Protein AF-A0A8S9XJL1-F1 (afdb_monomer)

Foldseek 3Di:
DDDDDDDDDDDDDDDDDDDDDDPPPPPPPPDDPDPQAEEEEEEEEEEPECPFCCNVVDPVSVVLVLVLVLVLQVLLCVVDVRYAYWYWYKYQVDIDTLDHPVVPPQPDDPDDDPDDSSSVRSSVSNVVSVVVVVVPDDNDPGDIPVLVNLVVVLVVVVVCVVVDDPRYHYQYEYEYEDADEDDLVCLVSLVVSLVSCLVVLYAYEYEYEHDDHLSVLVSRVSSVHYYDYDPDSNCSSVCSVQRPSDGPVVNVVDPDDDRDDHDPFDQAPPPRDGDPDWDADPPPRGTHPDDDQADPPPRDGHDPDDDDPDDPPPDDDDDPPDDDDDDDDDDDDDDDDDDDDDDDDDDDDDDDFDFDDDDPDDPDDDDDDDDDDDDDDDDDDDDDDDDDDDDYDDDDDDDDPDPPVPPVVPPPPDPDPKDWADWDWDAAPNFTWIWTWTQQGIWIAHPVNPDTQDGDRPDDDPDDDRKTKAAWEDAPQRWIWIWIQQQKIWIWHADPVRGIDTADIDRPDRGGWQYWYDDHQWIWTFGQQAKIWIWGDDPRYTHTLDIDDHPRFGWHYWYDAPQWIWTFTQCQKIWIWGHDPVVSDIDTQDIDSHDNGGFQEWEALHPQGKIWTFFQRQKIWIWGWDDDVGTDIDTDDMDGDPPWGWRYKYAPHSNRQKIWTDTPPDPTIGIDGD

InterPro domains:
  IPR001680 WD40 repeat [PS50082] (592-633)
  IPR001680 WD40 repeat [SM00320] (585-624)
  IPR004600 TFIIH subunit Tfb4/GTF2H3 [PF03850] (40-299)
  IPR004600 TFIIH subunit Tfb4/GTF2H3 [PTHR12831] (32-315)
  IPR015943 WD40/YVTN repeat-like-containing domain superfamily [G3DSA:2.130.10.10] (432-674)
  IPR036322 WD40-repeat-containing domain superfamily [SSF50978] (476-667)
  IPR036465 von Willebrand factor A-like domain superfamily [G3DSA:3.40.50.410] (36-246)
  IPR049546 WD repeat-containing protein 54, beta-propeller [PF21031] (419-672)

Mean predicted aligned error: 20.9 Å

Nearest PDB structures (foldseek):
  8ebu-assembly1_F  TM=9.296E-01  e=1.667E-29  Homo sapiens
  8byq-assembly1_5  TM=9.046E-01  e=2.583E-28  Homo sapiens
  6ro4-assembly1_E  TM=9.237E-01  e=1.026E-25  Homo sapiens
  6o9m-assembly1_4  TM=8.845E-01  e=1.590E-24  Homo sapiens
  4pn7-assembly1_A  TM=8.412E-01  e=9.236E-15  Thermochaetoides thermophila DSM 1495

Solvent-accessible surface area (backbone atoms only — not comparable to full-atom values): 41257 Å² total; per-residue (Å²): 133,90,84,90,85,88,83,89,82,83,85,80,86,80,82,87,84,90,80,97,80,84,86,85,69,88,85,79,76,89,83,70,88,68,86,60,54,74,24,41,34,44,34,41,38,40,53,64,45,74,85,18,58,63,59,66,74,37,72,69,52,41,53,52,52,50,51,35,50,49,53,48,52,46,54,48,45,68,74,38,91,66,34,45,61,34,34,34,39,24,25,51,89,50,63,47,77,42,39,50,73,86,70,62,73,76,74,85,68,74,99,63,74,97,66,58,67,68,52,58,47,52,51,51,46,40,54,53,34,46,54,55,52,56,72,68,59,69,97,64,98,55,65,64,37,54,50,58,44,51,48,53,49,53,54,49,51,58,48,52,70,67,72,53,63,94,70,57,48,74,53,50,38,38,39,39,41,36,45,70,80,81,60,73,87,48,48,68,52,40,51,54,46,34,56,48,31,38,73,72,67,30,31,37,29,39,41,27,62,72,58,90,47,64,70,60,42,46,38,9,62,69,28,69,32,52,68,45,73,55,92,52,81,91,52,47,48,59,52,45,55,72,71,62,56,59,54,79,80,56,46,79,76,50,92,66,82,79,82,75,90,68,78,84,61,50,56,16,74,81,79,61,44,73,41,94,66,66,42,65,40,92,86,79,65,51,38,24,74,60,90,60,55,52,39,91,87,79,65,50,77,49,79,80,79,69,84,76,81,78,77,77,79,79,73,82,78,80,82,81,81,77,82,81,78,91,72,94,78,89,81,91,82,92,87,77,93,80,83,86,78,84,82,83,76,88,79,80,89,76,91,74,94,61,80,57,79,88,68,82,80,87,76,88,86,81,88,80,87,78,82,90,76,87,79,85,84,91,82,84,84,88,76,91,82,84,91,81,92,86,83,89,80,91,83,85,89,81,91,80,93,79,78,70,87,76,61,72,84,74,66,78,80,68,90,68,86,77,52,77,68,44,76,47,80,47,64,48,88,92,38,58,29,38,38,37,23,12,49,70,11,44,37,32,22,40,72,84,65,78,49,80,76,44,76,45,60,78,77,85,70,82,92,82,63,93,56,37,22,26,25,64,25,61,32,82,82,38,32,42,37,40,23,19,52,72,11,33,41,34,39,31,32,61,43,98,85,74,47,80,41,83,65,38,76,46,76,82,41,94,37,31,28,43,24,30,27,47,58,59,49,42,34,42,37,27,16,52,59,20,35,36,42,32,26,38,56,52,98,73,44,76,42,83,57,42,78,42,79,48,82,84,37,30,25,42,30,52,48,73,56,99,55,32,41,40,38,29,20,43,73,10,35,38,38,34,28,44,54,41,82,92,75,58,46,76,43,84,72,47,79,40,86,74,45,94,31,35,33,47,24,61,32,71,16,79,76,56,38,33,36,42,41,23,16,56,71,19,40,42,38,33,34,37,54,46,86,62,102,59,81,47,78,41,84,73,47,77,50,72,48,82,98,41,45,32,54,40,42,44,63,79,36,57,68,45,52,31,34,36,36,36,38,64,99,46,99,55,49,47,56,48,72,115

pLDDT: mean 72.88, std 25.53, range [19.09, 95.75]

Radius of gyration: 36.28 Å; Cα contacts (8 Å, |Δi|>4): 1147; chains: 1; bounding box: 92×69×128 Å

Structure (mmCIF, N/CA/C/O backbone):
data_AF-A0A8S9XJL1-F1
#
_entry.id   AF-A0A8S9XJL1-F1
#
loop_
_atom_site.group_PDB
_atom_site.id
_atom_site.type_symbol
_atom_site.label_atom_id
_atom_site.label_alt_id
_atom_site.label_comp_id
_atom_site.label_asym_id
_atom_site.label_entity_id
_atom_site.label_seq_id
_atom_site.pdbx_PDB_ins_code
_atom_site.Cartn_x
_atom_site.Cartn_y
_atom_site.Cartn_z
_atom_site.occupancy
_atom_site.B_iso_or_equiv
_atom_site.auth_seq_id
_atom_site.auth_comp_id
_atom_site.auth_asym_id
_atom_site.auth_atom_id
_atom_site.pdbx_PDB_model_num
ATOM 1 N N . MET A 1 1 ? 5.426 -17.480 -74.389 1.00 31.45 1 MET A N 1
ATOM 2 C CA . MET A 1 1 ? 6.257 -16.632 -73.510 1.00 31.45 1 MET A CA 1
ATOM 3 C C . MET A 1 1 ? 5.341 -15.640 -72.813 1.00 31.45 1 MET A C 1
ATOM 5 O O . MET A 1 1 ? 4.538 -15.042 -73.506 1.00 31.45 1 MET A O 1
ATOM 9 N N . GLN A 1 2 ? 5.436 -15.588 -71.480 1.00 32.78 2 GLN A N 1
ATOM 10 C CA . GLN A 1 2 ? 4.975 -14.576 -70.509 1.00 32.78 2 GLN A CA 1
ATOM 11 C C . GLN A 1 2 ? 3.757 -13.678 -70.813 1.00 32.78 2 GLN A C 1
ATOM 13 O O . GLN A 1 2 ? 3.731 -12.938 -71.787 1.00 32.78 2 GLN A O 1
ATOM 18 N N . GLY A 1 3 ? 2.837 -13.614 -69.842 1.00 27.23 3 GLY A N 1
ATOM 19 C CA . GLY A 1 3 ? 1.889 -12.506 -69.704 1.00 27.23 3 GLY A CA 1
ATOM 20 C C . GLY A 1 3 ? 0.810 -12.762 -68.651 1.00 27.23 3 GLY A C 1
ATOM 21 O O . GLY A 1 3 ? -0.181 -13.418 -68.938 1.00 27.23 3 GLY A O 1
ATOM 22 N N . CYS A 1 4 ? 1.036 -12.266 -67.433 1.00 27.59 4 CYS A N 1
ATOM 23 C CA . CYS A 1 4 ? 0.166 -12.327 -66.253 1.00 27.59 4 CYS A CA 1
ATOM 24 C C . CYS A 1 4 ? -1.242 -11.727 -66.439 1.00 27.59 4 CYS A C 1
ATOM 26 O O . CYS A 1 4 ? -1.402 -10.754 -67.170 1.00 27.59 4 CYS A O 1
ATOM 28 N N . GLY A 1 5 ? -2.199 -12.164 -65.602 1.00 26.27 5 GLY A N 1
ATOM 29 C CA . GLY A 1 5 ? -3.274 -11.278 -65.135 1.00 26.27 5 GLY A CA 1
ATOM 30 C C . GLY A 1 5 ? -4.562 -11.939 -64.630 1.00 26.27 5 GLY A C 1
ATOM 31 O O . GLY A 1 5 ? -5.397 -12.335 -65.428 1.00 26.27 5 GLY A O 1
ATOM 32 N N . ASN A 1 6 ? -4.756 -11.887 -63.307 1.00 27.64 6 ASN A N 1
ATOM 33 C CA . ASN A 1 6 ? -6.035 -11.842 -62.575 1.00 27.64 6 ASN A CA 1
ATOM 34 C C . ASN A 1 6 ? -6.881 -13.123 -62.426 1.00 27.64 6 ASN A C 1
ATOM 36 O O . ASN A 1 6 ? -7.702 -13.462 -63.272 1.00 27.64 6 ASN A O 1
ATOM 40 N N . ALA A 1 7 ? -6.819 -13.719 -61.229 1.00 29.09 7 ALA A N 1
ATOM 41 C CA . ALA A 1 7 ? -7.877 -14.569 -60.688 1.00 29.09 7 ALA A CA 1
ATOM 42 C C . ALA A 1 7 ? -8.339 -14.014 -59.329 1.00 29.09 7 ALA A C 1
ATOM 44 O O . ALA A 1 7 ? -7.668 -14.170 -58.312 1.00 29.09 7 ALA A O 1
ATOM 45 N N . ALA A 1 8 ? -9.496 -13.350 -59.331 1.00 28.14 8 ALA A N 1
ATOM 46 C CA . ALA A 1 8 ? -10.280 -13.067 -58.138 1.00 28.14 8 ALA A CA 1
ATOM 47 C C . ALA A 1 8 ? -11.150 -14.299 -57.840 1.00 28.14 8 ALA A C 1
ATOM 49 O O . ALA A 1 8 ? -12.032 -14.638 -58.629 1.00 28.14 8 ALA A O 1
ATOM 50 N N . SER A 1 9 ? -10.895 -14.996 -56.730 1.00 28.69 9 SER A N 1
ATOM 51 C CA . SER A 1 9 ? -11.692 -16.154 -56.315 1.00 28.69 9 SER A CA 1
ATOM 52 C C . SER A 1 9 ? -12.699 -15.781 -55.228 1.00 28.69 9 SER A C 1
ATOM 54 O O . SER A 1 9 ? -12.349 -15.352 -54.131 1.00 28.69 9 SER A O 1
ATOM 56 N N . VAL A 1 10 ? -13.959 -15.996 -55.586 1.00 29.42 10 VAL A N 1
ATOM 57 C CA . VAL A 1 10 ? -15.204 -15.840 -54.835 1.00 29.42 10 VAL A CA 1
ATOM 58 C C . VAL A 1 10 ? -15.210 -16.654 -53.531 1.00 29.42 10 VAL A C 1
ATOM 60 O O . VAL A 1 10 ? -15.061 -17.877 -53.548 1.00 29.42 10 VAL A O 1
ATOM 63 N N . HIS A 1 11 ? -15.465 -15.989 -52.400 1.00 27.92 11 HIS A N 1
ATOM 64 C CA . HIS A 1 11 ? -15.787 -16.633 -51.124 1.00 27.92 11 HIS A CA 1
ATOM 65 C C . HIS A 1 11 ? -17.205 -17.228 -51.160 1.00 27.92 11 HIS A C 1
ATOM 67 O O . HIS A 1 11 ? -18.198 -16.508 -51.260 1.00 27.92 11 HIS A O 1
ATOM 73 N N . LYS A 1 12 ? -17.302 -18.558 -51.043 1.00 28.17 12 LYS A N 1
ATOM 74 C CA . LYS A 1 12 ? -18.557 -19.286 -50.798 1.00 28.17 12 LYS A CA 1
ATOM 75 C C . LYS A 1 12 ? -18.970 -19.153 -49.329 1.00 28.17 12 LYS A C 1
ATOM 77 O O . LYS A 1 12 ? -18.281 -19.644 -48.439 1.00 28.17 12 LYS A O 1
ATOM 82 N N . LEU A 1 13 ? -20.134 -18.546 -49.111 1.00 25.42 13 LEU A N 1
ATOM 83 C CA . LEU A 1 13 ? -20.924 -18.624 -47.883 1.00 25.42 13 LEU A CA 1
ATOM 84 C C . LEU A 1 13 ? -21.343 -20.081 -47.617 1.00 25.42 13 LEU A C 1
ATOM 86 O O . LEU A 1 13 ? -21.849 -20.757 -48.516 1.00 25.42 13 LEU A O 1
ATOM 90 N N . ARG A 1 14 ? -21.170 -20.562 -46.382 1.00 28.06 14 ARG A N 1
ATOM 91 C CA . ARG A 1 14 ? -21.853 -21.760 -45.872 1.00 28.06 14 ARG A CA 1
ATOM 92 C C . ARG A 1 14 ? -22.602 -21.413 -44.590 1.00 28.06 14 ARG A C 1
ATOM 94 O O . ARG A 1 14 ? -22.049 -20.804 -43.680 1.00 28.06 14 ARG A O 1
ATOM 101 N N . ASN A 1 15 ? -23.876 -21.788 -44.607 1.00 25.94 15 ASN A N 1
ATOM 102 C CA . ASN A 1 15 ? -24.918 -21.487 -43.637 1.00 25.94 15 ASN A CA 1
ATOM 103 C C . ASN A 1 15 ? -24.722 -22.169 -42.275 1.00 25.94 15 ASN A C 1
ATOM 105 O O . ASN A 1 15 ? -24.188 -23.273 -42.177 1.00 25.94 15 ASN A O 1
ATOM 109 N N . PHE A 1 16 ? -25.261 -21.490 -41.261 1.00 25.00 16 PHE A N 1
ATOM 110 C CA . PHE A 1 16 ? -25.554 -21.945 -39.901 1.00 25.00 16 PHE A CA 1
ATOM 111 C C . PHE A 1 16 ? -26.423 -23.214 -39.841 1.00 25.00 16 PHE A C 1
ATOM 113 O O . PHE A 1 16 ? -27.232 -23.454 -40.739 1.00 25.00 16 PHE A O 1
ATOM 120 N N . PRO A 1 17 ? -26.417 -23.887 -38.678 1.00 28.44 17 PRO A N 1
ATOM 121 C CA . PRO A 1 17 ? -27.676 -24.270 -38.050 1.00 28.44 17 PRO A CA 1
ATOM 122 C C . PRO A 1 17 ? -27.818 -23.679 -36.635 1.00 28.44 17 PRO A C 1
ATOM 124 O O . PRO A 1 17 ? -26.898 -23.713 -35.819 1.00 28.44 17 PRO A O 1
ATOM 127 N N . HIS A 1 18 ? -29.007 -23.146 -36.347 1.00 27.61 18 HIS A N 1
ATOM 128 C CA . HIS A 1 18 ? -29.487 -22.805 -35.006 1.00 27.61 18 HIS A CA 1
ATOM 129 C C . HIS A 1 18 ? -30.136 -24.030 -34.340 1.00 27.61 18 HIS A C 1
ATOM 131 O O . HIS A 1 18 ? -30.900 -24.739 -34.989 1.00 27.61 18 HIS A O 1
ATOM 137 N N . SER A 1 19 ? -29.889 -24.230 -33.040 1.00 26.62 19 SER A N 1
ATOM 138 C CA . SER A 1 19 ? -30.846 -24.700 -32.003 1.00 26.62 19 SER A CA 1
ATOM 139 C C . SER A 1 19 ? -30.059 -24.990 -30.708 1.00 26.62 19 SER A C 1
ATOM 141 O O . SER A 1 19 ? -29.190 -25.846 -30.656 1.00 26.62 19 SER A O 1
ATOM 143 N N . SER A 1 20 ? -30.085 -24.106 -29.709 1.00 33.06 20 SER A N 1
ATOM 144 C CA . SER A 1 20 ? -31.073 -24.072 -28.618 1.00 33.06 20 SER A CA 1
ATOM 145 C C . SER A 1 20 ? -31.070 -25.280 -27.662 1.00 33.06 20 SER A C 1
ATOM 147 O O . SER A 1 20 ? -32.142 -25.755 -27.323 1.00 33.06 20 SER A O 1
ATOM 149 N N . VAL A 1 21 ? -29.905 -25.728 -27.166 1.00 30.14 21 VAL A N 1
ATOM 150 C CA . VAL A 1 21 ? -29.764 -26.453 -25.875 1.00 30.14 21 VAL A CA 1
ATOM 151 C C . VAL A 1 21 ? -28.353 -26.209 -25.297 1.00 30.14 21 VAL A C 1
ATOM 153 O O . VAL A 1 21 ? -27.447 -27.005 -25.508 1.00 30.14 21 VAL A O 1
ATOM 156 N N . ALA A 1 22 ? -28.106 -25.089 -24.603 1.00 29.47 22 ALA A N 1
ATOM 157 C CA . ALA A 1 22 ? -26.783 -24.825 -23.997 1.00 29.47 22 ALA A CA 1
ATOM 158 C C . ALA A 1 22 ? -26.827 -23.993 -22.699 1.00 29.47 22 ALA A C 1
ATOM 160 O O . ALA A 1 22 ? -25.895 -23.255 -22.387 1.00 29.47 22 ALA A O 1
ATOM 161 N N . SER A 1 23 ? -27.905 -24.102 -21.921 1.00 29.39 23 SER A N 1
ATOM 162 C CA . SER A 1 23 ? -28.080 -23.371 -20.653 1.00 29.39 23 SER A CA 1
ATOM 163 C C . SER A 1 23 ? -28.049 -24.256 -19.397 1.00 29.39 23 SER A C 1
ATOM 165 O O . SER A 1 23 ? -28.256 -23.745 -18.303 1.00 29.39 23 SER A O 1
ATOM 167 N N . ALA A 1 24 ? -27.702 -25.547 -19.504 1.00 30.45 24 ALA A N 1
ATOM 168 C CA . ALA A 1 24 ? -27.698 -26.476 -18.360 1.00 30.45 24 ALA A CA 1
ATOM 169 C C . ALA A 1 24 ? -26.332 -27.110 -18.004 1.00 30.45 24 ALA A C 1
ATOM 171 O O . ALA A 1 24 ? -26.260 -27.918 -17.084 1.00 30.45 24 ALA A O 1
ATOM 172 N N . GLN A 1 25 ? -25.227 -26.739 -18.665 1.00 29.55 25 GLN A N 1
ATOM 173 C CA . GLN A 1 25 ? -23.898 -27.342 -18.417 1.00 29.55 25 GLN A CA 1
ATOM 174 C C . GLN A 1 25 ? -22.842 -26.397 -17.817 1.00 29.55 25 GLN A C 1
ATOM 176 O O . GLN A 1 25 ? -21.697 -26.795 -17.620 1.00 29.55 25 GLN A O 1
ATOM 181 N N . LYS A 1 26 ? -23.209 -25.169 -17.431 1.00 31.75 26 LYS A N 1
ATOM 182 C CA . LYS A 1 26 ? -22.259 -24.176 -16.888 1.00 31.75 26 LYS A CA 1
ATOM 183 C C . LYS A 1 26 ? -22.010 -24.252 -15.370 1.00 31.75 26 LYS A C 1
ATOM 185 O O . LYS A 1 26 ? -21.404 -23.345 -14.817 1.00 31.75 26 LYS A O 1
ATOM 190 N N . VAL A 1 27 ? -22.435 -25.332 -14.702 1.00 34.66 27 VAL A N 1
ATOM 191 C CA . VAL A 1 27 ? -22.308 -25.506 -13.233 1.00 34.66 27 VAL A CA 1
ATOM 192 C C . VAL A 1 27 ? -21.356 -26.655 -12.837 1.00 34.66 27 VAL A C 1
ATOM 194 O O . VAL A 1 27 ? -21.157 -26.920 -11.660 1.00 34.66 27 VAL A O 1
ATOM 197 N N . LYS A 1 28 ? -20.679 -27.318 -13.789 1.00 28.14 28 LYS A N 1
ATOM 198 C CA . LYS A 1 28 ? -19.715 -28.409 -13.493 1.00 28.14 28 LYS A CA 1
ATOM 199 C C . LYS A 1 28 ? -18.312 -28.224 -14.097 1.00 28.14 28 LYS A C 1
ATOM 201 O O . LYS A 1 28 ? -17.609 -29.201 -14.320 1.00 28.14 28 LYS A O 1
ATOM 206 N N . ALA A 1 29 ? -17.885 -26.983 -14.332 1.00 29.00 29 ALA A N 1
ATOM 207 C CA . ALA A 1 29 ? -16.553 -26.666 -14.872 1.00 29.00 29 ALA A CA 1
ATOM 208 C C . ALA A 1 29 ? -15.679 -25.834 -13.910 1.00 29.00 29 ALA A C 1
ATOM 210 O O . ALA A 1 29 ? -14.806 -25.094 -14.345 1.00 29.00 29 ALA A O 1
ATOM 211 N N . ALA A 1 30 ? -15.906 -25.946 -12.599 1.00 33.66 30 ALA A N 1
ATOM 212 C CA . ALA A 1 30 ? -15.041 -25.373 -11.568 1.00 33.66 30 ALA A CA 1
ATOM 213 C C . ALA A 1 30 ? -14.346 -26.511 -10.806 1.00 33.66 30 ALA A C 1
ATOM 215 O O . ALA A 1 30 ? -14.733 -26.822 -9.687 1.00 33.66 30 ALA A O 1
ATOM 216 N N . ASN A 1 31 ? -13.441 -27.220 -11.493 1.00 31.86 31 ASN A N 1
ATOM 217 C CA . ASN A 1 31 ? -12.321 -28.011 -10.943 1.00 31.86 31 ASN A CA 1
ATOM 218 C C . ASN A 1 31 ? -11.678 -28.874 -12.041 1.00 31.86 31 ASN A C 1
ATOM 220 O O . ASN A 1 31 ? -11.558 -30.092 -11.926 1.00 31.86 31 ASN A O 1
ATOM 224 N N . LYS A 1 32 ? -11.248 -28.237 -13.131 1.00 31.41 32 LYS A N 1
ATOM 225 C CA . LYS A 1 32 ? -10.252 -28.826 -14.024 1.00 31.41 32 LYS A CA 1
ATOM 226 C C . LYS A 1 32 ? -9.122 -27.812 -14.126 1.00 31.41 32 LYS A C 1
ATOM 228 O O . LYS A 1 32 ? -9.246 -26.815 -14.826 1.00 31.41 32 LYS A O 1
ATOM 233 N N . VAL A 1 33 ? -8.076 -28.019 -13.329 1.00 39.00 33 VAL A N 1
ATOM 234 C CA . VAL A 1 33 ? -6.797 -27.331 -13.511 1.00 39.00 33 VAL A CA 1
ATOM 235 C C . VAL A 1 33 ? -6.231 -27.887 -14.813 1.00 39.00 33 VAL A C 1
ATOM 237 O O . VAL A 1 33 ? -5.601 -28.940 -14.832 1.00 39.00 33 VAL A O 1
ATOM 240 N N . GLU A 1 34 ? -6.581 -27.259 -15.932 1.00 41.94 34 GLU A N 1
ATOM 241 C CA . GLU A 1 34 ? -5.841 -27.454 -17.172 1.00 41.94 34 GLU A CA 1
ATOM 242 C C . GLU A 1 34 ? -4.453 -26.845 -16.948 1.00 41.94 34 GLU A C 1
ATOM 244 O O . GLU A 1 34 ? -4.343 -25.724 -16.450 1.00 41.94 34 GLU A O 1
ATOM 249 N N . ASN A 1 35 ? -3.393 -27.602 -17.244 1.00 44.28 35 ASN A N 1
ATOM 250 C CA . ASN A 1 35 ? -2.023 -27.095 -17.234 1.00 44.28 35 ASN A CA 1
ATOM 251 C C . ASN A 1 35 ? -1.915 -25.998 -18.301 1.00 44.28 35 ASN A C 1
ATOM 253 O O . ASN A 1 35 ? -1.673 -26.286 -19.470 1.00 44.28 35 ASN A O 1
ATOM 257 N N . VAL A 1 36 ? -2.153 -24.747 -17.909 1.00 64.06 36 VAL A N 1
ATOM 258 C CA . VAL A 1 36 ? -1.935 -23.588 -18.772 1.00 64.06 36 VAL A CA 1
ATOM 259 C C . VAL A 1 36 ? -0.429 -23.425 -18.920 1.00 64.06 36 VAL A C 1
ATOM 261 O O . VAL A 1 36 ? 0.271 -23.136 -17.951 1.00 64.06 36 VAL A O 1
ATOM 264 N N . GLU A 1 37 ? 0.081 -23.628 -20.131 1.00 66.56 37 GLU A N 1
ATOM 265 C CA . GLU A 1 37 ? 1.473 -23.322 -20.438 1.00 66.56 37 GLU A CA 1
ATOM 266 C C . GLU A 1 37 ? 1.672 -21.799 -20.405 1.00 66.56 37 GLU A C 1
ATOM 268 O O . GLU A 1 37 ? 1.222 -21.054 -21.281 1.00 66.56 37 GLU A O 1
ATOM 273 N N . GLU A 1 38 ? 2.330 -21.336 -19.347 1.00 79.00 38 GLU A N 1
ATOM 274 C CA . GLU A 1 38 ? 2.668 -19.936 -19.115 1.00 79.00 38 GLU A CA 1
ATOM 275 C C . GLU A 1 38 ? 4.059 -19.610 -19.690 1.00 79.00 38 GLU A C 1
ATOM 277 O O . GLU A 1 38 ? 5.077 -20.116 -19.199 1.00 79.00 38 GLU A O 1
ATOM 282 N N . GLY A 1 39 ? 4.121 -18.715 -20.676 1.00 84.56 39 GLY A N 1
ATOM 283 C CA . GLY A 1 39 ? 5.367 -18.124 -21.179 1.00 84.56 39 GLY A CA 1
ATOM 284 C C . GLY A 1 39 ? 5.515 -16.660 -20.761 1.00 84.56 39 GLY A C 1
ATOM 285 O O . GLY A 1 39 ? 4.516 -15.960 -20.571 1.00 84.56 39 GLY A O 1
ATOM 286 N N . SER A 1 40 ? 6.747 -16.161 -20.640 1.00 90.31 40 SER A N 1
ATOM 287 C CA . SER A 1 40 ? 7.001 -14.725 -20.475 1.00 90.31 40 SER A CA 1
ATOM 288 C C . SER A 1 40 ? 7.712 -14.114 -21.682 1.00 90.31 40 SER A C 1
ATOM 290 O O . SER A 1 40 ? 8.545 -14.735 -22.335 1.00 90.31 40 SER A O 1
ATOM 292 N N . LEU A 1 41 ? 7.320 -12.886 -22.026 1.00 91.69 41 LEU A N 1
ATOM 293 C CA . LEU A 1 41 ? 7.929 -12.079 -23.078 1.00 91.69 41 LEU A CA 1
ATOM 294 C C . LEU A 1 41 ? 8.643 -10.895 -22.431 1.00 91.69 41 LEU A C 1
ATOM 296 O O . LEU A 1 41 ? 8.000 -10.006 -21.869 1.00 91.69 41 LEU A O 1
ATOM 300 N N . LEU A 1 42 ? 9.965 -10.867 -22.550 1.00 93.75 42 LEU A N 1
ATOM 301 C CA . LEU A 1 42 ? 10.791 -9.744 -22.127 1.00 93.75 42 LEU A CA 1
ATOM 302 C C . LEU A 1 42 ? 11.190 -8.904 -23.340 1.00 93.75 42 LEU A C 1
ATOM 304 O O . LEU A 1 42 ? 11.799 -9.403 -24.288 1.00 93.75 42 LEU A O 1
ATOM 308 N N . ILE A 1 43 ? 10.890 -7.610 -23.281 1.00 95.44 43 ILE A N 1
ATOM 309 C CA . ILE A 1 43 ? 11.397 -6.631 -24.241 1.00 95.44 43 ILE A CA 1
ATOM 310 C C . ILE A 1 43 ? 12.407 -5.737 -23.540 1.00 95.44 43 ILE A C 1
ATOM 312 O O . ILE A 1 43 ? 12.060 -5.072 -22.570 1.00 95.44 43 ILE A O 1
ATOM 316 N N . VAL A 1 44 ? 13.640 -5.702 -24.037 1.00 95.62 44 VAL A N 1
ATOM 317 C CA . VAL A 1 44 ? 14.691 -4.818 -23.524 1.00 95.62 44 VAL A CA 1
ATOM 318 C C . VAL A 1 44 ? 14.851 -3.634 -24.472 1.00 95.62 44 VAL A C 1
ATOM 320 O O . VAL A 1 44 ? 15.120 -3.817 -25.657 1.00 95.62 44 VAL A O 1
ATOM 323 N N . VAL A 1 45 ? 14.685 -2.420 -23.957 1.00 95.38 45 VAL A N 1
ATOM 324 C CA . VAL A 1 45 ? 14.925 -1.167 -24.678 1.00 95.38 45 VAL A CA 1
ATOM 325 C C . VAL A 1 45 ? 16.254 -0.595 -24.203 1.00 95.38 45 VAL A C 1
ATOM 327 O O . VAL A 1 45 ? 16.394 -0.235 -23.036 1.00 95.38 45 VAL A O 1
ATOM 330 N N . LEU A 1 46 ? 17.225 -0.519 -25.109 1.00 92.31 46 LEU A N 1
ATOM 331 C CA . LEU A 1 46 ? 18.561 0.010 -24.859 1.00 92.31 46 LEU A CA 1
ATOM 332 C C . LEU A 1 46 ? 18.678 1.412 -25.442 1.00 92.31 46 LEU A C 1
ATOM 334 O O . LEU A 1 46 ? 18.561 1.595 -26.655 1.00 92.31 46 LEU A O 1
ATOM 338 N N . ASP A 1 47 ? 18.931 2.399 -24.591 1.00 90.44 47 ASP A N 1
ATOM 339 C CA . ASP A 1 47 ? 19.248 3.746 -25.049 1.00 90.44 47 ASP A CA 1
ATOM 340 C C . ASP A 1 47 ? 20.740 3.889 -25.353 1.00 90.44 47 ASP A C 1
ATOM 342 O O . ASP A 1 47 ? 21.574 3.770 -24.458 1.00 90.44 47 ASP A O 1
ATOM 346 N N . LEU A 1 48 ? 21.062 4.163 -26.618 1.00 87.31 48 LEU A N 1
ATOM 347 C CA . LEU A 1 48 ? 22.428 4.270 -27.141 1.00 87.31 48 LEU A CA 1
ATOM 348 C C . LEU A 1 48 ? 22.779 5.712 -27.514 1.00 87.31 48 LEU A C 1
ATOM 350 O O . LEU A 1 48 ? 23.541 5.958 -28.451 1.00 87.31 48 LEU A O 1
ATOM 354 N N . ASN A 1 49 ? 22.194 6.685 -26.818 1.00 84.44 49 ASN A N 1
ATOM 355 C CA . ASN A 1 49 ? 22.496 8.086 -27.061 1.00 84.44 49 ASN A CA 1
ATOM 356 C C . ASN A 1 49 ? 23.993 8.377 -26.785 1.00 84.44 49 ASN A C 1
ATOM 358 O O . ASN A 1 49 ? 24.467 8.108 -25.677 1.00 84.44 49 ASN A O 1
ATOM 362 N N . PRO A 1 50 ? 24.747 8.959 -27.741 1.00 76.19 50 PRO A N 1
ATOM 363 C CA . PRO A 1 50 ? 26.166 9.279 -27.551 1.00 76.19 50 PRO A CA 1
ATOM 364 C C . PRO A 1 50 ? 26.432 10.300 -26.434 1.00 76.19 50 PRO A C 1
ATOM 366 O O . PRO A 1 50 ? 27.561 10.398 -25.960 1.00 76.19 50 PRO A O 1
ATOM 369 N N . SER A 1 51 ? 25.415 11.050 -25.995 1.00 72.62 51 SER A N 1
ATOM 370 C CA . SER A 1 51 ? 25.528 11.992 -24.871 1.00 72.62 51 SER A CA 1
ATOM 371 C C . SER A 1 51 ? 25.725 11.322 -23.504 1.00 72.62 51 SER A C 1
ATOM 373 O O . SER A 1 51 ? 26.117 11.995 -22.549 1.00 72.62 51 SER A O 1
ATOM 375 N N . GLN A 1 52 ? 25.481 10.014 -23.393 1.00 76.44 52 GLN A N 1
ATOM 376 C CA . GLN A 1 52 ? 25.680 9.271 -22.151 1.00 76.44 52 GLN A CA 1
ATOM 377 C C . GLN A 1 52 ? 27.176 9.133 -21.829 1.00 76.44 52 GLN A C 1
ATOM 379 O O . GLN A 1 52 ? 27.983 8.718 -22.669 1.00 76.44 52 GLN A O 1
ATOM 384 N N . ARG A 1 53 ? 27.569 9.398 -20.578 1.00 66.88 53 ARG A N 1
ATOM 385 C CA . ARG A 1 53 ? 28.953 9.176 -20.124 1.00 66.88 53 ARG A CA 1
ATOM 386 C C . ARG A 1 53 ? 29.319 7.697 -20.139 1.00 66.88 53 ARG A C 1
ATOM 388 O O . ARG A 1 53 ? 30.480 7.380 -20.378 1.00 66.88 53 ARG A O 1
ATOM 395 N N . ALA A 1 54 ? 28.349 6.803 -19.955 1.00 62.94 54 ALA A N 1
ATOM 396 C CA . ALA A 1 54 ? 28.518 5.359 -20.111 1.00 62.94 54 ALA A CA 1
ATOM 397 C C . ALA A 1 54 ? 29.088 4.973 -21.493 1.00 62.94 54 ALA A C 1
ATOM 399 O O . ALA A 1 54 ? 29.860 4.020 -21.593 1.00 62.94 54 ALA A O 1
ATOM 400 N N . MET A 1 55 ? 28.767 5.751 -22.534 1.00 66.25 55 MET A N 1
ATOM 401 C CA . MET A 1 55 ? 29.323 5.605 -23.883 1.00 66.25 55 MET A CA 1
ATOM 402 C C . MET A 1 55 ? 30.616 6.407 -24.077 1.00 66.25 55 MET A C 1
ATOM 404 O O . MET A 1 55 ? 31.555 5.918 -24.704 1.00 66.25 55 MET A O 1
ATOM 408 N N . SER A 1 56 ? 30.678 7.633 -23.543 1.00 62.28 56 SER A N 1
ATOM 409 C CA . SER A 1 56 ? 31.764 8.585 -23.819 1.00 62.28 56 SER A CA 1
ATOM 410 C C . SER A 1 56 ? 33.018 8.418 -22.950 1.00 62.28 56 SER A C 1
ATOM 412 O O . SER A 1 56 ? 34.092 8.833 -23.380 1.00 62.28 56 SER A O 1
ATOM 414 N N . ALA A 1 57 ? 32.913 7.883 -21.730 1.00 58.59 57 ALA A N 1
ATOM 415 C CA . ALA A 1 57 ? 34.008 7.916 -20.757 1.00 58.59 57 ALA A CA 1
ATOM 416 C C . ALA A 1 57 ? 34.942 6.697 -20.832 1.00 58.59 57 ALA A C 1
ATOM 418 O O . ALA A 1 57 ? 36.108 6.826 -20.476 1.00 58.59 57 ALA A O 1
ATOM 419 N N . ASN A 1 58 ? 34.461 5.526 -21.282 1.00 63.44 58 ASN A N 1
ATOM 420 C CA . ASN A 1 58 ? 35.276 4.313 -21.419 1.00 63.44 58 ASN A CA 1
ATOM 421 C C . ASN A 1 58 ? 34.664 3.296 -22.408 1.00 63.44 58 ASN A C 1
ATOM 423 O O . ASN A 1 58 ? 33.640 2.690 -22.086 1.00 63.44 58 ASN A O 1
ATOM 427 N N . PRO A 1 59 ? 35.327 2.959 -23.534 1.00 64.56 59 PRO A N 1
ATOM 428 C CA . PRO A 1 59 ? 34.840 1.920 -24.452 1.00 64.56 59 PRO A CA 1
ATOM 429 C C . PRO A 1 59 ? 34.787 0.522 -23.807 1.00 64.56 59 PRO A C 1
ATOM 431 O O . PRO A 1 59 ? 33.975 -0.317 -24.194 1.00 64.56 59 PRO A O 1
ATOM 434 N N . LYS A 1 60 ? 35.609 0.267 -22.777 1.00 67.50 60 LYS A N 1
ATOM 435 C CA . LYS A 1 60 ? 35.545 -0.969 -21.975 1.00 67.50 60 LYS A CA 1
ATOM 436 C C . LYS A 1 60 ? 34.272 -1.058 -21.120 1.00 67.50 60 LYS A C 1
ATOM 438 O O . LYS A 1 60 ? 33.779 -2.157 -20.897 1.00 67.50 60 LYS A O 1
ATOM 443 N N . GLY A 1 61 ? 33.726 0.081 -20.683 1.00 74.19 61 GLY A N 1
ATOM 444 C CA . GLY A 1 61 ? 32.512 0.136 -19.862 1.00 74.19 61 GLY A CA 1
ATOM 445 C C . GLY A 1 61 ? 31.268 -0.286 -20.640 1.00 74.19 61 GLY A C 1
ATOM 446 O O . GLY A 1 61 ? 30.499 -1.114 -20.163 1.00 74.19 61 GLY A O 1
ATOM 447 N N . PHE A 1 62 ? 31.116 0.198 -21.877 1.00 81.06 62 PHE A N 1
ATOM 448 C CA . PHE A 1 62 ? 29.998 -0.203 -22.735 1.00 81.06 62 PHE A CA 1
ATOM 449 C C . PHE A 1 62 ? 30.009 -1.702 -23.059 1.00 81.06 62 PHE A C 1
ATOM 451 O O . PHE A 1 62 ? 28.969 -2.348 -22.975 1.00 81.06 62 PHE A O 1
ATOM 458 N N . ASN A 1 63 ? 31.177 -2.273 -23.376 1.00 85.62 63 ASN A N 1
ATOM 459 C CA . ASN A 1 63 ? 31.292 -3.711 -23.636 1.00 85.62 63 ASN A CA 1
ATOM 460 C C . ASN A 1 63 ? 30.905 -4.547 -22.409 1.00 85.62 63 ASN A C 1
ATOM 462 O O . ASN A 1 63 ? 30.159 -5.510 -22.548 1.00 85.62 63 ASN A O 1
ATOM 466 N N . HIS A 1 64 ? 31.326 -4.135 -21.210 1.00 86.56 64 HIS A N 1
ATOM 467 C CA . HIS A 1 64 ? 30.913 -4.784 -19.966 1.00 86.56 64 HIS A CA 1
ATOM 468 C C . HIS A 1 64 ? 29.393 -4.682 -19.736 1.00 86.56 64 HIS A C 1
ATOM 470 O O . HIS A 1 64 ? 28.743 -5.659 -19.366 1.00 86.56 64 HIS A O 1
ATOM 476 N N . THR A 1 65 ? 28.795 -3.517 -20.005 1.00 85.94 65 THR A N 1
ATOM 477 C CA . THR A 1 65 ? 27.338 -3.328 -19.932 1.00 85.94 65 THR A CA 1
ATOM 478 C C . THR A 1 65 ? 26.599 -4.226 -20.923 1.00 85.94 65 THR A C 1
ATOM 480 O O . THR A 1 65 ? 25.603 -4.857 -20.570 1.00 85.94 65 THR A O 1
ATOM 483 N N . LEU A 1 66 ? 27.103 -4.325 -22.151 1.00 89.00 66 LEU A N 1
ATOM 484 C CA . LEU A 1 66 ? 26.559 -5.183 -23.195 1.00 89.00 66 LEU A CA 1
ATOM 485 C C . LEU A 1 66 ? 26.627 -6.666 -22.810 1.00 89.00 66 LEU A C 1
ATOM 487 O O . LEU A 1 66 ? 25.636 -7.377 -22.953 1.00 89.00 66 LEU A O 1
ATOM 491 N N . GLU A 1 67 ? 27.761 -7.121 -22.280 1.00 90.06 67 GLU A N 1
ATOM 492 C CA . GLU A 1 67 ? 27.932 -8.488 -21.778 1.00 90.06 67 GLU A CA 1
ATOM 493 C C . GLU A 1 67 ? 26.966 -8.795 -20.632 1.00 90.06 67 GLU A C 1
ATOM 495 O O . GLU A 1 67 ? 26.316 -9.839 -20.646 1.00 90.06 67 GLU A O 1
ATOM 500 N N . ALA A 1 68 ? 26.782 -7.864 -19.693 1.00 91.81 68 ALA A N 1
ATOM 501 C CA . ALA A 1 68 ? 25.808 -8.017 -18.616 1.00 91.81 68 ALA A CA 1
ATOM 502 C C . ALA A 1 68 ? 24.361 -8.118 -19.138 1.00 91.81 68 ALA A C 1
ATOM 504 O O . ALA A 1 68 ? 23.583 -8.931 -18.639 1.00 91.81 68 ALA A O 1
ATOM 505 N N . ILE A 1 69 ? 23.995 -7.333 -20.158 1.00 92.56 69 ILE A N 1
ATOM 506 C CA . ILE A 1 69 ? 22.662 -7.385 -20.783 1.00 92.56 69 ILE A CA 1
ATOM 507 C C . ILE A 1 69 ? 22.454 -8.705 -21.534 1.00 92.56 69 ILE A C 1
ATOM 509 O O . ILE A 1 69 ? 21.380 -9.295 -21.432 1.00 92.56 69 ILE A O 1
ATOM 513 N N . ILE A 1 70 ? 23.464 -9.190 -22.261 1.00 92.88 70 ILE A N 1
ATOM 514 C CA . ILE A 1 70 ? 23.403 -10.477 -22.970 1.00 92.88 70 ILE A CA 1
ATOM 515 C C . ILE A 1 70 ? 23.297 -11.631 -21.967 1.00 92.88 70 ILE A C 1
ATOM 517 O O . ILE A 1 70 ? 22.441 -12.500 -22.124 1.00 92.88 70 ILE A O 1
ATOM 521 N N . ALA A 1 71 ? 24.089 -11.611 -20.892 1.00 93.12 71 ALA A N 1
ATOM 522 C CA . ALA A 1 71 ? 23.999 -12.598 -19.820 1.00 93.12 71 ALA A CA 1
ATOM 523 C C . ALA A 1 71 ? 22.611 -12.594 -19.157 1.00 93.12 71 ALA A C 1
ATOM 525 O O . ALA A 1 71 ? 22.033 -13.654 -18.921 1.00 93.12 71 ALA A O 1
ATOM 526 N N . PHE A 1 72 ? 22.034 -11.413 -18.918 1.00 95.06 72 PHE A N 1
ATOM 527 C CA . PHE A 1 72 ? 20.671 -11.267 -18.406 1.00 95.06 72 PHE A CA 1
ATOM 528 C C . PHE A 1 72 ? 19.607 -11.803 -19.378 1.00 95.06 72 PHE A C 1
ATOM 530 O O . PHE A 1 72 ? 18.686 -12.508 -18.964 1.00 95.06 72 PHE A O 1
ATOM 537 N N . ALA A 1 73 ? 19.740 -11.508 -20.672 1.00 92.94 73 ALA A N 1
ATOM 538 C CA . ALA A 1 73 ? 18.852 -12.015 -21.712 1.00 92.94 73 ALA A CA 1
ATOM 539 C C . ALA A 1 73 ? 18.888 -13.550 -21.792 1.00 92.94 73 ALA A C 1
ATOM 541 O O . ALA A 1 73 ? 17.837 -14.193 -21.816 1.00 92.94 73 ALA A O 1
ATOM 542 N N . ASN A 1 74 ? 20.085 -14.139 -21.747 1.00 92.00 74 ASN A N 1
ATOM 543 C CA . ASN A 1 74 ? 20.266 -15.588 -21.709 1.00 92.00 74 ASN A CA 1
ATOM 544 C C . ASN A 1 74 ? 19.665 -16.188 -20.431 1.00 92.00 74 ASN A C 1
ATOM 546 O O . ASN A 1 74 ? 18.918 -17.159 -20.509 1.00 92.00 74 ASN A O 1
ATOM 550 N N . ALA A 1 75 ? 19.883 -15.567 -19.267 1.00 93.50 75 ALA A N 1
ATOM 551 C CA . ALA A 1 75 ? 19.277 -16.005 -18.010 1.00 93.50 75 ALA A CA 1
ATOM 552 C C . ALA A 1 75 ? 17.738 -15.999 -18.066 1.00 93.50 75 ALA A C 1
ATOM 554 O O . ALA A 1 75 ? 17.100 -16.906 -17.538 1.00 93.50 75 ALA A O 1
ATOM 555 N N . HIS A 1 76 ? 17.122 -15.022 -18.739 1.00 92.38 76 HIS A N 1
ATOM 556 C CA . HIS A 1 76 ? 15.670 -14.996 -18.929 1.00 92.38 76 HIS A CA 1
ATOM 557 C C . HIS A 1 76 ? 15.167 -16.151 -19.810 1.00 92.38 76 HIS A C 1
ATOM 559 O O . HIS A 1 76 ? 14.156 -16.775 -19.478 1.00 92.38 76 HIS A O 1
ATOM 565 N N . LEU A 1 77 ? 15.880 -16.463 -20.895 1.00 90.44 77 LEU A N 1
ATOM 566 C CA . LEU A 1 77 ? 15.572 -17.610 -21.756 1.00 90.44 77 LEU A CA 1
ATOM 567 C C . LEU A 1 77 ? 15.795 -18.953 -21.035 1.00 90.44 77 LEU A C 1
ATOM 569 O O . LEU A 1 77 ? 15.103 -19.922 -21.325 1.00 90.44 77 LEU A O 1
ATOM 573 N N . MET A 1 78 ? 16.707 -19.013 -20.056 1.00 90.19 78 MET A N 1
ATOM 574 C CA . MET A 1 78 ? 16.941 -20.212 -19.238 1.00 90.19 78 MET A CA 1
ATOM 575 C C . MET A 1 78 ? 15.801 -20.536 -18.262 1.00 90.19 78 MET A C 1
ATOM 577 O O . MET A 1 78 ? 15.673 -21.689 -17.860 1.00 90.19 78 MET A O 1
ATOM 581 N N . LEU A 1 79 ? 14.981 -19.557 -17.857 1.00 88.94 79 LEU A N 1
ATOM 582 C CA . LEU A 1 79 ? 13.936 -19.784 -16.848 1.00 88.94 79 LEU A CA 1
ATOM 583 C C . LEU A 1 79 ? 12.833 -20.730 -17.334 1.00 88.94 79 LEU A C 1
ATOM 585 O O . LEU A 1 79 ? 12.352 -21.556 -16.560 1.00 88.94 79 LEU A O 1
ATOM 589 N N . ARG A 1 80 ? 12.392 -20.583 -18.589 1.00 87.25 80 ARG A N 1
ATOM 590 C CA . ARG A 1 80 ? 11.358 -21.424 -19.207 1.00 87.25 80 ARG A CA 1
ATOM 591 C C . ARG A 1 80 ? 11.601 -21.525 -20.709 1.00 87.25 80 ARG A C 1
ATOM 593 O O . ARG A 1 80 ? 11.965 -20.542 -21.342 1.00 87.25 80 ARG A O 1
ATOM 600 N N . GLN A 1 81 ? 11.291 -22.682 -21.290 1.00 84.50 81 GLN A N 1
ATOM 601 C CA . GLN A 1 81 ? 11.452 -22.936 -22.730 1.00 84.50 81 GLN A CA 1
ATOM 602 C C . GLN A 1 81 ? 10.537 -22.062 -23.606 1.00 84.50 81 GLN A C 1
ATOM 604 O O . GLN A 1 81 ? 10.907 -21.710 -24.720 1.00 84.50 81 GLN A O 1
ATOM 609 N N . ASN A 1 82 ? 9.370 -21.665 -23.086 1.00 87.00 82 ASN A N 1
ATOM 610 C CA . ASN A 1 82 ? 8.397 -20.828 -23.797 1.00 87.00 82 ASN A CA 1
ATOM 611 C C . ASN A 1 82 ? 8.695 -19.319 -23.687 1.00 87.00 82 ASN A C 1
ATOM 613 O O . ASN A 1 82 ? 7.900 -18.505 -24.167 1.00 87.00 82 ASN A O 1
ATOM 617 N N . ASN A 1 83 ? 9.797 -18.928 -23.034 1.00 89.31 83 ASN A N 1
ATOM 618 C CA . ASN A 1 83 ? 10.143 -17.521 -22.881 1.00 89.31 83 ASN A CA 1
ATOM 619 C C . ASN A 1 83 ? 10.631 -16.926 -24.197 1.00 89.31 83 ASN A C 1
ATOM 621 O O . ASN A 1 83 ? 11.410 -17.525 -24.935 1.00 89.31 83 ASN A O 1
ATOM 625 N N . LYS A 1 84 ? 10.177 -15.707 -24.468 1.00 90.12 84 LYS A N 1
ATOM 626 C CA . LYS A 1 84 ? 10.499 -14.961 -25.681 1.00 90.12 84 LYS A CA 1
ATOM 627 C C . LYS A 1 84 ? 11.233 -13.679 -25.328 1.00 90.12 84 LYS A C 1
ATOM 629 O O . LYS A 1 84 ? 10.961 -13.045 -24.310 1.00 90.12 84 LYS A O 1
ATOM 634 N N . LEU A 1 85 ? 12.128 -13.268 -26.217 1.00 92.50 85 LEU A N 1
ATOM 635 C CA . LEU A 1 85 ? 12.958 -12.082 -26.050 1.00 92.50 85 LEU A CA 1
ATOM 636 C C . LEU A 1 85 ? 12.838 -11.172 -27.276 1.00 92.50 85 LEU A C 1
ATOM 638 O O . LEU A 1 85 ? 12.827 -11.644 -28.412 1.00 92.50 85 LEU A O 1
ATOM 642 N N . ALA A 1 86 ? 12.805 -9.863 -27.048 1.00 93.88 86 ALA A N 1
ATOM 643 C CA . ALA A 1 86 ? 13.040 -8.861 -28.083 1.00 93.88 86 ALA A CA 1
ATOM 644 C C . ALA A 1 86 ? 13.961 -7.759 -27.545 1.00 93.88 86 ALA A C 1
ATOM 646 O O . ALA A 1 86 ? 13.828 -7.348 -26.392 1.00 93.88 86 ALA A O 1
ATOM 647 N N . ILE A 1 87 ? 14.882 -7.265 -28.375 1.00 94.50 87 ILE A N 1
ATOM 648 C CA . ILE A 1 87 ? 15.787 -6.167 -28.013 1.00 94.50 87 ILE A CA 1
ATOM 649 C C . ILE A 1 87 ? 15.628 -5.030 -29.017 1.00 94.50 87 ILE A C 1
ATOM 651 O O . ILE A 1 87 ? 15.763 -5.219 -30.229 1.00 94.50 87 ILE A O 1
ATOM 655 N N . LEU A 1 88 ? 15.358 -3.842 -28.490 1.00 94.50 88 LEU A N 1
ATOM 656 C CA . LEU A 1 88 ? 15.205 -2.589 -29.214 1.00 94.50 88 LEU A CA 1
ATOM 657 C C . LEU A 1 88 ? 16.368 -1.662 -28.872 1.00 94.50 88 LEU A C 1
ATOM 659 O O . LEU A 1 88 ? 16.717 -1.516 -27.703 1.00 94.50 88 LEU A O 1
ATOM 663 N N . ALA A 1 89 ? 16.931 -1.009 -29.884 1.00 92.06 89 ALA A N 1
ATOM 664 C CA . ALA A 1 89 ? 17.891 0.069 -29.702 1.00 92.06 89 ALA A CA 1
ATOM 665 C C . ALA A 1 89 ? 17.239 1.416 -30.007 1.00 92.06 89 ALA A C 1
ATOM 667 O O . ALA A 1 89 ? 16.488 1.559 -30.976 1.00 92.06 89 ALA A O 1
ATOM 668 N N . CYS A 1 90 ? 17.558 2.404 -29.179 1.00 89.31 90 CYS A N 1
ATOM 669 C CA . CYS A 1 90 ? 17.054 3.761 -29.273 1.00 89.31 90 CYS A CA 1
ATOM 670 C C . CYS A 1 90 ? 18.203 4.745 -29.518 1.00 89.31 90 CYS A C 1
ATOM 672 O O . CYS A 1 90 ? 19.250 4.680 -28.875 1.00 89.31 90 CYS A O 1
ATOM 674 N N . HIS A 1 91 ? 17.978 5.671 -30.447 1.00 88.19 91 HIS A N 1
ATOM 675 C CA . HIS A 1 91 ? 18.819 6.830 -30.725 1.00 88.19 91 HIS A CA 1
ATOM 676 C C . HIS A 1 91 ? 17.930 8.075 -30.912 1.00 88.19 91 HIS A C 1
ATOM 678 O O . HIS A 1 91 ? 16.706 7.974 -30.997 1.00 88.19 91 HIS A O 1
ATOM 684 N N . ALA A 1 92 ? 18.527 9.265 -31.002 1.00 82.88 92 ALA A N 1
ATOM 685 C CA . ALA A 1 92 ? 17.796 10.520 -31.175 1.00 82.88 92 ALA A CA 1
ATOM 686 C C . ALA A 1 92 ? 17.004 10.617 -32.492 1.00 82.88 92 ALA A C 1
ATOM 688 O O . ALA A 1 92 ? 16.015 11.340 -32.570 1.00 82.88 92 ALA A O 1
ATOM 689 N N . LYS A 1 93 ? 17.435 9.899 -33.538 1.00 83.25 93 LYS A N 1
ATOM 690 C CA . LYS A 1 93 ? 16.800 9.925 -34.871 1.00 83.25 93 LYS A CA 1
ATOM 691 C C . LYS A 1 93 ? 16.026 8.652 -35.221 1.00 83.25 93 LYS A C 1
ATOM 693 O O . LYS A 1 93 ? 15.171 8.691 -36.099 1.00 83.25 93 LYS A O 1
ATOM 698 N N . SER A 1 94 ? 16.337 7.524 -34.584 1.00 86.31 94 SER A N 1
ATOM 699 C CA . SER A 1 94 ? 15.846 6.209 -35.009 1.00 86.31 94 SER A CA 1
ATOM 700 C C . SER A 1 94 ? 15.693 5.238 -33.845 1.00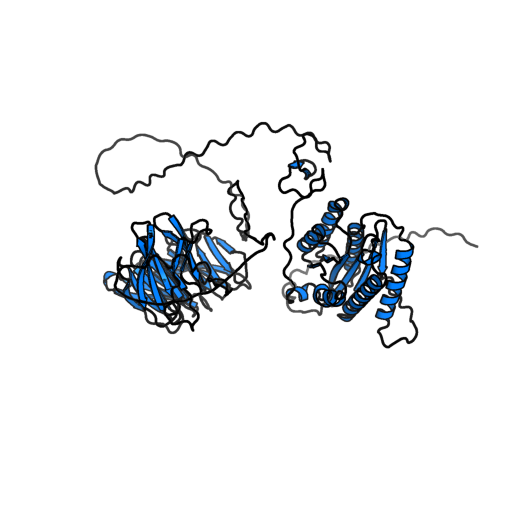 86.31 94 SER A C 1
ATOM 702 O O . SER A 1 94 ? 16.542 5.189 -32.954 1.00 86.31 94 SER A O 1
ATOM 704 N N . SER A 1 95 ? 14.659 4.404 -33.927 1.00 90.06 95 SER A N 1
ATOM 705 C CA . SER A 1 95 ? 14.438 3.241 -33.067 1.00 90.06 95 SER A CA 1
ATOM 706 C C . SER A 1 95 ? 14.362 1.998 -33.951 1.00 90.06 95 SER A C 1
ATOM 708 O O . SER A 1 95 ? 13.503 1.921 -34.828 1.00 90.06 95 SER A O 1
ATOM 710 N N . GLU A 1 96 ? 15.265 1.037 -33.758 1.00 90.69 96 GLU A N 1
ATOM 711 C CA . GLU A 1 96 ? 15.349 -0.180 -34.581 1.00 90.69 96 GLU A CA 1
ATOM 712 C C . GLU A 1 96 ? 15.335 -1.439 -33.698 1.00 90.69 96 GLU A C 1
ATOM 714 O O . GLU A 1 96 ? 15.820 -1.435 -32.563 1.00 90.69 96 GLU A O 1
ATOM 719 N N . TYR A 1 97 ? 14.786 -2.540 -34.222 1.00 91.38 97 TYR A N 1
ATOM 720 C CA . TYR A 1 97 ? 14.919 -3.856 -33.594 1.00 91.38 97 TYR A CA 1
ATOM 721 C C . TYR A 1 97 ? 16.330 -4.391 -33.838 1.00 91.38 97 TYR A C 1
ATOM 723 O O . TYR A 1 97 ? 16.763 -4.518 -34.981 1.00 91.38 97 TYR A O 1
ATOM 731 N N . ILE A 1 98 ? 17.030 -4.716 -32.754 1.00 91.00 98 ILE A N 1
ATOM 732 C CA . ILE A 1 98 ? 18.332 -5.390 -32.788 1.00 91.00 98 ILE A CA 1
ATOM 733 C C . ILE A 1 98 ? 18.127 -6.902 -32.866 1.00 91.00 98 ILE A C 1
ATOM 735 O O . ILE A 1 98 ? 18.818 -7.590 -33.610 1.00 91.00 98 ILE A O 1
ATOM 739 N N . TYR A 1 99 ? 17.181 -7.403 -32.072 1.00 90.00 99 TYR A N 1
ATOM 740 C CA . TYR A 1 99 ? 16.828 -8.812 -32.004 1.00 90.00 99 TYR A CA 1
ATOM 741 C C . TYR A 1 99 ? 15.312 -8.952 -31.917 1.00 90.00 99 TYR A C 1
ATOM 743 O O . TYR A 1 99 ? 14.665 -8.297 -31.091 1.00 90.00 99 TYR A O 1
ATOM 751 N N . SER A 1 100 ? 14.751 -9.818 -32.754 1.00 84.06 100 SER A N 1
ATOM 752 C CA . SER A 1 100 ? 13.340 -10.180 -32.723 1.00 84.06 100 SER A CA 1
ATOM 753 C C . SER A 1 100 ? 13.173 -11.693 -32.830 1.00 84.06 100 SER A C 1
ATOM 755 O O . SER A 1 100 ? 13.996 -12.375 -33.434 1.00 84.06 100 SER A O 1
ATOM 757 N N . ASP A 1 101 ? 12.058 -12.215 -32.317 1.00 71.88 101 ASP A N 1
ATOM 758 C CA . ASP A 1 101 ? 11.706 -13.642 -32.432 1.00 71.88 101 ASP A CA 1
ATOM 759 C C . ASP A 1 101 ? 11.537 -14.096 -33.900 1.00 71.88 101 ASP A C 1
ATOM 761 O O . ASP A 1 101 ? 11.509 -15.286 -34.197 1.00 71.88 101 ASP A O 1
ATOM 765 N N . ARG A 1 102 ? 11.439 -13.153 -34.850 1.00 65.88 102 ARG A N 1
ATOM 766 C CA . ARG A 1 102 ? 11.358 -13.438 -36.293 1.00 65.88 102 ARG A CA 1
ATOM 767 C C . ARG A 1 102 ? 12.714 -13.771 -36.914 1.00 65.88 102 ARG A C 1
ATOM 769 O O . ARG A 1 102 ? 12.744 -14.434 -37.943 1.00 65.88 102 ARG A O 1
ATOM 776 N N . ASP A 1 103 ? 13.809 -13.365 -36.275 1.00 61.97 103 ASP A N 1
ATOM 777 C CA . ASP A 1 103 ? 15.186 -13.644 -36.708 1.00 61.97 103 ASP A CA 1
ATOM 778 C C . ASP A 1 103 ? 15.722 -14.960 -36.097 1.00 61.97 103 ASP A C 1
ATOM 780 O O . ASP A 1 103 ? 16.930 -15.212 -36.044 1.00 61.97 103 ASP A O 1
ATOM 784 N N . SER A 1 104 ? 14.808 -15.813 -35.621 1.00 59.47 104 SER A N 1
ATOM 785 C CA . SER A 1 104 ? 15.061 -17.094 -34.954 1.00 59.47 104 SER A CA 1
ATOM 786 C C . SER A 1 104 ? 15.520 -18.217 -35.888 1.00 59.47 104 SER A C 1
ATOM 788 O O . SER A 1 104 ? 15.678 -19.347 -35.434 1.00 59.47 104 SER A O 1
ATOM 790 N N . SER A 1 105 ? 15.785 -17.948 -37.174 1.00 61.47 105 SER A N 1
ATOM 791 C CA . SER A 1 105 ? 16.483 -18.913 -38.028 1.00 61.47 105 SER A CA 1
ATOM 792 C C . SER A 1 105 ? 17.906 -19.096 -37.495 1.00 61.47 105 SER A C 1
ATOM 794 O O . SER A 1 105 ? 18.802 -18.296 -37.785 1.00 61.47 105 SER A O 1
ATOM 796 N N . ILE A 1 106 ? 18.089 -20.123 -36.664 1.00 63.31 106 ILE A N 1
ATOM 797 C CA . ILE A 1 106 ? 19.372 -20.485 -36.070 1.00 63.31 106 ILE A CA 1
ATOM 798 C C . ILE A 1 106 ? 20.301 -20.833 -37.227 1.00 63.31 106 ILE A C 1
ATOM 800 O O . ILE A 1 106 ? 20.083 -21.812 -37.937 1.00 63.31 106 ILE A O 1
ATOM 804 N N . VAL A 1 107 ? 21.323 -20.008 -37.443 1.00 66.19 107 VAL A N 1
ATOM 805 C CA . VAL A 1 107 ? 22.429 -20.389 -38.320 1.00 66.19 107 VAL A CA 1
ATOM 806 C C . VAL A 1 107 ? 23.326 -21.286 -37.471 1.00 66.19 107 VAL A C 1
ATOM 808 O O . VAL A 1 107 ? 23.940 -20.762 -36.532 1.00 66.19 107 VAL A O 1
ATOM 811 N N . PRO A 1 108 ? 23.386 -22.607 -37.735 1.00 59.97 108 PRO A N 1
ATOM 812 C CA . PRO A 1 108 ? 24.235 -23.501 -36.969 1.00 59.97 108 PRO A CA 1
ATOM 813 C C . PRO A 1 108 ? 25.670 -23.022 -37.142 1.00 59.97 108 PRO A C 1
ATOM 815 O O . PRO A 1 108 ? 26.245 -23.032 -38.230 1.00 59.97 108 PRO A O 1
ATOM 818 N N . THR A 1 109 ? 26.221 -22.506 -36.054 1.00 60.50 109 THR A N 1
ATOM 819 C CA . THR A 1 109 ? 27.653 -22.256 -35.962 1.00 60.50 109 THR A CA 1
ATOM 820 C C . THR A 1 109 ? 28.234 -23.600 -35.551 1.00 60.50 109 THR A C 1
ATOM 822 O O . THR A 1 109 ? 27.629 -24.271 -34.718 1.00 60.50 109 THR A O 1
ATOM 825 N N . GLY A 1 110 ? 29.329 -24.047 -36.170 1.00 60.59 110 GLY A N 1
ATOM 826 C CA . GLY A 1 110 ? 29.963 -25.315 -35.787 1.00 60.59 110 GLY A CA 1
ATOM 827 C C . GLY A 1 110 ? 30.267 -25.385 -34.284 1.00 60.59 110 GLY A C 1
ATOM 828 O O . GLY A 1 110 ? 30.142 -24.379 -33.589 1.00 60.59 110 GLY A O 1
ATOM 829 N N . GLN A 1 111 ? 30.671 -26.568 -33.802 1.00 58.53 111 GLN A N 1
ATOM 830 C CA . GLN A 1 111 ? 30.997 -26.836 -32.393 1.00 58.53 111 GLN A CA 1
ATOM 831 C C . GLN A 1 111 ? 32.005 -25.820 -31.829 1.00 58.53 111 GLN A C 1
ATOM 833 O O . GLN A 1 111 ? 33.212 -26.032 -31.859 1.00 58.53 111 GLN A O 1
ATOM 838 N N . ASN A 1 112 ? 31.490 -24.728 -31.288 1.00 57.56 112 ASN A N 1
ATOM 839 C CA . ASN A 1 112 ? 32.184 -23.854 -30.365 1.00 57.56 112 ASN A CA 1
ATOM 840 C C . ASN A 1 112 ? 31.563 -24.127 -29.005 1.00 57.56 112 ASN A C 1
ATOM 842 O O . ASN A 1 112 ? 30.344 -24.264 -28.960 1.00 57.56 112 ASN A O 1
ATOM 846 N N . ASP A 1 113 ? 32.421 -24.246 -27.982 1.00 58.50 113 ASP A N 1
ATOM 847 C CA . ASP A 1 113 ? 32.151 -24.296 -26.537 1.00 58.50 113 ASP A CA 1
ATOM 848 C C . ASP A 1 113 ? 30.724 -24.677 -26.157 1.00 58.50 113 ASP A C 1
ATOM 850 O O . ASP A 1 113 ? 29.837 -23.895 -26.447 1.00 58.50 113 ASP A O 1
ATOM 854 N N . ALA A 1 114 ? 30.536 -25.789 -25.430 1.00 67.88 114 ALA A N 1
ATOM 855 C CA . ALA A 1 114 ? 29.300 -26.459 -24.961 1.00 67.88 114 ALA A CA 1
ATOM 856 C C . ALA A 1 114 ? 28.068 -25.624 -24.480 1.00 67.88 114 ALA A C 1
ATOM 858 O O . ALA A 1 114 ? 27.128 -26.166 -23.901 1.00 67.88 114 ALA A O 1
ATOM 859 N N . GLN A 1 115 ? 28.057 -24.314 -24.673 1.00 69.81 115 GLN A N 1
ATOM 860 C CA . GLN A 1 115 ? 26.943 -23.385 -24.678 1.00 69.81 115 GLN A CA 1
ATOM 861 C C . GLN A 1 115 ? 25.800 -23.813 -25.605 1.00 69.81 115 GLN A C 1
ATOM 863 O O . GLN A 1 115 ? 25.969 -24.363 -26.692 1.00 69.81 115 GLN A O 1
ATOM 868 N N . TYR A 1 116 ? 24.594 -23.481 -25.159 1.00 80.50 116 TYR A N 1
ATOM 869 C CA . TYR A 1 116 ? 23.361 -23.702 -25.895 1.00 80.50 116 TYR A CA 1
ATOM 870 C C . TYR A 1 116 ? 23.314 -22.841 -27.169 1.00 80.50 116 TYR A C 1
ATOM 872 O O . TYR A 1 116 ? 23.502 -21.624 -27.112 1.00 80.50 116 TYR A O 1
ATOM 880 N N . GLU A 1 117 ? 23.018 -23.460 -28.315 1.00 82.00 117 GLU A N 1
ATOM 881 C CA . GLU A 1 117 ? 23.098 -22.821 -29.640 1.00 82.00 117 GLU A CA 1
ATOM 882 C C . GLU A 1 117 ? 22.234 -21.557 -29.767 1.00 82.00 117 GLU A C 1
ATOM 884 O O . GLU A 1 117 ? 22.637 -20.588 -30.416 1.00 82.00 117 GLU A O 1
ATOM 889 N N . LEU A 1 118 ? 21.072 -21.526 -29.103 1.00 82.56 118 LEU A N 1
ATOM 890 C CA . LEU A 1 118 ? 20.207 -20.345 -29.076 1.00 82.56 118 LEU A CA 1
ATOM 891 C C . LEU A 1 118 ? 20.908 -19.149 -28.420 1.00 82.56 118 LEU A C 1
ATOM 893 O O . LEU A 1 118 ? 20.781 -18.031 -28.909 1.00 82.56 118 LEU A O 1
ATOM 897 N N . PHE A 1 119 ? 21.667 -19.363 -27.342 1.00 86.75 119 PHE A N 1
ATOM 898 C CA . PHE A 1 119 ? 22.348 -18.282 -26.619 1.00 86.75 119 PHE A CA 1
ATOM 899 C C . PHE A 1 119 ? 23.504 -17.717 -27.435 1.00 86.75 119 PHE A C 1
ATOM 901 O O . PHE A 1 119 ? 23.624 -16.498 -27.563 1.00 86.75 119 PHE A O 1
ATOM 908 N N . ALA A 1 120 ? 24.285 -18.592 -28.071 1.00 85.06 120 ALA A N 1
ATOM 909 C CA . ALA A 1 120 ? 25.326 -18.178 -29.005 1.00 85.06 120 ALA A CA 1
ATOM 910 C C . ALA A 1 120 ? 24.731 -17.406 -30.199 1.00 85.06 120 ALA A C 1
ATOM 912 O O . ALA A 1 120 ? 25.308 -16.421 -30.670 1.00 85.06 120 ALA A O 1
ATOM 913 N N . HIS A 1 121 ? 23.546 -17.813 -30.675 1.00 86.12 121 HIS A N 1
ATOM 914 C CA . HIS A 1 121 ? 22.833 -17.100 -31.733 1.00 86.12 121 HIS A CA 1
ATOM 915 C C . HIS A 1 121 ? 22.376 -15.710 -31.308 1.00 86.12 121 HIS A C 1
ATOM 917 O O . HIS A 1 121 ? 22.679 -14.740 -32.007 1.00 86.12 121 HIS A O 1
ATOM 923 N N . VAL A 1 122 ? 21.711 -15.600 -30.156 1.00 87.88 122 VAL A N 1
ATOM 924 C CA . VAL A 1 122 ? 21.268 -14.321 -29.587 1.00 87.88 122 VAL A CA 1
ATOM 925 C C . VAL A 1 122 ? 22.457 -13.381 -29.413 1.00 87.88 122 VAL A C 1
ATOM 927 O O . VAL A 1 122 ? 22.419 -12.254 -29.904 1.00 87.88 122 VAL A O 1
ATOM 930 N N . GLU A 1 123 ? 23.545 -13.845 -28.796 1.00 88.81 123 GLU A N 1
ATOM 931 C CA . GLU A 1 123 ? 24.747 -13.038 -28.586 1.00 88.81 123 GLU A CA 1
ATOM 932 C C . GLU A 1 123 ? 25.309 -12.487 -29.904 1.00 88.81 123 GLU A C 1
ATOM 934 O O . GLU A 1 123 ? 25.567 -11.285 -30.032 1.00 88.81 123 GLU A O 1
ATOM 939 N N . ARG A 1 124 ? 25.463 -13.347 -30.915 1.00 87.69 124 ARG A N 1
ATOM 940 C CA . ARG A 1 124 ? 26.011 -12.956 -32.217 1.00 87.69 124 ARG A CA 1
ATOM 941 C C . ARG A 1 124 ? 25.119 -11.942 -32.927 1.00 87.69 124 ARG A C 1
ATOM 943 O O . ARG A 1 124 ? 25.623 -10.931 -33.418 1.00 87.69 124 ARG A O 1
ATOM 950 N N . VAL A 1 125 ? 23.808 -12.198 -32.986 1.00 89.12 125 VAL A N 1
ATOM 951 C CA . VAL A 1 125 ? 22.841 -11.308 -33.649 1.00 89.12 125 VAL A CA 1
ATOM 952 C C . VAL A 1 125 ? 22.814 -9.951 -32.957 1.00 89.12 125 VAL A C 1
ATOM 954 O O . VAL A 1 125 ? 22.874 -8.926 -33.633 1.00 89.12 125 VAL A O 1
ATOM 957 N N . VAL A 1 126 ? 22.827 -9.927 -31.623 1.00 90.38 126 VAL A N 1
ATOM 958 C CA . VAL A 1 126 ? 22.837 -8.685 -30.843 1.00 90.38 126 VAL A CA 1
ATOM 959 C C . VAL A 1 126 ? 24.122 -7.892 -31.072 1.00 90.38 126 VAL A C 1
ATOM 961 O O . VAL A 1 126 ? 24.050 -6.697 -31.358 1.00 90.38 126 VAL A O 1
ATOM 964 N N . ARG A 1 127 ? 25.298 -8.534 -31.037 1.00 90.31 127 ARG A N 1
ATOM 965 C CA . ARG A 1 127 ? 26.585 -7.860 -31.297 1.00 90.31 127 ARG A CA 1
ATOM 966 C C . ARG A 1 127 ? 26.665 -7.294 -32.718 1.00 90.31 127 ARG A C 1
ATOM 968 O O . ARG A 1 127 ? 27.077 -6.148 -32.901 1.00 90.31 127 ARG A O 1
ATOM 975 N N . VAL A 1 128 ? 26.248 -8.062 -33.728 1.00 89.81 128 VAL A N 1
ATOM 976 C CA . VAL A 1 128 ? 26.244 -7.614 -35.134 1.00 89.81 128 VAL A CA 1
ATOM 977 C C . VAL A 1 128 ? 25.214 -6.505 -35.359 1.00 89.81 128 VAL A C 1
ATOM 979 O O . VAL A 1 128 ? 25.526 -5.503 -36.008 1.00 89.81 128 VAL A O 1
ATOM 982 N N . GLY A 1 129 ? 24.009 -6.656 -34.806 1.00 89.19 129 GLY A N 1
ATOM 983 C CA . GLY A 1 129 ? 22.931 -5.674 -34.894 1.00 89.19 129 GLY A CA 1
ATOM 984 C C . GLY A 1 129 ? 23.316 -4.347 -34.250 1.00 89.19 129 GLY A C 1
ATOM 985 O O . GLY A 1 129 ? 23.151 -3.298 -34.870 1.00 89.19 129 GLY A O 1
ATOM 986 N N . LEU A 1 130 ? 23.930 -4.383 -33.065 1.00 88.75 130 LEU A N 1
ATOM 987 C CA . LEU A 1 130 ? 24.407 -3.180 -32.384 1.00 88.75 130 LEU A CA 1
ATOM 988 C C . LEU A 1 130 ? 25.576 -2.526 -33.110 1.00 88.75 130 LEU A C 1
ATOM 990 O O . LEU A 1 130 ? 25.576 -1.310 -33.259 1.00 88.75 130 LEU A O 1
ATOM 994 N N . LYS A 1 131 ? 26.531 -3.299 -33.642 1.00 88.88 131 LYS A N 1
ATOM 995 C CA . LYS A 1 131 ? 27.617 -2.742 -34.464 1.00 88.88 131 LYS A CA 1
ATOM 996 C C . LYS A 1 131 ? 27.070 -2.014 -35.696 1.00 88.88 131 LYS A C 1
ATOM 998 O O . LYS A 1 131 ? 27.519 -0.912 -36.008 1.00 88.88 131 LYS A O 1
ATOM 1003 N N . ARG A 1 132 ? 26.072 -2.601 -36.368 1.00 90.00 132 ARG A N 1
ATOM 1004 C CA . ARG A 1 132 ? 25.374 -1.970 -37.498 1.00 90.00 132 ARG A CA 1
ATOM 1005 C C . ARG A 1 132 ? 24.639 -0.706 -37.056 1.00 90.00 132 ARG A C 1
ATOM 1007 O O . ARG A 1 132 ? 24.750 0.314 -37.727 1.00 90.00 132 ARG A O 1
ATOM 1014 N N . PHE A 1 133 ? 23.920 -0.757 -35.939 1.00 87.94 133 PHE A N 1
ATOM 1015 C CA . PHE A 1 133 ? 23.184 0.391 -35.420 1.00 87.94 133 PHE A CA 1
ATOM 1016 C C . PHE A 1 133 ? 24.126 1.543 -35.057 1.00 87.94 133 PHE A C 1
ATOM 1018 O O . PHE A 1 133 ? 23.938 2.648 -35.549 1.00 87.94 133 PHE A O 1
ATOM 1025 N N . ILE A 1 134 ? 25.203 1.271 -34.313 1.00 86.31 134 ILE A N 1
ATOM 1026 C CA . ILE A 1 134 ? 26.215 2.265 -33.929 1.00 86.31 134 ILE A CA 1
ATOM 1027 C C . ILE A 1 134 ? 26.884 2.885 -35.160 1.00 86.31 134 ILE A C 1
ATOM 1029 O O . ILE A 1 134 ? 27.101 4.090 -35.182 1.00 86.31 134 ILE A O 1
ATOM 1033 N N . SER A 1 135 ? 27.144 2.112 -36.222 1.00 86.25 135 SER A N 1
ATOM 1034 C CA . SER A 1 135 ? 27.712 2.668 -37.463 1.00 86.25 135 SER A CA 1
ATOM 1035 C C . SER A 1 135 ? 26.796 3.667 -38.184 1.00 86.25 135 SER A C 1
ATOM 1037 O O . SER A 1 135 ? 27.287 4.497 -38.942 1.00 86.25 135 SER A O 1
ATOM 1039 N N . LYS A 1 136 ? 25.479 3.608 -37.940 1.00 84.56 136 LYS A N 1
ATOM 1040 C CA . LYS A 1 136 ? 24.497 4.569 -38.466 1.00 84.56 136 LYS A CA 1
ATOM 1041 C C . LYS A 1 136 ? 24.342 5.810 -37.577 1.00 84.56 136 LYS A C 1
ATOM 1043 O O . LYS A 1 136 ? 23.666 6.754 -37.982 1.00 84.56 136 LYS A O 1
ATOM 1048 N N . ILE A 1 137 ? 24.891 5.801 -36.359 1.00 80.44 137 ILE A N 1
ATOM 1049 C CA . ILE A 1 137 ? 24.747 6.910 -35.414 1.00 80.44 137 ILE A CA 1
ATOM 1050 C C . ILE A 1 137 ? 25.639 8.064 -35.870 1.00 80.44 137 ILE A C 1
ATOM 1052 O O . ILE A 1 137 ? 26.859 8.027 -35.742 1.00 80.44 137 ILE A O 1
ATOM 1056 N N . GLU A 1 138 ? 25.010 9.125 -36.362 1.00 73.06 138 GLU A N 1
ATOM 1057 C CA . GLU A 1 138 ? 25.644 10.438 -36.427 1.00 73.06 138 GLU A CA 1
ATOM 1058 C C . GLU A 1 138 ? 25.651 11.063 -35.022 1.00 73.06 138 GLU A C 1
ATOM 1060 O O . GLU A 1 138 ? 24.651 10.934 -34.307 1.00 73.06 138 GLU A O 1
ATOM 1065 N N . PRO A 1 139 ? 26.718 11.778 -34.617 1.00 66.19 139 PRO A N 1
ATOM 1066 C CA . PRO A 1 139 ? 26.776 12.464 -33.331 1.00 66.19 139 PRO A CA 1
ATOM 1067 C C . PRO A 1 139 ? 25.845 13.686 -33.344 1.00 66.19 139 PRO A C 1
ATOM 1069 O O . PRO A 1 139 ? 26.273 14.827 -33.487 1.00 66.19 139 PRO A O 1
ATOM 1072 N N . SER A 1 140 ? 24.540 13.452 -33.231 1.00 64.94 140 SER A N 1
ATOM 1073 C CA . SER A 1 140 ? 23.546 14.502 -33.024 1.00 64.94 140 SER A CA 1
ATOM 1074 C C . SER A 1 140 ? 23.257 14.653 -31.536 1.00 64.94 140 SER A C 1
ATOM 1076 O O . SER A 1 140 ? 22.950 13.671 -30.867 1.00 64.94 140 SER A O 1
ATOM 1078 N N . THR A 1 141 ? 23.273 15.886 -31.035 1.00 66.06 141 THR A N 1
ATOM 1079 C CA . THR A 1 141 ? 22.933 16.271 -29.652 1.00 66.06 141 THR A CA 1
ATOM 1080 C C . THR A 1 141 ? 21.420 16.272 -29.387 1.00 66.06 141 THR A C 1
ATOM 1082 O O . THR A 1 141 ? 20.898 17.149 -28.703 1.00 66.06 141 THR A O 1
ATOM 1085 N N . GLY A 1 142 ? 20.694 15.323 -29.981 1.00 71.12 142 GLY A N 1
ATOM 1086 C CA . GLY A 1 142 ? 19.249 15.193 -29.819 1.00 71.12 142 GLY A CA 1
ATOM 1087 C C . GLY A 1 142 ? 18.861 14.334 -28.614 1.00 71.12 142 GLY A C 1
ATOM 1088 O O . GLY A 1 142 ? 19.625 13.479 -28.158 1.00 71.12 142 GLY A O 1
ATOM 1089 N N . ASP A 1 143 ? 17.639 14.542 -28.129 1.00 77.62 143 ASP A N 1
ATOM 1090 C CA . ASP A 1 143 ? 17.034 13.726 -27.074 1.00 77.62 143 ASP A CA 1
ATOM 1091 C C . ASP A 1 143 ? 16.721 12.311 -27.583 1.00 77.62 143 ASP A C 1
ATOM 1093 O O . ASP A 1 143 ? 16.321 12.132 -28.734 1.00 77.62 143 ASP A O 1
ATOM 1097 N N . SER A 1 144 ? 16.864 11.294 -26.731 1.00 82.62 144 SER A N 1
ATOM 1098 C CA . SER A 1 144 ? 16.597 9.894 -27.087 1.00 82.62 144 SER A CA 1
ATOM 1099 C C . SER A 1 144 ? 15.103 9.656 -27.353 1.00 82.62 144 SER A C 1
ATOM 1101 O O . SER A 1 144 ? 14.255 10.056 -26.563 1.00 82.62 144 SER A O 1
ATOM 1103 N N . LEU A 1 145 ? 14.738 8.989 -28.458 1.00 85.50 145 LEU A N 1
ATOM 1104 C CA . LEU A 1 145 ? 13.342 8.662 -28.822 1.00 85.50 145 LEU A CA 1
ATOM 1105 C C . LEU A 1 145 ? 12.796 7.438 -28.058 1.00 85.50 145 LEU A C 1
ATOM 1107 O O . LEU A 1 145 ? 12.251 6.482 -28.624 1.00 85.50 145 LEU A O 1
ATOM 1111 N N . LEU A 1 146 ? 12.931 7.455 -26.738 1.00 89.62 146 LEU A N 1
ATOM 1112 C CA . LEU A 1 146 ? 12.541 6.350 -25.863 1.00 89.62 146 LEU A CA 1
ATOM 1113 C C . LEU A 1 146 ? 11.028 6.089 -25.895 1.00 89.62 146 LEU A C 1
ATOM 1115 O O . LEU A 1 146 ? 10.609 4.932 -25.977 1.00 89.62 146 LEU A O 1
ATOM 1119 N N . ALA A 1 147 ? 10.199 7.138 -25.935 1.00 90.19 147 ALA A N 1
ATOM 1120 C CA . ALA A 1 147 ? 8.744 6.995 -26.054 1.00 90.19 147 ALA A CA 1
ATOM 1121 C C . ALA A 1 147 ? 8.320 6.301 -27.369 1.00 90.19 147 ALA A C 1
ATOM 1123 O O . ALA A 1 147 ? 7.382 5.497 -27.384 1.00 90.19 147 ALA A O 1
ATOM 1124 N N . GLY A 1 148 ? 9.042 6.557 -28.467 1.00 90.94 148 GLY A N 1
ATOM 1125 C CA . GLY A 1 148 ? 8.831 5.876 -29.749 1.00 90.94 148 GLY A CA 1
ATOM 1126 C C . GLY A 1 148 ? 9.166 4.387 -29.660 1.00 90.94 148 GLY A C 1
ATOM 1127 O O . GLY A 1 148 ? 8.355 3.541 -30.037 1.00 90.94 148 GLY A O 1
ATOM 1128 N N . SER A 1 149 ? 10.310 4.063 -29.055 1.00 91.88 149 SER A N 1
ATOM 1129 C CA . SER A 1 149 ? 10.746 2.679 -28.816 1.00 91.88 149 SER A CA 1
ATOM 1130 C C . SER A 1 149 ? 9.753 1.902 -27.940 1.00 91.88 149 SER A C 1
ATOM 1132 O O . SER A 1 149 ? 9.405 0.764 -28.252 1.00 91.88 149 SER A O 1
ATOM 1134 N N . CYS A 1 150 ? 9.222 2.530 -26.887 1.00 93.31 150 CYS A N 1
ATOM 1135 C CA . CYS A 1 150 ? 8.202 1.919 -26.033 1.00 93.31 150 CYS A CA 1
ATOM 1136 C C . CYS A 1 150 ? 6.878 1.694 -26.778 1.00 93.31 150 CYS A C 1
ATOM 1138 O O . CYS A 1 150 ? 6.239 0.659 -26.605 1.00 93.31 150 CYS A O 1
ATOM 1140 N N . SER A 1 151 ? 6.484 2.620 -27.656 1.00 94.12 151 SER A N 1
ATOM 1141 C CA . SER A 1 151 ? 5.299 2.446 -28.506 1.00 94.12 151 SER A CA 1
ATOM 1142 C C . SER A 1 151 ? 5.467 1.263 -29.467 1.00 94.12 151 SER A C 1
ATOM 1144 O O . SER A 1 151 ? 4.557 0.448 -29.614 1.00 94.12 151 SER A O 1
ATOM 1146 N N . MET A 1 152 ? 6.652 1.114 -30.074 1.00 93.69 152 MET A N 1
ATOM 1147 C CA . MET A 1 152 ? 6.982 -0.048 -30.908 1.00 93.69 152 MET A CA 1
ATOM 1148 C C . MET A 1 152 ? 6.914 -1.355 -30.111 1.00 93.69 152 MET A C 1
ATOM 1150 O O . MET A 1 152 ? 6.335 -2.328 -30.598 1.00 93.69 152 MET A O 1
ATOM 1154 N N . ALA A 1 153 ? 7.442 -1.362 -28.883 1.00 94.81 153 ALA A N 1
ATOM 1155 C CA . ALA A 1 153 ? 7.375 -2.503 -27.976 1.00 94.81 153 ALA A CA 1
ATOM 1156 C C . ALA A 1 153 ? 5.924 -2.889 -27.642 1.00 94.81 153 ALA A C 1
ATOM 1158 O O . ALA A 1 153 ? 5.559 -4.055 -27.772 1.00 94.81 153 ALA A O 1
ATOM 1159 N N . LEU A 1 154 ? 5.065 -1.926 -27.289 1.00 94.50 154 LEU A N 1
ATOM 1160 C CA . LEU A 1 154 ? 3.648 -2.182 -26.994 1.00 94.50 154 LEU A CA 1
ATOM 1161 C C . LEU A 1 154 ? 2.893 -2.745 -28.206 1.00 94.50 154 LEU A C 1
ATOM 1163 O O . LEU A 1 154 ? 2.117 -3.695 -28.070 1.00 94.50 154 LEU A O 1
ATOM 1167 N N . CYS A 1 155 ? 3.157 -2.220 -29.405 1.00 93.69 155 CYS A N 1
ATOM 1168 C CA . CYS A 1 155 ? 2.607 -2.765 -30.647 1.00 93.69 155 CYS A CA 1
ATOM 1169 C C . CYS A 1 155 ? 3.073 -4.209 -30.892 1.00 93.69 155 CYS A C 1
ATOM 1171 O O . CYS A 1 155 ? 2.278 -5.054 -31.311 1.00 93.69 155 CYS A O 1
ATOM 1173 N N . TYR A 1 156 ? 4.342 -4.514 -30.605 1.00 93.06 156 TYR A N 1
ATOM 1174 C CA . TYR A 1 156 ? 4.883 -5.868 -30.715 1.00 93.06 156 TYR A CA 1
ATOM 1175 C C . TYR A 1 156 ? 4.231 -6.831 -29.720 1.00 93.06 156 TYR A C 1
ATOM 1177 O O . TYR A 1 156 ? 3.806 -7.913 -30.120 1.00 93.06 156 TYR A O 1
ATOM 1185 N N . ILE A 1 157 ? 4.074 -6.423 -28.457 1.00 93.06 157 ILE A N 1
ATOM 1186 C CA . ILE A 1 157 ? 3.375 -7.208 -27.426 1.00 93.06 157 ILE A CA 1
ATOM 1187 C C . ILE A 1 157 ? 1.942 -7.497 -27.866 1.00 93.06 157 ILE A C 1
ATOM 1189 O O . ILE A 1 157 ? 1.516 -8.650 -27.859 1.00 93.06 157 ILE A O 1
ATOM 1193 N N . SER A 1 158 ? 1.224 -6.470 -28.322 1.00 92.19 158 SER A N 1
ATOM 1194 C CA . SER A 1 158 ? -0.161 -6.596 -28.785 1.00 92.19 158 SER A CA 1
ATOM 1195 C C . SER A 1 158 ? -0.287 -7.565 -29.962 1.00 92.19 158 SER A C 1
ATOM 1197 O O . SER A 1 158 ? -1.262 -8.309 -30.065 1.00 92.19 158 SER A O 1
ATOM 1199 N N . ARG A 1 159 ? 0.701 -7.581 -30.864 1.00 91.44 159 ARG A N 1
ATOM 1200 C CA . ARG A 1 159 ? 0.762 -8.558 -31.955 1.00 91.44 159 ARG A CA 1
ATOM 1201 C C . ARG A 1 159 ? 1.014 -9.969 -31.422 1.00 91.44 159 ARG A C 1
ATOM 1203 O O . ARG A 1 159 ? 0.268 -10.876 -31.773 1.00 91.44 159 ARG A O 1
ATOM 1210 N N . MET A 1 160 ? 1.994 -10.149 -30.538 1.00 88.56 160 MET A N 1
ATOM 1211 C CA . MET A 1 160 ? 2.320 -11.462 -29.969 1.00 88.56 160 MET A CA 1
ATOM 1212 C C . MET A 1 160 ? 1.172 -12.060 -29.154 1.00 88.56 160 MET A C 1
ATOM 1214 O O . MET A 1 160 ? 0.931 -13.263 -29.204 1.00 88.56 160 MET A O 1
ATOM 1218 N N . GLN A 1 161 ? 0.422 -11.223 -28.440 1.00 88.25 161 GLN A N 1
ATOM 1219 C CA . GLN A 1 161 ? -0.772 -11.645 -27.713 1.00 88.25 161 GLN A CA 1
ATOM 1220 C C . GLN A 1 161 ? -1.910 -12.098 -28.639 1.00 88.25 161 GLN A C 1
ATOM 1222 O O . GLN A 1 161 ? -2.744 -12.889 -28.204 1.00 88.25 161 GLN A O 1
ATOM 1227 N N . LYS A 1 162 ? -1.953 -11.623 -29.893 1.00 88.38 162 LYS A N 1
ATOM 1228 C CA . LYS A 1 162 ? -2.916 -12.063 -30.918 1.00 88.38 162 LYS A CA 1
ATOM 1229 C C . LYS A 1 162 ? -2.457 -13.318 -31.663 1.00 88.38 162 LYS A C 1
ATOM 1231 O O . LYS A 1 162 ? -3.295 -14.127 -32.031 1.00 88.38 162 LYS A O 1
ATOM 1236 N N . GLU A 1 163 ? -1.152 -13.472 -31.881 1.00 88.00 163 GLU A N 1
ATOM 1237 C CA . GLU A 1 163 ? -0.550 -14.614 -32.593 1.00 88.00 163 GLU A CA 1
ATOM 1238 C C . GLU A 1 163 ? -0.405 -15.877 -31.715 1.00 88.00 163 GLU A C 1
ATOM 1240 O O . GLU A 1 163 ? -0.027 -16.934 -32.216 1.00 88.00 163 GLU A O 1
ATOM 1245 N N . LYS A 1 164 ? -0.699 -15.799 -30.410 1.00 83.56 164 LYS A N 1
ATOM 1246 C CA . LYS A 1 164 ? -0.553 -16.929 -29.478 1.00 83.56 164 LYS A CA 1
ATOM 1247 C C . LYS A 1 164 ? -1.546 -18.077 -29.760 1.00 83.56 164 LYS A C 1
ATOM 1249 O O . LYS A 1 164 ? -2.710 -17.811 -30.073 1.00 83.56 164 LYS A O 1
ATOM 1254 N N . PRO A 1 165 ? -1.140 -19.350 -29.583 1.00 79.75 165 PRO A N 1
ATOM 1255 C CA . PRO A 1 165 ? -2.049 -20.487 -29.684 1.00 79.75 165 PRO A CA 1
ATOM 1256 C C . PRO A 1 165 ? -3.063 -20.505 -28.528 1.00 79.75 165 PRO A C 1
ATOM 1258 O O . PRO A 1 165 ? -2.763 -20.093 -27.401 1.00 79.75 165 PRO A O 1
ATOM 1261 N N . VAL A 1 166 ? -4.273 -20.999 -28.812 1.00 76.00 166 VAL A N 1
ATOM 1262 C CA . VAL A 1 166 ? -5.365 -21.111 -27.832 1.00 76.00 166 VAL A CA 1
ATOM 1263 C C . VAL A 1 166 ? -4.925 -22.046 -26.702 1.00 76.00 166 VAL A C 1
ATOM 1265 O O . VAL A 1 166 ? -4.637 -23.209 -26.953 1.00 76.00 166 VAL A O 1
ATOM 1268 N N . GLY A 1 167 ? -4.856 -21.528 -25.472 1.00 77.69 167 GLY A N 1
ATOM 1269 C CA . GLY A 1 167 ? -4.437 -22.285 -24.282 1.00 77.69 167 GLY A CA 1
ATOM 1270 C C . GLY A 1 167 ? -3.131 -21.816 -23.632 1.00 77.69 167 GLY A C 1
ATOM 1271 O O . GLY A 1 167 ? -2.847 -22.228 -22.514 1.00 77.69 167 GLY A O 1
ATOM 1272 N N . THR A 1 168 ? -2.374 -20.913 -24.270 1.00 81.75 168 THR A N 1
ATOM 1273 C CA . THR A 1 168 ? -1.155 -20.325 -23.680 1.00 81.75 168 THR A CA 1
ATOM 1274 C C . THR A 1 168 ? -1.395 -18.910 -23.149 1.00 81.75 168 THR A C 1
ATOM 1276 O O . THR A 1 168 ? -2.094 -18.085 -23.758 1.00 81.75 168 THR A O 1
ATOM 1279 N N . THR A 1 169 ? -0.806 -18.601 -21.996 1.00 82.69 169 THR A N 1
ATOM 1280 C CA . THR A 1 169 ? -0.771 -17.244 -21.435 1.00 82.69 169 THR A CA 1
ATOM 1281 C C . THR A 1 169 ? 0.635 -16.676 -21.593 1.00 82.69 169 THR A C 1
ATOM 1283 O O . THR A 1 169 ? 1.628 -17.345 -21.321 1.00 82.69 169 THR A O 1
ATOM 1286 N N . LEU A 1 170 ? 0.722 -15.438 -22.087 1.00 85.44 170 LEU A N 1
ATOM 1287 C CA . LEU A 1 170 ? 1.987 -14.749 -22.325 1.00 85.44 170 LEU A CA 1
ATOM 1288 C C . LEU A 1 170 ? 2.055 -13.509 -21.435 1.00 85.44 170 LEU A C 1
ATOM 1290 O O . LEU A 1 170 ? 1.342 -12.532 -21.678 1.00 85.44 170 LEU A O 1
ATOM 1294 N N . ASN A 1 171 ? 2.921 -13.547 -20.429 1.00 88.00 171 ASN A N 1
ATOM 1295 C CA . ASN A 1 171 ? 3.160 -12.420 -19.535 1.00 88.00 171 ASN A CA 1
ATOM 1296 C C . ASN A 1 171 ? 4.232 -11.515 -20.142 1.00 88.00 171 ASN A C 1
ATOM 1298 O O . ASN A 1 171 ? 5.400 -11.890 -20.202 1.00 88.00 171 ASN A O 1
ATOM 1302 N N . ALA A 1 172 ? 3.840 -10.333 -20.613 1.00 90.88 172 ALA A N 1
ATOM 1303 C CA . ALA A 1 172 ? 4.757 -9.400 -21.255 1.00 90.88 172 ALA A CA 1
ATOM 1304 C C . ALA A 1 172 ? 5.249 -8.318 -20.285 1.00 90.88 172 ALA A C 1
ATOM 1306 O O . ALA A 1 172 ? 4.475 -7.789 -19.486 1.00 90.88 172 ALA A O 1
ATOM 1307 N N . ARG A 1 173 ? 6.530 -7.960 -20.396 1.00 92.38 173 ARG A N 1
ATOM 1308 C CA . ARG A 1 173 ? 7.156 -6.860 -19.652 1.00 92.38 173 ARG A CA 1
ATOM 1309 C C . ARG A 1 173 ? 8.165 -6.109 -20.511 1.00 92.38 173 ARG A C 1
ATOM 1311 O O . ARG A 1 173 ? 8.789 -6.692 -21.402 1.00 92.38 173 ARG A O 1
ATOM 1318 N N . ILE A 1 174 ? 8.347 -4.831 -20.207 1.00 95.75 174 ILE A N 1
ATOM 1319 C CA . ILE A 1 174 ? 9.320 -3.964 -20.874 1.00 95.75 174 ILE A CA 1
ATOM 1320 C C . ILE A 1 174 ? 10.365 -3.544 -19.843 1.00 95.75 174 ILE A C 1
ATOM 1322 O O . ILE A 1 174 ? 10.004 -3.020 -18.798 1.00 95.75 174 ILE A O 1
ATOM 1326 N N . LEU A 1 175 ? 11.644 -3.756 -20.142 1.00 95.56 175 LEU A N 1
ATOM 1327 C CA . LEU A 1 175 ? 12.776 -3.256 -19.368 1.00 95.56 175 LEU A CA 1
ATOM 1328 C C . LEU A 1 175 ? 13.476 -2.155 -20.162 1.00 95.56 175 LEU A C 1
ATOM 1330 O O . LEU A 1 175 ? 13.995 -2.408 -21.247 1.00 95.56 175 LEU A O 1
ATOM 1334 N N . ILE A 1 176 ? 13.516 -0.946 -19.616 1.00 94.69 176 ILE A N 1
ATOM 1335 C CA . ILE A 1 176 ? 14.206 0.202 -20.199 1.00 94.69 176 ILE A CA 1
ATOM 1336 C C . ILE A 1 176 ? 15.542 0.370 -19.487 1.00 94.69 176 ILE A C 1
ATOM 1338 O O . ILE A 1 176 ? 15.585 0.518 -18.269 1.00 94.69 176 ILE A O 1
ATOM 1342 N N . ILE A 1 177 ? 16.629 0.380 -20.250 1.00 92.44 177 ILE A N 1
ATOM 1343 C CA . ILE A 1 177 ? 17.972 0.661 -19.753 1.00 92.44 177 ILE A CA 1
ATOM 1344 C C . ILE A 1 177 ? 18.422 1.975 -20.381 1.00 92.44 177 ILE A C 1
ATOM 1346 O O . ILE A 1 177 ? 18.593 2.063 -21.599 1.00 92.44 177 ILE A O 1
ATOM 1350 N N . THR A 1 178 ? 18.588 3.003 -19.551 1.00 90.38 178 THR A N 1
ATOM 1351 C CA . THR A 1 178 ? 18.956 4.344 -20.013 1.00 90.38 178 THR A CA 1
ATOM 1352 C C . THR A 1 178 ? 19.992 5.002 -19.106 1.00 90.38 178 THR A C 1
ATOM 1354 O O . THR A 1 178 ? 19.998 4.829 -17.886 1.00 90.38 178 THR A O 1
ATOM 1357 N N . GLY A 1 179 ? 20.895 5.760 -19.724 1.00 84.44 179 GLY A N 1
ATOM 1358 C CA . GLY A 1 179 ? 21.759 6.730 -19.057 1.00 84.44 179 GLY A CA 1
ATOM 1359 C C . GLY A 1 179 ? 21.461 8.174 -19.471 1.00 84.44 179 GLY A C 1
ATOM 1360 O O . GLY A 1 179 ? 22.136 9.080 -18.993 1.00 84.44 179 GLY A O 1
ATOM 1361 N N . SER A 1 180 ? 20.501 8.410 -20.376 1.00 83.31 180 SER A N 1
ATOM 1362 C CA . SER A 1 180 ? 20.172 9.761 -20.844 1.00 83.31 180 SER A CA 1
ATOM 1363 C C . SER A 1 180 ? 19.339 10.518 -19.818 1.00 83.31 180 SER A C 1
ATOM 1365 O O . SER A 1 180 ? 18.539 9.916 -19.108 1.00 83.31 180 SER A O 1
ATOM 1367 N N . GLY A 1 181 ? 19.466 11.845 -19.796 1.00 78.75 181 GLY A N 1
ATOM 1368 C CA . GLY A 1 181 ? 18.577 12.705 -19.016 1.00 78.75 181 GLY A CA 1
ATOM 1369 C C . GLY A 1 181 ? 17.148 12.760 -19.573 1.00 78.75 181 GLY A C 1
ATOM 1370 O O . GLY A 1 181 ? 16.908 12.479 -20.749 1.00 78.75 181 GLY A O 1
ATOM 1371 N N . ASP A 1 182 ? 16.204 13.163 -18.723 1.00 74.25 182 ASP A N 1
ATOM 1372 C CA . ASP A 1 182 ? 14.808 13.374 -19.110 1.00 74.25 182 ASP A CA 1
ATOM 1373 C C . ASP A 1 182 ? 14.664 14.632 -19.984 1.00 74.25 182 ASP A C 1
ATOM 1375 O O . ASP A 1 182 ? 15.057 15.733 -19.591 1.00 74.25 182 ASP A O 1
ATOM 1379 N N . SER A 1 183 ? 14.018 14.492 -21.147 1.00 73.94 183 SER A N 1
ATOM 1380 C CA . SER A 1 183 ? 13.618 15.636 -21.973 1.00 73.94 183 SER A CA 1
ATOM 1381 C C . SER A 1 183 ? 12.157 15.998 -21.759 1.00 73.94 183 SER A C 1
ATOM 1383 O O . SER A 1 183 ? 11.242 15.212 -22.019 1.00 73.94 183 SER A O 1
ATOM 1385 N N . ALA A 1 184 ? 11.917 17.256 -21.388 1.00 72.50 184 ALA A N 1
ATOM 1386 C CA . ALA A 1 184 ? 10.567 17.778 -21.218 1.00 72.50 184 ALA A CA 1
ATOM 1387 C C . ALA A 1 184 ? 9.760 17.827 -22.530 1.00 72.50 184 ALA A C 1
ATOM 1389 O O . ALA A 1 184 ? 8.536 17.948 -22.495 1.00 72.50 184 ALA A O 1
ATOM 1390 N N . SER A 1 185 ? 10.415 17.735 -23.695 1.00 78.88 185 SER A N 1
ATOM 1391 C CA . SER A 1 185 ? 9.725 17.703 -24.992 1.00 78.88 185 SER A CA 1
ATOM 1392 C C . SER A 1 185 ? 8.900 16.434 -25.203 1.00 78.88 185 SER A C 1
ATOM 1394 O O . SER A 1 185 ? 7.865 16.482 -25.865 1.00 78.88 185 SER A O 1
ATOM 1396 N N . GLN A 1 186 ? 9.317 15.318 -24.602 1.00 80.56 186 GLN A N 1
ATOM 1397 C CA . GLN A 1 186 ? 8.690 14.012 -24.799 1.00 80.56 186 GLN A CA 1
ATOM 1398 C C . GLN A 1 186 ? 7.664 13.653 -23.720 1.00 80.56 186 GLN A C 1
ATOM 1400 O O . GLN A 1 186 ? 7.068 12.580 -23.786 1.00 80.56 186 GLN A O 1
ATOM 1405 N N . TYR A 1 187 ? 7.414 14.542 -22.755 1.00 83.69 187 TYR A N 1
ATOM 1406 C CA . TYR A 1 187 ? 6.536 14.287 -21.609 1.00 83.69 187 TYR A CA 1
ATOM 1407 C C . TYR A 1 187 ? 5.161 13.718 -22.002 1.00 83.69 187 TYR A C 1
ATOM 1409 O O . TYR A 1 187 ? 4.731 12.694 -21.475 1.00 83.69 187 TYR A O 1
ATOM 1417 N N . MET A 1 188 ? 4.489 14.342 -22.976 1.00 84.25 188 MET A N 1
ATOM 1418 C CA . MET A 1 188 ? 3.177 13.885 -23.457 1.00 84.25 188 MET A CA 1
ATOM 1419 C C . MET A 1 188 ? 3.245 12.488 -24.079 1.00 84.25 188 MET A C 1
ATOM 1421 O O . MET A 1 188 ? 2.366 11.660 -23.847 1.00 84.25 188 MET A O 1
ATOM 1425 N N . ASN A 1 189 ? 4.300 12.216 -24.846 1.00 89.12 189 ASN A N 1
ATOM 1426 C CA . ASN A 1 189 ? 4.472 10.932 -25.515 1.00 89.12 189 ASN A CA 1
ATOM 1427 C C . ASN A 1 189 ? 4.698 9.817 -24.490 1.00 89.12 189 ASN A C 1
ATOM 1429 O O . ASN A 1 189 ? 4.081 8.761 -24.599 1.00 89.12 189 ASN A O 1
ATOM 1433 N N . TYR A 1 190 ? 5.508 10.070 -23.459 1.00 90.12 190 TYR A N 1
ATOM 1434 C CA . TYR A 1 190 ? 5.696 9.137 -22.349 1.00 90.12 190 TYR A CA 1
ATOM 1435 C C . TYR A 1 190 ? 4.400 8.855 -21.598 1.0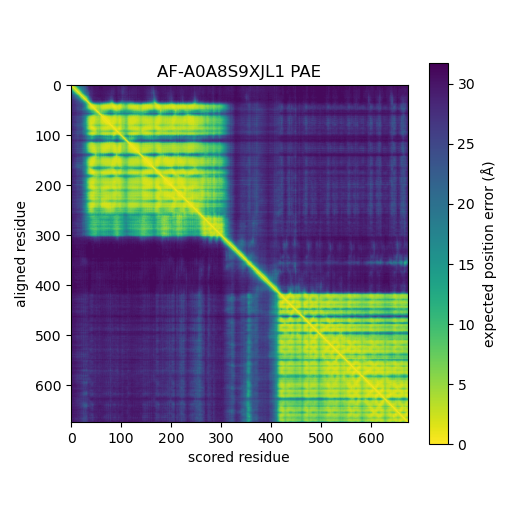0 90.12 190 TYR A C 1
ATOM 1437 O O . TYR A 1 190 ? 4.057 7.693 -21.403 1.00 90.12 190 TYR A O 1
ATOM 1445 N N . MET A 1 191 ? 3.639 9.892 -21.239 1.00 90.06 191 MET A N 1
ATOM 1446 C CA . MET A 1 191 ? 2.371 9.704 -20.532 1.00 90.06 191 MET A CA 1
ATOM 1447 C C . MET A 1 191 ? 1.381 8.860 -21.341 1.00 90.06 191 MET A C 1
ATOM 1449 O O . MET A 1 191 ? 0.777 7.934 -20.801 1.00 90.06 191 MET A O 1
ATOM 1453 N N . ASN A 1 192 ? 1.270 9.102 -22.649 1.00 91.88 192 ASN A N 1
ATOM 1454 C CA . ASN A 1 192 ? 0.425 8.288 -23.523 1.00 91.88 192 ASN A CA 1
ATOM 1455 C C . ASN A 1 192 ? 0.868 6.817 -23.545 1.00 91.88 192 ASN A C 1
ATOM 1457 O O . ASN A 1 192 ? 0.026 5.918 -23.496 1.00 91.88 192 ASN A O 1
ATOM 1461 N N . VAL A 1 193 ? 2.179 6.562 -23.575 1.00 94.38 193 VAL A N 1
ATOM 1462 C CA . VAL A 1 193 ? 2.745 5.209 -23.491 1.00 94.38 193 VAL A CA 1
ATOM 1463 C C . VAL A 1 193 ? 2.429 4.562 -22.143 1.00 94.38 193 VAL A C 1
ATOM 1465 O O . VAL A 1 193 ? 1.978 3.420 -22.130 1.00 94.38 193 VAL A O 1
ATOM 1468 N N . PHE A 1 194 ? 2.603 5.267 -21.023 1.00 94.38 194 PHE A N 1
ATOM 1469 C CA . PHE A 1 194 ? 2.372 4.718 -19.682 1.00 94.38 194 PHE A CA 1
ATOM 1470 C C . PHE A 1 194 ? 0.905 4.359 -19.445 1.00 94.38 194 PHE A C 1
ATOM 1472 O O . PHE A 1 194 ? 0.618 3.254 -18.988 1.00 94.38 194 PHE A O 1
ATOM 1479 N N . PHE A 1 195 ? -0.034 5.229 -19.828 1.00 94.25 195 PHE A N 1
ATOM 1480 C CA . PHE A 1 195 ? -1.464 4.919 -19.720 1.00 94.25 195 PHE A CA 1
ATOM 1481 C C . PHE A 1 195 ? -1.886 3.786 -20.659 1.00 94.25 195 PHE A C 1
ATOM 1483 O O . PHE A 1 195 ? -2.731 2.964 -20.301 1.00 94.25 195 PHE A O 1
ATOM 1490 N N . THR A 1 196 ? -1.278 3.700 -21.845 1.00 94.88 196 THR A N 1
ATOM 1491 C CA . THR A 1 196 ? -1.528 2.579 -22.760 1.00 94.88 196 THR A CA 1
ATOM 1492 C C . THR A 1 196 ? -0.996 1.273 -22.171 1.00 94.88 196 THR A C 1
ATOM 1494 O O . THR A 1 196 ? -1.725 0.288 -22.135 1.00 94.88 196 THR A O 1
ATOM 1497 N N . ALA A 1 197 ? 0.228 1.268 -21.639 1.00 95.38 197 ALA A N 1
ATOM 1498 C CA . ALA A 1 197 ? 0.824 0.104 -20.989 1.00 95.38 197 ALA A CA 1
ATOM 1499 C C . ALA A 1 197 ? 0.005 -0.362 -19.775 1.00 95.38 197 ALA A C 1
ATOM 1501 O O . ALA A 1 197 ? -0.254 -1.556 -19.637 1.00 95.38 197 ALA A O 1
ATOM 1502 N N . GLN A 1 198 ? -0.481 0.577 -18.955 1.00 95.19 198 GLN A N 1
ATOM 1503 C CA . GLN A 1 198 ? -1.361 0.288 -17.822 1.00 95.19 198 GLN A CA 1
ATOM 1504 C C . GLN A 1 198 ? -2.666 -0.382 -18.274 1.00 95.19 198 GLN A C 1
ATOM 1506 O O . GLN A 1 198 ? -3.116 -1.341 -17.648 1.00 95.19 198 GLN A O 1
ATOM 1511 N N . ARG A 1 199 ? -3.263 0.089 -19.376 1.00 93.06 199 ARG A N 1
ATOM 1512 C CA . ARG A 1 199 ? -4.492 -0.493 -19.931 1.00 93.06 199 ARG A CA 1
ATOM 1513 C C . ARG A 1 199 ? -4.278 -1.905 -20.478 1.00 93.06 199 ARG A C 1
ATOM 1515 O O . ARG A 1 199 ? -5.143 -2.753 -20.294 1.00 93.06 199 ARG A O 1
ATOM 1522 N N . GLU A 1 200 ? -3.146 -2.153 -21.133 1.00 89.88 200 GLU A N 1
ATOM 1523 C CA . GLU A 1 200 ? -2.775 -3.484 -21.642 1.00 89.88 200 GLU A CA 1
ATOM 1524 C C . GLU A 1 200 ? -2.236 -4.417 -20.534 1.00 89.88 200 GLU A C 1
ATOM 1526 O O . GLU A 1 200 ? -1.952 -5.586 -20.792 1.00 89.88 200 GLU A O 1
ATOM 1531 N N . GLY A 1 201 ? -2.085 -3.925 -19.296 1.00 90.00 201 GLY A N 1
ATOM 1532 C CA . GLY A 1 201 ? -1.575 -4.701 -18.162 1.00 90.00 201 GLY A CA 1
ATOM 1533 C C . GLY A 1 201 ? -0.090 -5.067 -18.269 1.00 90.00 201 GLY A C 1
ATOM 1534 O O . GLY A 1 201 ? 0.332 -6.073 -17.701 1.00 90.00 201 GLY A O 1
ATOM 1535 N N . VAL A 1 202 ? 0.702 -4.281 -19.006 1.00 93.00 202 VAL A N 1
ATOM 1536 C CA . VAL A 1 202 ? 2.142 -4.500 -19.208 1.00 93.00 202 VAL A CA 1
ATOM 1537 C C . VAL A 1 202 ? 2.940 -3.669 -18.206 1.00 93.00 202 VAL A C 1
ATOM 1539 O O . VAL A 1 202 ? 2.780 -2.451 -18.133 1.00 93.00 202 VAL A O 1
ATOM 1542 N N . GLN A 1 203 ? 3.843 -4.319 -17.471 1.00 92.12 203 GLN A N 1
ATOM 1543 C CA . GLN A 1 203 ? 4.742 -3.643 -16.532 1.00 92.12 203 GLN A CA 1
ATOM 1544 C C . GLN A 1 203 ? 5.949 -3.041 -17.259 1.00 92.12 203 GLN A C 1
ATOM 1546 O O . GLN A 1 203 ? 6.565 -3.709 -18.099 1.00 92.12 203 GLN A O 1
ATOM 1551 N N . ILE A 1 204 ? 6.285 -1.794 -16.914 1.00 94.50 204 ILE A N 1
ATOM 1552 C CA . ILE A 1 204 ? 7.483 -1.106 -17.398 1.00 94.50 204 ILE A CA 1
ATOM 1553 C C . ILE A 1 204 ? 8.470 -0.982 -16.243 1.00 94.50 204 ILE A C 1
ATOM 1555 O O . ILE A 1 204 ? 8.232 -0.271 -15.271 1.00 94.50 204 ILE A O 1
ATOM 1559 N N . ASP A 1 205 ? 9.590 -1.671 -16.388 1.00 93.38 205 ASP A N 1
ATOM 1560 C CA . ASP A 1 205 ? 10.732 -1.606 -15.497 1.00 93.38 205 ASP A CA 1
ATOM 1561 C C . ASP A 1 205 ? 11.777 -0.650 -16.065 1.00 93.38 205 ASP A C 1
ATOM 1563 O O . ASP A 1 205 ? 12.027 -0.636 -17.273 1.00 93.38 205 ASP A O 1
ATOM 1567 N N . VAL A 1 206 ? 12.420 0.131 -15.202 1.00 93.19 206 VAL A N 1
ATOM 1568 C CA . VAL A 1 206 ? 13.418 1.119 -15.618 1.00 93.19 206 VAL A CA 1
ATOM 1569 C C . VAL A 1 206 ? 14.683 0.972 -14.790 1.00 93.19 206 VAL A C 1
ATOM 1571 O O . VAL A 1 206 ? 14.663 0.997 -13.559 1.00 93.19 206 VAL A O 1
ATOM 1574 N N . LEU A 1 207 ? 15.801 0.887 -15.499 1.00 92.25 207 LEU A N 1
ATOM 1575 C CA . LEU A 1 207 ? 17.141 0.895 -14.955 1.00 92.25 207 LEU A CA 1
ATOM 1576 C C . LEU A 1 207 ? 17.866 2.159 -15.411 1.00 92.25 207 LEU A C 1
ATOM 1578 O O . LEU A 1 207 ? 18.191 2.303 -16.592 1.00 92.25 207 LEU A O 1
ATOM 1582 N N . SER A 1 208 ? 18.134 3.058 -14.464 1.00 90.88 208 SER A N 1
ATOM 1583 C CA . SER A 1 208 ? 18.916 4.265 -14.720 1.00 90.88 208 SER A CA 1
ATOM 1584 C C . SER A 1 208 ? 20.386 4.074 -14.341 1.00 90.88 208 SER A C 1
ATOM 1586 O O . SER A 1 208 ? 20.704 3.653 -13.223 1.00 90.88 208 SER A O 1
ATOM 1588 N N . MET A 1 209 ? 21.288 4.410 -15.267 1.00 85.56 209 MET A N 1
ATOM 1589 C CA . MET A 1 209 ? 22.740 4.285 -15.084 1.00 85.56 209 MET A CA 1
ATOM 1590 C C . MET A 1 209 ? 23.421 5.529 -14.506 1.00 85.56 209 MET A C 1
ATOM 1592 O O . MET A 1 209 ? 24.487 5.397 -13.909 1.00 85.56 209 MET A O 1
ATOM 1596 N N . GLU A 1 210 ? 22.863 6.725 -14.712 1.00 81.06 210 GLU A N 1
ATOM 1597 C CA . GLU A 1 210 ? 23.556 7.987 -14.397 1.00 81.06 210 GLU A CA 1
ATOM 1598 C C . GLU A 1 210 ? 22.717 8.920 -13.520 1.00 81.06 210 GLU A C 1
ATOM 1600 O O . GLU A 1 210 ? 23.123 9.272 -12.409 1.00 81.06 210 GLU A O 1
ATOM 1605 N N . GLN A 1 211 ? 21.545 9.330 -14.005 1.00 82.81 211 GLN A N 1
ATOM 1606 C CA . GLN A 1 211 ? 20.747 10.402 -13.402 1.00 82.81 211 GLN A CA 1
ATOM 1607 C C . GLN A 1 211 ? 19.431 9.880 -12.829 1.00 82.81 211 GLN A C 1
ATOM 1609 O O . GLN A 1 211 ? 18.943 8.823 -13.216 1.00 82.81 211 GLN A O 1
ATOM 1614 N N . ASP A 1 212 ? 18.841 10.615 -11.890 1.00 84.12 212 ASP A N 1
ATOM 1615 C CA . ASP A 1 212 ? 17.478 10.315 -11.453 1.00 84.12 212 ASP A CA 1
ATOM 1616 C C . ASP A 1 212 ? 16.472 10.850 -12.470 1.00 84.12 212 ASP A C 1
ATOM 1618 O O . ASP A 1 212 ? 16.478 12.038 -12.787 1.00 84.12 212 ASP A O 1
ATOM 1622 N N . LEU A 1 213 ? 15.623 9.957 -12.978 1.00 87.00 213 LEU A N 1
ATOM 1623 C CA . LEU A 1 213 ? 14.652 10.252 -14.028 1.00 87.00 213 LEU A CA 1
ATOM 1624 C C . LEU A 1 213 ? 13.253 10.293 -13.419 1.00 87.00 213 LEU A C 1
ATOM 1626 O O . LEU A 1 213 ? 12.589 9.265 -13.270 1.00 87.00 213 LEU A O 1
ATOM 1630 N N . GLY A 1 214 ? 12.820 11.488 -13.018 1.00 86.25 214 GLY A N 1
ATOM 1631 C CA . GLY A 1 214 ? 11.537 11.688 -12.343 1.00 86.25 214 GLY A CA 1
ATOM 1632 C C . GLY A 1 214 ? 10.342 11.282 -13.209 1.00 86.25 214 GLY A C 1
ATOM 1633 O O . GLY A 1 214 ? 9.362 10.747 -12.692 1.00 86.25 214 GLY A O 1
ATOM 1634 N N . LEU A 1 215 ? 10.425 11.464 -14.532 1.00 87.38 215 LEU A N 1
ATOM 1635 C CA . LEU A 1 215 ? 9.336 11.083 -15.434 1.00 87.38 215 LEU A CA 1
ATOM 1636 C C . LEU A 1 215 ? 9.206 9.561 -15.564 1.00 87.38 215 LEU A C 1
ATOM 1638 O O . LEU A 1 215 ? 8.101 9.020 -15.540 1.00 87.38 215 LEU A O 1
ATOM 1642 N N . LEU A 1 216 ? 10.330 8.855 -15.679 1.00 89.38 216 LEU A N 1
ATOM 1643 C CA . LEU A 1 216 ? 10.322 7.395 -15.756 1.00 89.38 216 LEU A CA 1
ATOM 1644 C C . LEU A 1 216 ? 9.945 6.749 -14.416 1.00 89.38 216 LEU A C 1
ATOM 1646 O O . LEU A 1 216 ? 9.296 5.704 -14.415 1.00 89.38 216 LEU A O 1
ATOM 1650 N N . GLN A 1 217 ? 10.272 7.387 -13.287 1.00 90.06 217 GLN A N 1
ATOM 1651 C CA . GLN A 1 217 ? 9.770 6.987 -11.968 1.00 90.06 217 GLN A CA 1
ATOM 1652 C C . GLN A 1 217 ? 8.236 7.034 -11.909 1.00 90.06 217 GLN A C 1
ATOM 1654 O O . GLN A 1 217 ? 7.620 6.069 -11.458 1.00 90.06 217 GLN A O 1
ATOM 1659 N N . GLN A 1 218 ? 7.613 8.102 -12.431 1.00 88.75 218 GLN A N 1
ATOM 1660 C CA . GLN A 1 218 ? 6.149 8.176 -12.571 1.00 88.75 218 GLN A CA 1
ATOM 1661 C C . GLN A 1 218 ? 5.610 7.045 -13.454 1.00 88.75 218 GLN A C 1
ATOM 1663 O O . GLN A 1 218 ? 4.619 6.411 -13.102 1.00 88.75 218 GLN A O 1
ATOM 1668 N N . GLY A 1 219 ? 6.272 6.754 -14.577 1.00 90.06 219 GLY A N 1
ATOM 1669 C CA . GLY A 1 219 ? 5.874 5.660 -15.468 1.00 90.06 219 GLY A CA 1
ATOM 1670 C C . GLY A 1 219 ? 5.906 4.280 -14.805 1.00 90.06 219 GLY A C 1
ATOM 1671 O O . GLY A 1 219 ? 4.992 3.474 -15.007 1.00 90.06 219 GLY A O 1
ATOM 1672 N N . CYS A 1 220 ? 6.917 4.019 -13.972 1.00 90.75 220 CYS A N 1
ATOM 1673 C CA . CYS A 1 220 ? 7.013 2.776 -13.205 1.00 90.75 220 CYS A CA 1
ATOM 1674 C C . CYS A 1 220 ? 5.867 2.658 -12.194 1.00 90.75 220 CYS A C 1
ATOM 1676 O O . CYS A 1 220 ? 5.227 1.614 -12.132 1.00 90.75 220 CYS A O 1
ATOM 1678 N N . ASP A 1 221 ? 5.546 3.732 -11.467 1.00 90.75 221 ASP A N 1
ATOM 1679 C CA . ASP A 1 221 ? 4.461 3.715 -10.474 1.00 90.75 221 ASP A CA 1
ATOM 1680 C C . ASP A 1 221 ? 3.078 3.539 -11.135 1.00 90.75 221 ASP A C 1
ATOM 1682 O O . ASP A 1 221 ? 2.268 2.724 -10.698 1.00 90.75 221 ASP A O 1
ATOM 1686 N N . ILE A 1 222 ? 2.829 4.206 -12.273 1.00 92.06 222 ILE A N 1
ATOM 1687 C CA . ILE A 1 222 ? 1.575 4.068 -13.041 1.00 92.06 222 ILE A CA 1
ATOM 1688 C C . ILE A 1 222 ? 1.370 2.630 -13.544 1.00 92.06 222 ILE A C 1
ATOM 1690 O O . ILE A 1 222 ? 0.249 2.111 -13.517 1.00 92.06 222 ILE A O 1
ATOM 1694 N N . THR A 1 223 ? 2.437 1.986 -14.020 1.00 92.25 223 THR A N 1
ATOM 1695 C CA . THR A 1 223 ? 2.375 0.619 -14.567 1.00 92.25 223 THR A CA 1
ATOM 1696 C C . THR A 1 223 ? 2.540 -0.474 -13.506 1.00 92.25 223 THR A C 1
ATOM 1698 O O . THR A 1 223 ? 2.280 -1.644 -13.790 1.00 92.25 223 THR A O 1
ATOM 1701 N N . GLY A 1 224 ? 2.936 -0.119 -12.279 1.00 88.00 224 GLY A N 1
ATOM 1702 C CA . GLY A 1 224 ? 3.270 -1.066 -11.213 1.00 88.00 224 GLY A CA 1
ATOM 1703 C C . GLY A 1 224 ? 4.581 -1.827 -11.452 1.00 88.00 224 GLY A C 1
ATOM 1704 O O . GLY A 1 224 ? 4.706 -2.971 -11.009 1.00 88.00 224 GLY A O 1
ATOM 1705 N N . GLY A 1 225 ? 5.514 -1.231 -12.201 1.00 89.31 225 GLY A N 1
ATOM 1706 C CA . GLY A 1 225 ? 6.868 -1.734 -12.437 1.00 89.31 225 GLY A CA 1
ATOM 1707 C C . GLY A 1 225 ? 7.893 -1.196 -11.434 1.00 89.31 225 GLY A C 1
ATOM 1708 O O . GLY A 1 225 ? 7.556 -0.462 -10.502 1.00 89.31 225 GLY A O 1
ATOM 1709 N N . VAL A 1 226 ? 9.162 -1.573 -11.609 1.00 89.88 226 VAL A N 1
ATOM 1710 C CA . VAL A 1 226 ? 10.249 -1.204 -10.686 1.00 89.88 226 VAL A CA 1
ATOM 1711 C C . VAL A 1 226 ? 11.205 -0.205 -11.334 1.00 89.88 226 VAL A C 1
ATOM 1713 O O . VAL A 1 226 ? 11.743 -0.455 -12.411 1.00 89.88 226 VAL A O 1
ATOM 1716 N N . TYR A 1 227 ? 11.471 0.897 -10.630 1.00 91.94 227 TYR A N 1
ATOM 1717 C CA . TYR A 1 227 ? 12.537 1.839 -10.963 1.00 91.94 227 TYR A CA 1
ATOM 1718 C C . TYR A 1 227 ? 13.760 1.584 -10.079 1.00 91.94 227 TYR A C 1
ATOM 1720 O O . TYR A 1 227 ? 13.647 1.563 -8.852 1.00 91.94 227 TYR A O 1
ATOM 1728 N N . LEU A 1 228 ? 14.938 1.451 -10.688 1.00 90.69 228 LEU A N 1
ATOM 1729 C CA . LEU A 1 228 ? 16.201 1.353 -9.964 1.00 90.69 228 LEU A CA 1
ATOM 1730 C C . LEU A 1 228 ? 17.257 2.270 -10.578 1.00 90.69 228 LEU A C 1
ATOM 1732 O O . LEU A 1 228 ? 17.554 2.190 -11.770 1.00 90.69 228 LEU A O 1
ATOM 1736 N N . LYS A 1 229 ? 17.885 3.088 -9.731 1.00 90.12 229 LYS A N 1
ATOM 1737 C CA . LYS A 1 229 ? 19.124 3.791 -10.066 1.00 90.12 229 LYS A CA 1
ATOM 1738 C C . LYS A 1 229 ? 20.321 3.009 -9.545 1.00 90.12 229 LYS A C 1
ATOM 1740 O O . LYS A 1 229 ? 20.357 2.627 -8.375 1.00 90.12 229 LYS A O 1
ATOM 1745 N N . ILE A 1 230 ? 21.310 2.801 -10.406 1.00 87.31 230 ILE A N 1
ATOM 1746 C CA . ILE A 1 230 ? 22.518 2.056 -10.057 1.00 87.31 230 ILE A CA 1
ATOM 1747 C C . ILE A 1 230 ? 23.542 2.992 -9.391 1.00 87.31 230 ILE A C 1
ATOM 1749 O O . ILE A 1 230 ? 23.886 4.018 -9.976 1.00 87.31 230 ILE A O 1
ATOM 1753 N N . PRO A 1 231 ? 24.090 2.640 -8.211 1.00 82.75 231 PRO A N 1
ATOM 1754 C CA . PRO A 1 231 ? 25.171 3.405 -7.586 1.00 82.75 231 PRO A CA 1
ATOM 1755 C C . PRO A 1 231 ? 26.542 3.135 -8.232 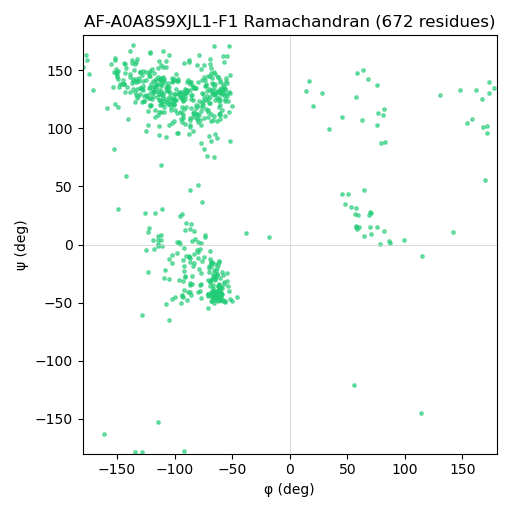1.00 82.75 231 PRO A C 1
ATOM 1757 O O . PRO A 1 231 ? 27.361 4.044 -8.350 1.00 82.75 231 PRO A O 1
ATOM 1760 N N . HIS A 1 232 ? 26.793 1.896 -8.674 1.00 82.19 232 HIS A N 1
ATOM 1761 C CA . HIS A 1 232 ? 28.049 1.473 -9.302 1.00 82.19 232 HIS A CA 1
ATOM 1762 C C . HIS A 1 232 ? 27.806 0.638 -10.567 1.00 82.19 232 HIS A C 1
ATOM 1764 O O . HIS A 1 232 ? 27.207 -0.434 -10.500 1.00 82.19 232 HIS A O 1
ATOM 1770 N N . GLN A 1 233 ? 28.342 1.080 -11.709 1.00 77.56 233 GLN A N 1
ATOM 1771 C CA . GLN A 1 233 ? 28.180 0.397 -13.005 1.00 77.56 233 GLN A CA 1
ATOM 1772 C C . GLN A 1 233 ? 28.816 -1.008 -13.040 1.00 77.56 233 GLN A C 1
ATOM 1774 O O . GLN A 1 233 ? 28.334 -1.886 -13.752 1.00 77.56 233 GLN A O 1
ATOM 1779 N N . ASN A 1 234 ? 29.842 -1.262 -12.220 1.00 81.44 234 ASN A N 1
ATOM 1780 C CA . ASN A 1 234 ? 30.523 -2.563 -12.158 1.00 81.44 234 ASN A CA 1
ATOM 1781 C C . ASN A 1 234 ? 29.613 -3.692 -11.632 1.00 81.44 234 ASN A C 1
ATOM 1783 O O . ASN A 1 234 ? 29.806 -4.848 -11.987 1.00 81.44 234 ASN A O 1
ATOM 1787 N N . GLY A 1 235 ? 28.602 -3.367 -10.816 1.00 85.06 235 GLY A N 1
ATOM 1788 C CA . GLY A 1 235 ? 27.643 -4.330 -10.260 1.00 85.06 235 GLY A CA 1
ATOM 1789 C C . GLY A 1 235 ? 26.386 -4.539 -11.111 1.00 85.06 235 GLY A C 1
ATOM 1790 O O . GLY A 1 235 ? 25.415 -5.110 -10.622 1.00 85.06 235 GLY A O 1
ATOM 1791 N N . LEU A 1 236 ? 26.358 -4.058 -12.361 1.00 88.88 236 LEU A N 1
ATOM 1792 C CA . LEU A 1 236 ? 25.156 -4.033 -13.206 1.00 88.88 236 LEU A CA 1
ATOM 1793 C C . LEU A 1 236 ? 24.448 -5.394 -13.307 1.00 88.88 236 LEU A C 1
ATOM 1795 O O . LEU A 1 236 ? 23.231 -5.468 -13.136 1.00 88.88 236 LEU A O 1
ATOM 1799 N N . LEU A 1 237 ? 25.203 -6.470 -13.550 1.00 91.94 237 LEU A N 1
ATOM 1800 C CA . LEU A 1 237 ? 24.639 -7.812 -13.704 1.00 91.94 237 LEU A CA 1
ATOM 1801 C C . LEU A 1 237 ? 23.916 -8.280 -12.434 1.00 91.94 237 LEU A C 1
ATOM 1803 O O . LEU A 1 237 ? 22.846 -8.876 -12.521 1.00 91.94 237 LEU A O 1
ATOM 1807 N N . GLN A 1 238 ? 24.456 -7.968 -11.253 1.00 92.38 238 GLN A N 1
ATOM 1808 C CA . GLN A 1 238 ? 23.830 -8.324 -9.980 1.00 92.38 238 GLN A CA 1
ATOM 1809 C C . GLN A 1 238 ? 22.444 -7.681 -9.853 1.00 92.38 238 GLN A C 1
ATOM 1811 O O . GLN A 1 238 ? 21.484 -8.357 -9.490 1.00 92.38 238 GLN A O 1
ATOM 1816 N N . TYR A 1 239 ? 22.323 -6.395 -10.191 1.00 90.88 239 TYR A N 1
ATOM 1817 C CA . TYR A 1 239 ? 21.041 -5.692 -10.144 1.00 90.88 239 TYR A CA 1
ATOM 1818 C C . TYR A 1 239 ? 20.049 -6.228 -11.181 1.00 90.88 239 TYR A C 1
ATOM 1820 O O . TYR A 1 239 ? 18.878 -6.434 -10.856 1.00 90.88 239 TYR A O 1
ATOM 1828 N N . LEU A 1 240 ? 20.517 -6.520 -12.400 1.00 92.44 240 LEU A N 1
ATOM 1829 C CA . LEU A 1 240 ? 19.705 -7.140 -13.451 1.00 92.44 240 LEU A CA 1
ATOM 1830 C C . LEU A 1 240 ? 19.129 -8.491 -13.008 1.00 92.44 240 LEU A C 1
ATOM 1832 O O . LEU A 1 240 ? 17.926 -8.724 -13.138 1.00 92.44 240 LEU A O 1
ATOM 1836 N N . LEU A 1 241 ? 19.961 -9.357 -12.427 1.00 92.31 241 LEU A N 1
ATOM 1837 C CA . LEU A 1 241 ? 19.547 -10.692 -12.001 1.00 92.31 241 LEU A CA 1
ATOM 1838 C C . LEU A 1 241 ? 18.616 -10.670 -10.781 1.00 92.31 241 LEU A C 1
ATOM 1840 O O . LEU A 1 241 ? 17.611 -11.371 -10.777 1.00 92.31 241 LEU A O 1
ATOM 1844 N N . TRP A 1 242 ? 18.903 -9.868 -9.754 1.00 89.31 242 TRP A N 1
ATOM 1845 C CA . TRP A 1 242 ? 18.105 -9.892 -8.520 1.00 89.31 242 TRP A CA 1
ATOM 1846 C C . TRP A 1 242 ? 16.768 -9.160 -8.634 1.00 89.31 242 TRP A C 1
ATOM 1848 O O . TRP A 1 242 ? 15.766 -9.631 -8.100 1.00 89.31 242 TRP A O 1
ATOM 1858 N N . VAL A 1 243 ? 16.741 -8.012 -9.315 1.00 89.25 243 VAL A N 1
ATOM 1859 C CA . VAL A 1 243 ? 15.546 -7.154 -9.361 1.00 89.25 243 VAL A CA 1
ATOM 1860 C C . VAL A 1 243 ? 14.690 -7.464 -10.586 1.00 89.25 243 VAL A C 1
ATOM 1862 O O . VAL A 1 243 ? 13.469 -7.582 -10.477 1.00 89.25 243 VAL A O 1
ATOM 1865 N N . PHE A 1 244 ? 15.315 -7.629 -11.755 1.00 90.69 244 PHE A N 1
ATOM 1866 C CA . PHE A 1 244 ? 14.590 -7.639 -13.026 1.00 90.69 244 PHE A CA 1
ATOM 1867 C C . PHE A 1 244 ? 14.364 -9.033 -13.615 1.00 90.69 244 PHE A C 1
ATOM 1869 O O . PHE A 1 244 ? 13.483 -9.174 -14.461 1.00 90.69 244 PHE A O 1
ATOM 1876 N N . LEU A 1 245 ? 15.071 -10.076 -13.163 1.00 90.38 245 LEU A N 1
ATOM 1877 C CA . LEU A 1 245 ? 14.948 -11.419 -13.744 1.00 90.38 245 LEU A CA 1
ATOM 1878 C C . LEU A 1 245 ? 13.589 -12.065 -13.457 1.00 90.38 245 LEU A C 1
ATOM 1880 O O . LEU A 1 245 ? 12.937 -12.533 -14.391 1.00 90.38 245 LEU A O 1
ATOM 1884 N N . ALA A 1 246 ? 13.139 -12.036 -12.200 1.00 86.19 246 ALA A N 1
ATOM 1885 C CA . ALA A 1 246 ? 11.914 -12.701 -11.752 1.00 86.19 246 ALA A CA 1
ATOM 1886 C C . ALA A 1 246 ? 10.654 -12.151 -12.438 1.00 86.19 246 ALA A C 1
ATOM 1888 O O . ALA A 1 246 ? 10.557 -10.948 -12.685 1.00 86.19 246 ALA A O 1
ATOM 1889 N N . ASP A 1 247 ? 9.680 -13.017 -12.717 1.00 83.19 247 ASP A N 1
ATOM 1890 C CA . ASP A 1 247 ? 8.407 -12.628 -13.332 1.00 83.19 247 ASP A CA 1
ATOM 1891 C C . ASP A 1 247 ? 7.528 -11.792 -12.369 1.00 83.19 247 ASP A C 1
ATOM 1893 O O . ASP A 1 247 ? 7.622 -11.955 -11.145 1.00 83.19 247 ASP A O 1
ATOM 1897 N N . PRO A 1 248 ? 6.605 -10.955 -12.887 1.00 78.56 248 PRO A N 1
ATOM 1898 C CA . PRO A 1 248 ? 5.695 -10.127 -12.086 1.00 78.56 248 PRO A CA 1
ATOM 1899 C C . PRO A 1 248 ? 4.988 -10.814 -10.896 1.00 78.56 248 PRO A C 1
ATOM 1901 O O . PRO A 1 248 ? 4.965 -10.224 -9.811 1.00 78.56 248 PRO A O 1
ATOM 1904 N N . PRO A 1 249 ? 4.425 -12.041 -11.013 1.00 78.94 249 PRO A N 1
ATOM 1905 C CA . PRO A 1 249 ? 3.783 -12.702 -9.874 1.00 78.94 249 PRO A CA 1
ATOM 1906 C C . PRO A 1 249 ? 4.781 -13.136 -8.793 1.00 78.94 249 PRO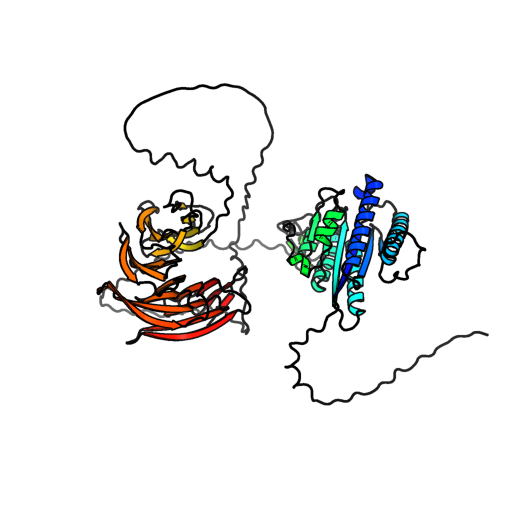 A C 1
ATOM 1908 O O . PRO A 1 249 ? 4.444 -13.128 -7.610 1.00 78.94 249 PRO A O 1
ATOM 1911 N N . VAL A 1 250 ? 6.010 -13.494 -9.177 1.00 82.31 250 VAL A N 1
ATOM 1912 C CA . VAL A 1 250 ? 7.056 -13.937 -8.243 1.00 82.31 250 VAL A CA 1
ATOM 1913 C C . VAL A 1 250 ? 7.670 -12.742 -7.518 1.00 82.31 250 VAL A C 1
ATOM 1915 O O . VAL A 1 250 ? 7.960 -12.839 -6.328 1.00 82.31 250 VAL A O 1
ATOM 1918 N N . ARG A 1 251 ? 7.786 -11.585 -8.183 1.00 80.44 251 ARG A N 1
ATOM 1919 C CA . ARG A 1 251 ? 8.327 -10.353 -7.585 1.00 80.44 251 ARG A CA 1
ATOM 1920 C C . ARG A 1 251 ? 7.584 -9.898 -6.332 1.00 80.44 251 ARG A C 1
ATOM 1922 O O . ARG A 1 251 ? 8.223 -9.393 -5.422 1.00 80.44 251 ARG A O 1
ATOM 1929 N N . LYS A 1 252 ? 6.272 -10.145 -6.230 1.00 77.38 252 LYS A N 1
ATOM 1930 C CA . LYS A 1 252 ? 5.483 -9.828 -5.020 1.00 77.38 252 LYS A CA 1
ATOM 1931 C C . LYS A 1 252 ? 5.927 -10.604 -3.774 1.00 77.38 252 LYS A C 1
ATOM 1933 O O . LYS A 1 252 ? 5.595 -10.204 -2.666 1.00 77.38 252 LYS A O 1
ATOM 1938 N N . LYS A 1 253 ? 6.640 -11.720 -3.954 1.00 85.44 253 LYS A N 1
ATOM 1939 C CA . LYS A 1 253 ? 7.181 -12.549 -2.868 1.00 85.44 253 LYS A CA 1
ATOM 1940 C C . LYS A 1 253 ? 8.615 -12.169 -2.496 1.00 85.44 253 LYS A C 1
ATOM 1942 O O . LYS A 1 253 ? 9.116 -12.640 -1.482 1.00 85.44 253 LYS A O 1
ATOM 1947 N N . LEU A 1 254 ? 9.286 -11.372 -3.329 1.00 83.56 254 LEU A N 1
ATOM 1948 C CA . LEU A 1 254 ? 10.656 -10.937 -3.095 1.00 83.56 254 LEU A CA 1
ATOM 1949 C C . LEU A 1 254 ? 10.656 -9.639 -2.287 1.00 83.56 254 LEU A C 1
ATOM 1951 O O . LEU A 1 254 ? 9.857 -8.736 -2.530 1.00 83.56 254 LEU A O 1
ATOM 1955 N N . LEU A 1 255 ? 11.593 -9.536 -1.347 1.00 79.44 255 LEU A N 1
ATOM 1956 C CA . LEU A 1 255 ? 11.862 -8.294 -0.631 1.00 79.44 255 LEU A CA 1
ATOM 1957 C C . LEU A 1 255 ? 12.668 -7.366 -1.544 1.00 79.44 255 LEU A C 1
ATOM 1959 O O . LEU A 1 255 ? 13.897 -7.393 -1.563 1.00 79.44 255 LEU A O 1
ATOM 1963 N N . LEU A 1 256 ? 11.956 -6.586 -2.351 1.00 79.44 256 LEU A N 1
ATOM 1964 C CA . LEU A 1 256 ? 12.545 -5.558 -3.202 1.00 79.44 256 LEU A CA 1
ATOM 1965 C C . LEU A 1 256 ? 12.837 -4.283 -2.391 1.00 79.44 256 LEU A C 1
ATOM 1967 O O . LEU A 1 256 ? 12.184 -4.041 -1.371 1.00 79.44 256 LEU A O 1
ATOM 1971 N N . PRO A 1 257 ? 13.809 -3.455 -2.824 1.00 74.25 257 PRO A N 1
ATOM 1972 C CA . PRO A 1 257 ? 14.040 -2.157 -2.202 1.00 74.25 257 PRO A CA 1
ATOM 1973 C C . PRO A 1 257 ? 12.747 -1.325 -2.203 1.00 74.25 257 PRO A C 1
ATOM 1975 O O . PRO A 1 257 ? 11.975 -1.396 -3.165 1.00 74.25 257 PRO A O 1
ATOM 1978 N N . PRO A 1 258 ? 12.492 -0.544 -1.138 1.00 71.12 258 PRO A N 1
ATOM 1979 C CA . PRO A 1 258 ? 11.267 0.231 -1.031 1.00 71.12 258 PRO A CA 1
ATOM 1980 C C . PRO A 1 258 ? 11.160 1.225 -2.197 1.00 71.12 258 PRO A C 1
ATOM 1982 O O . PRO A 1 258 ? 12.175 1.816 -2.585 1.00 71.12 258 PRO A O 1
ATOM 1985 N N . PRO A 1 259 ? 9.952 1.438 -2.749 1.00 69.19 259 PRO A N 1
ATOM 1986 C CA . PRO A 1 259 ? 9.760 2.382 -3.838 1.00 69.19 259 PRO A CA 1
ATOM 1987 C C . PRO A 1 259 ? 10.160 3.790 -3.381 1.00 69.19 259 PRO A C 1
ATOM 1989 O O . PRO A 1 259 ? 9.775 4.252 -2.303 1.00 69.19 259 PRO A O 1
ATOM 1992 N N . VAL A 1 260 ? 10.957 4.472 -4.204 1.00 71.56 260 VAL A N 1
ATOM 1993 C CA . VAL A 1 260 ? 11.334 5.869 -3.969 1.00 71.56 260 VAL A CA 1
ATOM 1994 C C . VAL A 1 260 ? 10.089 6.742 -4.130 1.00 71.56 260 VAL A C 1
ATOM 1996 O O . VAL A 1 260 ? 9.279 6.510 -5.025 1.00 71.56 260 VAL A O 1
ATOM 1999 N N . LYS A 1 261 ? 9.917 7.744 -3.259 1.00 72.50 261 LYS A N 1
ATOM 2000 C CA . LYS A 1 261 ? 8.803 8.696 -3.372 1.00 72.50 261 LYS A CA 1
ATOM 2001 C C . LYS A 1 261 ? 8.896 9.432 -4.707 1.00 72.50 261 LYS A C 1
ATOM 2003 O O . LYS A 1 261 ? 9.885 10.113 -4.960 1.00 72.50 261 LYS A O 1
ATOM 2008 N N . VAL A 1 262 ? 7.856 9.295 -5.522 1.00 79.38 262 VAL A N 1
ATOM 2009 C CA . VAL A 1 262 ? 7.769 9.930 -6.836 1.00 79.38 262 VAL A CA 1
ATOM 2010 C C . VAL A 1 262 ? 7.129 11.313 -6.713 1.00 79.38 262 VAL A C 1
ATOM 2012 O O . VAL A 1 262 ? 6.080 11.477 -6.085 1.00 79.38 262 VAL A O 1
ATOM 2015 N N . ASP A 1 263 ? 7.741 12.310 -7.347 1.00 76.19 263 ASP A N 1
ATOM 2016 C CA . ASP A 1 263 ? 7.206 13.667 -7.434 1.00 76.19 263 ASP A CA 1
ATOM 2017 C C . ASP A 1 263 ? 6.143 13.755 -8.535 1.00 76.19 263 ASP A C 1
ATOM 2019 O O . ASP A 1 263 ? 6.472 13.775 -9.714 1.00 76.19 263 ASP A O 1
ATOM 2023 N N . TYR A 1 264 ? 4.865 13.881 -8.175 1.00 77.56 264 TYR A N 1
ATOM 2024 C CA . TYR A 1 264 ? 3.728 13.964 -9.114 1.00 77.56 264 TYR A CA 1
ATOM 2025 C C . TYR A 1 264 ? 3.418 15.375 -9.645 1.00 77.56 264 TYR A C 1
ATOM 2027 O O . TYR A 1 264 ? 2.317 15.651 -10.127 1.00 77.56 264 TYR A O 1
ATOM 2035 N N . ARG A 1 265 ? 4.362 16.308 -9.527 1.00 79.44 265 ARG A N 1
ATOM 2036 C CA . ARG A 1 265 ? 4.140 17.701 -9.932 1.00 79.44 265 ARG A CA 1
ATOM 2037 C C . ARG A 1 265 ? 3.969 17.798 -11.446 1.00 79.44 265 ARG A C 1
ATOM 2039 O O . ARG A 1 265 ? 4.688 17.155 -12.208 1.00 79.44 265 ARG A O 1
ATOM 2046 N N . ALA A 1 266 ? 3.015 18.615 -11.883 1.00 75.38 266 ALA A N 1
ATOM 2047 C CA . ALA A 1 266 ? 2.781 18.848 -13.302 1.00 75.38 266 ALA A CA 1
ATOM 2048 C C . ALA A 1 266 ? 3.807 19.849 -13.850 1.00 75.38 266 ALA A C 1
ATOM 2050 O O . ALA A 1 266 ? 4.116 20.851 -13.202 1.00 75.38 266 ALA A O 1
ATOM 2051 N N . ALA A 1 267 ? 4.310 19.611 -15.062 1.00 80.25 267 ALA A N 1
ATOM 2052 C CA . ALA A 1 267 ? 5.117 20.591 -15.778 1.00 80.25 267 ALA A CA 1
ATOM 2053 C C . ALA A 1 267 ? 4.212 21.598 -16.506 1.00 80.25 267 ALA A C 1
ATOM 2055 O O . ALA A 1 267 ? 3.240 21.224 -17.162 1.00 80.25 267 ALA A O 1
ATOM 2056 N N . CYS A 1 268 ? 4.528 22.888 -16.410 1.00 85.75 268 CYS A N 1
ATOM 2057 C CA . CYS A 1 268 ? 3.799 23.921 -17.141 1.00 85.75 268 CYS A CA 1
ATOM 2058 C C . CYS A 1 268 ? 4.138 23.905 -18.641 1.00 85.75 268 CYS A C 1
ATOM 2060 O O . CYS A 1 268 ? 5.299 23.784 -19.023 1.00 85.75 268 CYS A O 1
ATOM 2062 N N . PHE A 1 269 ? 3.149 24.132 -19.507 1.00 82.19 269 PHE A N 1
ATOM 2063 C CA . PHE A 1 269 ? 3.364 24.203 -20.958 1.00 82.19 269 PHE A CA 1
ATOM 2064 C C . PHE A 1 269 ? 4.135 25.456 -21.404 1.00 82.19 269 PHE A C 1
ATOM 2066 O O . PHE A 1 269 ? 4.721 25.445 -22.482 1.00 82.19 269 PHE A O 1
ATOM 2073 N N . CYS A 1 270 ? 4.177 26.515 -20.582 1.00 80.50 270 CYS A N 1
ATOM 2074 C CA . CYS A 1 270 ? 4.914 27.746 -20.898 1.00 80.50 270 CYS A CA 1
ATOM 2075 C C . CYS A 1 270 ? 6.434 27.555 -20.839 1.00 80.50 270 CYS A C 1
ATOM 2077 O O . CYS A 1 270 ? 7.133 27.880 -21.790 1.00 80.50 270 CYS A O 1
ATOM 2079 N N . HIS A 1 271 ? 6.941 27.061 -19.705 1.00 76.25 271 HIS A N 1
ATOM 2080 C CA . HIS A 1 271 ? 8.382 27.011 -19.414 1.00 76.25 271 HIS A CA 1
ATOM 2081 C C . HIS A 1 271 ? 8.909 25.588 -19.235 1.00 76.25 271 HIS A C 1
ATOM 2083 O O . HIS A 1 271 ? 10.106 25.408 -19.039 1.00 76.25 271 HIS A O 1
ATOM 2089 N N . ARG A 1 272 ? 8.029 24.576 -19.271 1.00 75.75 272 ARG A N 1
ATOM 2090 C CA . ARG A 1 272 ? 8.365 23.160 -19.052 1.00 75.75 272 ARG A CA 1
ATOM 2091 C C . ARG A 1 272 ? 8.996 22.873 -17.688 1.00 75.75 272 ARG A C 1
ATOM 2093 O O . ARG A 1 272 ? 9.708 21.893 -17.515 1.00 75.75 272 ARG A O 1
ATOM 2100 N N . GLN A 1 273 ? 8.700 23.727 -16.712 1.00 76.50 273 GLN A N 1
ATOM 2101 C CA . GLN A 1 273 ? 9.118 23.577 -15.322 1.00 76.50 273 GLN A CA 1
ATOM 2102 C C . GLN A 1 273 ? 7.991 22.978 -14.486 1.00 76.50 273 GLN A C 1
ATOM 2104 O O . GLN A 1 273 ? 6.816 23.269 -14.735 1.00 76.50 273 GLN A O 1
ATOM 2109 N N . LEU A 1 274 ? 8.365 22.177 -13.491 1.00 81.31 274 LEU A N 1
ATOM 2110 C CA . LEU A 1 274 ? 7.451 21.615 -12.500 1.00 81.31 274 LEU A CA 1
ATOM 2111 C C . LEU A 1 274 ? 6.846 22.738 -11.650 1.00 81.31 274 LEU A C 1
ATOM 2113 O O . LEU A 1 274 ? 7.570 23.608 -11.167 1.00 81.31 274 LEU A O 1
ATOM 2117 N N . ILE A 1 275 ? 5.526 22.719 -11.475 1.00 85.19 275 ILE A N 1
ATOM 2118 C CA . ILE A 1 275 ? 4.790 23.707 -10.683 1.00 85.19 275 ILE A CA 1
ATOM 2119 C C . ILE A 1 275 ? 3.877 23.024 -9.661 1.00 85.19 275 ILE A C 1
ATOM 2121 O O . ILE A 1 275 ? 3.293 21.976 -9.936 1.00 85.19 275 ILE A O 1
ATOM 2125 N N . ASP A 1 276 ? 3.721 23.653 -8.495 1.00 83.88 276 ASP A N 1
ATOM 2126 C CA . ASP A 1 276 ? 2.817 23.176 -7.437 1.00 83.88 276 ASP A CA 1
ATOM 2127 C C . ASP A 1 276 ? 1.385 23.699 -7.624 1.00 83.88 276 ASP A C 1
ATOM 2129 O O . ASP A 1 276 ? 0.410 23.007 -7.339 1.00 83.88 276 ASP A O 1
ATOM 2133 N N . ILE A 1 277 ? 1.251 24.931 -8.128 1.00 85.88 277 ILE A N 1
ATOM 2134 C CA . ILE A 1 277 ? -0.028 25.591 -8.407 1.00 85.88 277 ILE A CA 1
ATOM 2135 C C . ILE A 1 277 ? -0.002 26.064 -9.857 1.00 85.88 277 ILE A C 1
ATOM 2137 O O . ILE A 1 277 ? 0.881 26.828 -10.250 1.00 85.88 277 ILE A O 1
ATOM 2141 N N . GLY A 1 278 ? -0.980 25.620 -10.646 1.00 88.25 278 GLY A N 1
ATOM 2142 C CA . GLY A 1 278 ? -1.108 25.964 -12.058 1.00 88.25 278 GLY A CA 1
ATOM 2143 C C . GLY A 1 278 ? -2.537 26.296 -12.463 1.00 88.25 278 GLY A C 1
ATOM 2144 O O . GLY A 1 278 ? -3.499 25.852 -11.840 1.00 88.25 278 GLY A O 1
ATOM 2145 N N . TYR A 1 279 ? -2.667 27.073 -13.533 1.00 88.50 279 TYR A N 1
ATOM 2146 C CA . TYR A 1 279 ? -3.936 27.385 -14.182 1.00 88.50 279 TYR A CA 1
ATOM 2147 C C . TYR A 1 279 ? -4.187 26.382 -15.302 1.00 88.50 279 TYR A C 1
ATOM 2149 O O . TYR A 1 279 ? -3.307 26.149 -16.127 1.00 88.50 279 TYR A O 1
ATOM 2157 N N . VAL A 1 280 ? -5.383 25.805 -15.350 1.00 89.94 280 VAL A N 1
ATOM 2158 C CA . VAL A 1 280 ? -5.758 24.824 -16.374 1.00 89.94 280 VAL A CA 1
ATOM 2159 C C . VAL A 1 280 ? -6.681 25.481 -17.392 1.00 89.94 280 VAL A C 1
ATOM 2161 O O . VAL A 1 280 ? -7.648 26.149 -17.030 1.00 89.94 280 VAL A O 1
ATOM 2164 N N . CYS A 1 281 ? -6.391 25.283 -18.674 1.00 88.81 281 CYS A N 1
ATOM 2165 C CA . CYS A 1 281 ? -7.272 25.693 -19.758 1.00 88.81 281 CYS A CA 1
ATOM 2166 C C . CYS A 1 281 ? -8.546 24.835 -19.772 1.00 88.81 281 CYS A C 1
ATOM 2168 O O . CYS A 1 281 ? -8.463 23.613 -19.860 1.00 88.81 281 CYS A O 1
ATOM 2170 N N . SER A 1 282 ? -9.727 25.457 -19.759 1.00 87.12 282 SER A N 1
ATOM 2171 C CA . SER A 1 282 ? -11.008 24.731 -19.791 1.00 87.12 282 SER A CA 1
ATOM 2172 C C . SER A 1 282 ? -11.289 24.013 -21.116 1.00 87.12 282 SER A C 1
ATOM 2174 O O . SER A 1 282 ? -12.133 23.124 -21.148 1.00 87.12 282 SER A O 1
ATOM 2176 N N . VAL A 1 283 ? -10.597 24.388 -22.197 1.00 88.88 283 VAL A N 1
ATOM 2177 C CA . VAL A 1 283 ? -10.810 23.825 -23.540 1.00 88.88 283 VAL A CA 1
ATOM 2178 C C . VAL A 1 283 ? -9.850 22.670 -23.829 1.00 88.88 283 VAL A C 1
ATOM 2180 O O . VAL A 1 283 ? -10.289 21.602 -24.236 1.00 88.88 283 VAL A O 1
ATOM 2183 N N . CYS A 1 284 ? -8.544 22.861 -23.616 1.00 87.00 284 CYS A N 1
ATOM 2184 C CA . CYS A 1 284 ? -7.516 21.871 -23.977 1.00 87.00 284 CYS A CA 1
ATOM 2185 C C . CYS A 1 284 ? -6.808 21.220 -22.781 1.00 87.00 284 CYS A C 1
ATOM 2187 O O . CYS A 1 284 ? -5.874 20.451 -22.983 1.00 87.00 284 CYS A O 1
ATOM 2189 N N . LEU A 1 285 ? -7.217 21.529 -21.543 1.00 87.56 285 LEU A N 1
ATOM 2190 C CA . LEU A 1 285 ? -6.634 20.993 -20.303 1.00 87.56 285 LEU A CA 1
ATOM 2191 C C . LEU A 1 285 ? -5.127 21.270 -20.122 1.00 87.56 285 LEU A C 1
ATOM 2193 O O . LEU A 1 285 ? -4.493 20.710 -19.230 1.00 87.56 285 LEU A O 1
ATOM 2197 N N . SER A 1 286 ? -4.546 22.170 -20.921 1.00 86.56 286 SER A N 1
ATOM 2198 C CA . SER A 1 286 ? -3.149 22.585 -20.792 1.00 86.56 286 SER A CA 1
ATOM 2199 C C . SER A 1 286 ? -2.916 23.331 -19.476 1.00 86.56 286 SER A C 1
ATOM 2201 O O . SER A 1 286 ? -3.692 24.220 -19.111 1.00 86.56 286 SER A O 1
ATOM 2203 N N . VAL A 1 287 ? -1.820 23.002 -18.793 1.00 88.69 287 VAL A N 1
ATOM 2204 C CA . VAL A 1 287 ? -1.443 23.577 -17.495 1.00 88.69 287 VAL A CA 1
ATOM 2205 C C . VAL A 1 287 ? -0.436 24.724 -17.670 1.00 88.69 287 VAL A C 1
ATOM 2207 O O . VAL A 1 287 ? 0.605 24.560 -18.307 1.00 88.69 287 VAL A O 1
ATOM 2210 N N . PHE A 1 288 ? -0.705 25.879 -17.063 1.00 89.25 288 PHE A N 1
ATOM 2211 C CA . PHE A 1 288 ? 0.118 27.089 -17.133 1.00 89.25 288 PHE A CA 1
ATOM 2212 C C . PHE A 1 288 ? 0.572 27.563 -15.750 1.00 89.25 288 PHE A C 1
ATOM 2214 O O . PHE A 1 288 ? -0.151 27.440 -14.767 1.00 89.25 288 PHE A O 1
ATOM 2221 N N . CYS A 1 289 ? 1.766 28.156 -15.671 1.00 89.94 289 CYS A N 1
ATOM 2222 C CA . CYS A 1 289 ? 2.331 28.667 -14.415 1.00 89.94 289 CYS A CA 1
ATOM 2223 C C . CYS A 1 289 ? 1.723 30.007 -13.964 1.00 89.94 289 CYS A C 1
ATOM 2225 O O . CYS A 1 289 ? 1.772 30.354 -12.790 1.00 89.94 289 CYS A O 1
ATOM 2227 N N . LYS A 1 290 ? 1.182 30.792 -14.901 1.00 87.62 290 LYS A N 1
ATOM 2228 C CA . LYS A 1 290 ? 0.559 32.096 -14.652 1.00 87.62 290 LYS A CA 1
ATOM 2229 C C . LYS A 1 290 ? -0.745 32.168 -15.431 1.00 87.62 290 LYS A C 1
ATOM 2231 O O . LYS A 1 290 ? -0.861 31.556 -16.490 1.00 87.62 290 LYS A O 1
ATOM 2236 N N . PHE A 1 291 ? -1.706 32.920 -14.906 1.00 86.56 291 PHE A N 1
ATOM 2237 C CA . PHE A 1 291 ? -2.940 33.189 -15.626 1.00 86.56 291 PHE A CA 1
ATOM 2238 C C . PHE A 1 291 ? -2.626 34.013 -16.877 1.00 86.56 291 PHE A C 1
ATOM 2240 O O . PHE A 1 291 ? -2.028 35.086 -16.777 1.00 86.56 291 PHE A O 1
ATOM 2247 N N . SER A 1 292 ? -3.040 33.516 -18.041 1.00 82.56 292 SER A N 1
ATOM 2248 C CA . SER A 1 292 ? -3.040 34.264 -19.292 1.00 82.56 292 SER A CA 1
ATOM 2249 C C . SER A 1 292 ? -4.476 34.352 -19.822 1.00 82.56 292 SER A C 1
ATOM 2251 O O . SER A 1 292 ? -5.175 33.338 -19.860 1.00 82.56 292 SER A O 1
ATOM 2253 N N . PRO A 1 293 ? -4.943 35.538 -20.252 1.00 84.69 293 PRO A N 1
ATOM 2254 C CA . PRO A 1 293 ? -6.283 35.697 -20.822 1.00 84.69 293 PRO A CA 1
ATOM 2255 C C . PRO A 1 293 ? -6.426 35.019 -22.191 1.00 84.69 293 PRO A C 1
ATOM 2257 O O . PRO A 1 293 ? -7.534 34.864 -22.687 1.00 84.69 293 PRO A O 1
ATOM 2260 N N . ILE A 1 294 ? -5.318 34.604 -22.807 1.00 88.31 294 ILE A N 1
ATOM 2261 C CA . ILE A 1 294 ? -5.288 33.842 -24.054 1.00 88.31 294 ILE A CA 1
ATOM 2262 C C . ILE A 1 294 ? -4.504 32.561 -23.786 1.00 88.31 294 ILE A C 1
ATOM 2264 O O . ILE A 1 294 ? -3.385 32.609 -23.264 1.00 88.31 294 ILE A O 1
ATOM 2268 N N . CYS A 1 295 ? -5.082 31.413 -24.128 1.00 89.19 295 CYS A N 1
ATOM 2269 C CA . CYS A 1 295 ? -4.369 30.141 -24.088 1.00 89.19 295 CYS A CA 1
ATOM 2270 C C . CYS A 1 295 ? -3.323 30.090 -25.211 1.00 89.19 295 CYS A C 1
ATOM 2272 O O . CYS A 1 295 ? -3.678 30.219 -26.378 1.00 89.19 295 CYS A O 1
ATOM 2274 N N . THR A 1 296 ? -2.052 29.836 -24.897 1.00 85.50 296 THR A N 1
ATOM 2275 C CA . THR A 1 296 ? -0.999 29.709 -25.924 1.00 85.50 296 THR A CA 1
ATOM 2276 C C . THR A 1 296 ? -1.126 28.444 -26.778 1.00 85.50 296 THR A C 1
ATOM 2278 O O . THR A 1 296 ? -0.556 28.396 -27.860 1.00 85.50 296 THR A O 1
ATOM 2281 N N . THR A 1 297 ? -1.869 27.431 -26.318 1.00 85.81 297 THR A N 1
ATOM 2282 C CA . THR A 1 297 ? -2.016 26.135 -27.006 1.00 85.81 297 THR A CA 1
ATOM 2283 C C . THR A 1 297 ? -3.233 26.074 -27.932 1.00 85.81 297 THR A C 1
ATOM 2285 O O . THR A 1 297 ? -3.122 25.584 -29.047 1.00 85.81 297 THR A O 1
ATOM 2288 N N . CYS A 1 298 ? -4.402 26.548 -27.484 1.00 88.38 298 CYS A N 1
ATOM 2289 C CA . CYS A 1 298 ? -5.650 26.496 -28.267 1.00 88.38 298 CYS A CA 1
ATOM 2290 C C . CYS A 1 298 ? -6.190 27.874 -28.669 1.00 88.38 298 CYS A C 1
ATOM 2292 O O . CYS A 1 298 ? -7.258 27.954 -29.267 1.00 88.38 298 CYS A O 1
ATOM 2294 N N . HIS A 1 299 ? -5.499 28.958 -28.300 1.00 88.12 299 HIS A N 1
ATOM 2295 C CA . HIS A 1 299 ? -5.892 30.344 -28.583 1.00 88.12 299 HIS A CA 1
ATOM 2296 C C . HIS A 1 299 ? -7.273 30.764 -28.047 1.00 88.12 299 HIS A C 1
ATOM 2298 O O . HIS A 1 299 ? -7.790 31.817 -28.415 1.00 88.12 299 HIS A O 1
ATOM 2304 N N . ALA A 1 300 ? -7.856 29.991 -27.124 1.00 86.69 300 ALA A N 1
ATOM 2305 C CA . ALA A 1 300 ? -9.096 30.353 -26.451 1.00 86.69 300 ALA A CA 1
ATOM 2306 C C . ALA A 1 300 ? -8.918 31.606 -25.575 1.00 86.69 300 ALA A C 1
ATOM 2308 O O . ALA A 1 300 ? -7.920 31.743 -24.860 1.00 86.69 300 ALA A O 1
ATOM 2309 N N . LEU A 1 301 ? -9.913 32.495 -25.629 1.00 85.75 301 LEU A N 1
ATOM 2310 C CA . LEU A 1 301 ? -9.985 33.741 -24.869 1.00 85.75 301 LEU A CA 1
ATOM 2311 C C . LEU A 1 301 ? -10.742 33.525 -23.554 1.00 85.75 301 LEU A C 1
ATOM 2313 O O . LEU A 1 301 ? -11.910 33.131 -23.551 1.00 85.75 301 LEU A O 1
ATOM 2317 N N . PHE A 1 302 ? -10.098 33.844 -22.437 1.00 83.12 302 PHE A N 1
ATOM 2318 C CA . PHE A 1 302 ? -10.691 33.828 -21.107 1.00 83.12 302 PHE A CA 1
ATOM 2319 C C . PHE A 1 302 ? -11.009 35.248 -20.658 1.00 83.12 302 PHE A C 1
ATOM 2321 O O . PHE A 1 302 ? -10.140 36.120 -20.612 1.00 83.12 302 PHE A O 1
ATOM 2328 N N . LYS A 1 303 ? -12.268 35.475 -20.276 1.00 74.56 303 LYS A N 1
ATOM 2329 C CA . LYS A 1 303 ? -12.656 36.706 -19.586 1.00 74.56 303 LYS A CA 1
ATOM 2330 C C . LYS A 1 303 ? -11.997 36.701 -18.208 1.00 74.56 303 LYS A C 1
ATOM 2332 O O . LYS A 1 303 ? -12.075 35.699 -17.497 1.00 74.56 303 LYS A O 1
ATOM 2337 N N . THR A 1 304 ? -11.335 37.798 -17.845 1.00 71.50 304 THR A N 1
ATOM 2338 C CA . THR A 1 304 ? -10.752 37.971 -16.512 1.00 71.50 304 THR A CA 1
ATOM 2339 C C . THR A 1 304 ? -11.838 37.735 -15.459 1.00 71.50 304 THR A C 1
ATOM 2341 O O . THR A 1 304 ? -12.888 38.382 -15.519 1.00 71.50 304 THR A O 1
ATOM 2344 N N . PRO A 1 305 ? -11.648 36.797 -14.514 1.00 59.16 305 PRO A N 1
ATOM 2345 C CA . PRO A 1 305 ? -12.595 36.650 -13.425 1.00 59.16 305 PRO A CA 1
ATOM 2346 C C . PRO A 1 305 ? -12.582 37.949 -12.615 1.00 59.16 305 PRO A C 1
ATOM 2348 O O . PRO A 1 305 ? -11.525 38.417 -12.189 1.00 59.16 305 PRO A O 1
ATOM 2351 N N . GLY A 1 306 ? -13.760 38.549 -12.432 1.00 63.16 306 GLY A N 1
ATOM 2352 C CA . GLY A 1 306 ? -13.938 39.630 -11.467 1.00 63.16 306 GLY A CA 1
ATOM 2353 C C . GLY A 1 306 ? -13.544 39.168 -10.056 1.00 63.16 306 GLY A C 1
ATOM 2354 O O . GLY A 1 306 ? -13.455 37.960 -9.805 1.00 63.16 306 GLY A O 1
ATOM 2355 N N . PRO A 1 307 ? -13.293 40.098 -9.121 1.00 52.94 307 PRO A N 1
ATOM 2356 C CA . PRO A 1 307 ? -12.921 39.742 -7.758 1.00 52.94 307 PRO A CA 1
ATOM 2357 C C . PRO A 1 307 ? -13.979 38.813 -7.145 1.00 52.94 307 PRO A C 1
ATOM 2359 O O . PRO A 1 307 ? -15.178 39.088 -7.204 1.00 52.94 307 PRO A O 1
ATOM 2362 N N . LEU A 1 308 ? -13.526 37.694 -6.572 1.00 52.78 308 LEU A N 1
ATOM 2363 C CA . LEU A 1 308 ? -14.388 36.747 -5.866 1.00 52.78 308 LEU A CA 1
ATOM 2364 C C . LEU A 1 308 ? -15.121 37.480 -4.725 1.00 52.78 308 LEU A C 1
ATOM 2366 O O . LEU A 1 308 ? -14.464 38.184 -3.952 1.00 52.78 308 LEU A O 1
ATOM 2370 N N . PRO A 1 309 ? -16.448 37.312 -4.561 1.00 47.25 309 PRO A N 1
ATOM 2371 C CA . PRO A 1 309 ? -17.155 37.871 -3.418 1.00 47.25 309 PRO A CA 1
ATOM 2372 C C . PRO A 1 309 ? -16.586 37.259 -2.134 1.00 47.25 309 PRO A C 1
ATOM 2374 O O . PRO A 1 309 ? -16.544 36.035 -1.970 1.00 47.25 309 PRO A O 1
ATOM 2377 N N . SER A 1 310 ? -16.111 38.111 -1.226 1.00 42.53 310 SER A N 1
ATOM 2378 C CA . SER A 1 310 ? -15.596 37.671 0.065 1.00 42.53 310 SER A CA 1
ATOM 2379 C C . SER A 1 310 ? -16.710 36.952 0.829 1.00 42.53 310 SER A C 1
ATOM 2381 O O . SER A 1 310 ? -17.808 37.475 1.022 1.00 42.53 310 SER A O 1
ATOM 2383 N N . LYS A 1 311 ? -16.457 35.708 1.255 1.00 46.06 311 LYS A N 1
ATOM 2384 C CA . LYS A 1 311 ? -17.389 35.009 2.147 1.00 46.06 311 LYS A CA 1
ATOM 2385 C C . LYS A 1 311 ? -17.513 35.833 3.439 1.00 46.06 311 LYS A C 1
ATOM 2387 O O . LYS A 1 311 ? -16.476 36.180 4.015 1.00 46.06 311 LYS A O 1
ATOM 2392 N N . PRO A 1 312 ? -18.727 36.131 3.936 1.00 43.03 312 PRO A N 1
ATOM 2393 C CA . PRO A 1 312 ? -18.875 36.809 5.215 1.00 43.03 312 PRO A CA 1
ATOM 2394 C C . PRO A 1 312 ? -18.259 35.936 6.314 1.00 43.03 312 PRO A C 1
ATOM 2396 O O . PRO A 1 312 ? -18.528 34.734 6.394 1.00 43.03 312 PRO A O 1
ATOM 2399 N N . LYS A 1 313 ? -17.401 36.536 7.150 1.00 33.31 313 LYS A N 1
ATOM 2400 C CA . LYS A 1 313 ? -16.802 35.878 8.320 1.00 33.31 313 LYS A CA 1
ATOM 2401 C C . LYS A 1 313 ? -17.921 35.227 9.139 1.00 33.31 313 LYS A C 1
ATOM 2403 O O . LYS A 1 313 ? -18.813 35.926 9.620 1.00 33.31 313 LYS A O 1
ATOM 2408 N N . LYS A 1 314 ? -17.879 33.899 9.310 1.00 38.59 314 LYS A N 1
ATOM 2409 C CA . LYS A 1 314 ? -18.781 33.186 10.226 1.00 38.59 314 LYS A CA 1
ATOM 2410 C C . LYS A 1 314 ? -18.617 33.798 11.620 1.00 38.59 314 LYS A C 1
ATOM 2412 O O . LYS A 1 314 ? -17.571 33.638 12.247 1.00 38.59 314 LYS A O 1
ATOM 2417 N N . LYS A 1 315 ? -19.641 34.508 12.105 1.00 34.34 315 LYS A N 1
ATOM 2418 C CA . LYS A 1 315 ? -19.760 34.840 13.529 1.00 34.34 315 LYS A CA 1
ATOM 2419 C C . LYS A 1 315 ? -19.798 33.515 14.295 1.00 34.34 315 LYS A C 1
ATOM 2421 O O . LYS A 1 315 ? -20.561 32.625 13.924 1.00 34.34 315 LYS A O 1
ATOM 2426 N N . LYS A 1 316 ? -18.960 33.379 15.328 1.00 28.53 316 LYS A N 1
ATOM 2427 C CA . LYS A 1 316 ? -18.995 32.244 16.262 1.00 28.53 316 LYS A CA 1
ATOM 2428 C C . LYS A 1 316 ? -20.426 32.108 16.795 1.00 28.53 316 LYS A C 1
ATOM 2430 O O . LYS A 1 316 ? -20.898 33.006 17.490 1.00 28.53 316 LYS A O 1
ATOM 2435 N N . LEU A 1 317 ? -21.115 31.015 16.462 1.00 30.28 317 LEU A N 1
ATOM 2436 C CA . LEU A 1 317 ? -22.336 30.640 17.167 1.00 30.28 317 LEU A CA 1
ATOM 2437 C C . LEU A 1 317 ? -21.922 30.156 18.560 1.00 30.28 317 LEU A C 1
ATOM 2439 O O . LEU A 1 317 ? -21.305 29.102 18.693 1.00 30.28 317 LEU A O 1
ATOM 2443 N N . LYS A 1 318 ? -22.237 30.947 19.591 1.00 22.31 318 LYS A N 1
ATOM 2444 C CA . LYS A 1 318 ? -22.307 30.453 20.967 1.00 22.31 318 LYS A CA 1
ATOM 2445 C C . LYS A 1 318 ? -23.514 29.521 21.043 1.00 22.31 318 LYS A C 1
ATOM 2447 O O . LYS A 1 318 ? -24.645 29.982 20.912 1.00 22.31 318 LYS A O 1
ATOM 2452 N N . TRP A 1 319 ? -23.275 28.232 21.239 1.00 23.95 319 TRP A N 1
ATOM 2453 C CA . TRP A 1 319 ? -24.324 27.306 21.645 1.00 23.95 319 TRP A CA 1
ATOM 2454 C C . TRP A 1 319 ? -24.565 27.503 23.143 1.00 23.95 319 TRP A C 1
ATOM 2456 O O . TRP A 1 319 ? -23.727 27.136 23.959 1.00 23.95 319 TRP A O 1
ATOM 2466 N N . PHE A 1 320 ? -25.690 28.120 23.505 1.00 22.19 320 PHE A N 1
ATOM 2467 C CA . PHE A 1 320 ? -26.259 27.962 24.841 1.00 22.19 320 PHE A CA 1
ATOM 2468 C C . PHE A 1 320 ? -26.993 26.619 24.852 1.00 22.19 320 PHE A C 1
ATOM 2470 O O . PHE A 1 320 ? -28.062 26.501 24.258 1.00 22.19 320 PHE A O 1
ATOM 2477 N N . TYR A 1 321 ? -26.423 25.602 25.499 1.00 27.34 321 TYR A N 1
ATOM 2478 C CA . TYR A 1 321 ? -27.213 24.464 25.963 1.00 27.34 321 TYR A CA 1
ATOM 2479 C C . TYR A 1 321 ? -27.758 24.824 27.342 1.00 27.34 321 TYR A C 1
ATOM 2481 O O . TYR A 1 321 ? -27.035 24.829 28.335 1.00 27.34 321 TYR A O 1
ATOM 2489 N N . GLN A 1 322 ? -29.037 25.186 27.380 1.00 24.09 322 GLN A N 1
ATOM 2490 C CA . GLN A 1 322 ? -29.778 25.373 28.617 1.00 24.09 322 GLN A CA 1
ATOM 2491 C C . GLN A 1 322 ? -30.286 24.003 29.074 1.00 24.09 322 GLN A C 1
ATOM 2493 O O . GLN A 1 322 ? -31.167 23.416 28.444 1.00 24.09 322 GLN A O 1
ATOM 2498 N N . TYR A 1 323 ? -29.712 23.486 30.162 1.00 26.36 323 TYR A N 1
ATOM 2499 C CA . TYR A 1 323 ? -30.301 22.388 30.924 1.00 26.36 323 TYR A CA 1
ATOM 2500 C C . TYR A 1 323 ? -31.690 22.830 31.398 1.00 26.36 323 TYR A C 1
ATOM 2502 O O . TYR A 1 323 ? -31.829 23.797 32.146 1.00 26.36 323 TYR A O 1
ATOM 2510 N N . SER A 1 324 ? -32.728 22.147 30.922 1.00 24.89 324 SER A N 1
ATOM 2511 C CA . SER A 1 324 ? -34.095 22.355 31.390 1.00 24.89 324 SER A CA 1
ATOM 2512 C C . SER A 1 324 ? -34.291 21.528 32.657 1.00 24.89 324 SER A C 1
ATOM 2514 O O . SER A 1 324 ? -34.534 20.327 32.580 1.00 24.89 324 SER A O 1
ATOM 2516 N N . TYR A 1 325 ? -34.162 22.166 33.821 1.00 27.83 325 TYR A N 1
ATOM 2517 C CA . TYR A 1 325 ? -34.745 21.648 35.055 1.00 27.83 325 TYR A CA 1
ATOM 2518 C C . TYR A 1 325 ? -36.259 21.842 34.983 1.00 27.83 325 TYR A C 1
ATOM 2520 O O . TYR A 1 325 ? -36.758 22.942 34.743 1.00 27.83 325 TYR A O 1
ATOM 2528 N N . GLN A 1 326 ? -36.987 20.748 35.154 1.00 23.64 326 GLN A N 1
ATOM 2529 C CA . GLN A 1 326 ? -38.437 20.721 35.197 1.00 23.64 326 GLN A CA 1
ATOM 2530 C C . GLN A 1 326 ? -38.877 21.240 36.574 1.00 23.64 326 GLN A C 1
ATOM 2532 O O . GLN A 1 326 ? -38.781 20.532 37.571 1.00 23.64 326 GLN A O 1
ATOM 2537 N N . LEU A 1 327 ? -39.328 22.494 36.633 1.00 24.19 327 LEU A N 1
ATOM 2538 C CA . LEU A 1 327 ? -40.055 23.050 37.773 1.00 24.19 327 LEU A CA 1
ATOM 2539 C C . LEU A 1 327 ? -41.400 23.568 37.268 1.00 24.19 327 LEU A C 1
ATOM 2541 O O . LEU A 1 327 ? -41.483 24.469 36.435 1.00 24.19 327 LEU A O 1
ATOM 2545 N N . SER A 1 328 ? -42.451 22.915 37.746 1.00 27.34 328 SER A N 1
ATOM 2546 C CA . SER A 1 328 ? -43.856 23.200 37.494 1.00 27.34 328 SER A CA 1
ATOM 2547 C C . SER A 1 328 ? -44.209 24.636 37.873 1.00 27.34 328 SER A C 1
ATOM 2549 O O . SER A 1 328 ? -44.073 24.976 39.038 1.00 27.34 328 SER A O 1
ATOM 2551 N N . PHE A 1 329 ? -44.742 25.441 36.949 1.00 23.64 329 PHE A N 1
ATOM 2552 C CA . PHE A 1 329 ? -45.635 26.556 37.287 1.00 23.64 329 PHE A CA 1
ATOM 2553 C C . PHE A 1 329 ? -46.591 26.875 36.127 1.00 23.64 329 PHE A C 1
ATOM 2555 O O . PHE A 1 329 ? -46.218 26.892 34.956 1.00 23.64 329 PHE A O 1
ATOM 2562 N N . MET A 1 330 ? -47.859 27.070 36.491 1.00 26.52 330 MET A N 1
ATOM 2563 C CA . MET A 1 330 ? -49.003 27.364 35.627 1.00 26.52 330 MET A CA 1
ATOM 2564 C C . MET A 1 330 ? -48.876 28.729 34.932 1.00 26.52 330 MET A C 1
ATOM 2566 O O . MET A 1 330 ? -48.425 29.692 35.543 1.00 26.52 330 MET A O 1
ATOM 2570 N N . GLY A 1 331 ? -49.391 28.848 33.703 1.00 23.84 331 GLY A N 1
ATOM 2571 C CA . GLY A 1 331 ? -49.680 30.153 33.093 1.00 23.84 331 GLY A CA 1
ATOM 2572 C C . GLY A 1 331 ? -49.644 30.141 31.567 1.00 23.84 331 GLY A C 1
ATOM 2573 O O . GLY A 1 331 ? -48.581 30.092 30.960 1.00 23.84 331 GLY A O 1
ATOM 2574 N N . GLY A 1 332 ? -50.816 30.173 30.931 1.00 25.16 332 GLY A N 1
ATOM 2575 C CA . GLY A 1 332 ? -50.940 30.142 29.475 1.00 25.16 332 GLY A CA 1
ATOM 2576 C C . GLY A 1 332 ? -50.572 31.452 28.772 1.00 25.16 332 GLY A C 1
ATOM 2577 O O . GLY A 1 332 ? -50.745 32.533 29.324 1.00 25.16 332 GLY A O 1
ATOM 2578 N N . ARG A 1 333 ? -50.166 31.341 27.499 1.00 24.08 333 ARG A N 1
ATOM 2579 C CA . ARG A 1 333 ? -50.546 32.236 26.385 1.00 24.08 333 ARG A CA 1
ATOM 2580 C C . ARG A 1 333 ? -50.063 31.660 25.048 1.00 24.08 333 ARG A C 1
ATOM 2582 O O . ARG A 1 333 ? -48.924 31.233 24.909 1.00 24.08 333 ARG A O 1
ATOM 2589 N N . ARG A 1 334 ? -50.972 31.648 24.066 1.00 26.94 334 ARG A N 1
ATOM 2590 C CA . ARG A 1 334 ? -50.727 31.338 22.646 1.00 26.94 334 ARG A CA 1
ATOM 2591 C C . ARG A 1 334 ? -49.937 32.468 21.983 1.00 26.94 334 ARG A C 1
ATOM 2593 O O . ARG A 1 334 ? -50.249 33.612 22.276 1.00 26.94 334 ARG A O 1
ATOM 2600 N N . ILE A 1 335 ? -49.050 32.120 21.045 1.00 24.75 335 ILE A N 1
ATOM 2601 C CA . ILE A 1 335 ? -48.606 32.788 19.790 1.00 24.75 335 ILE A CA 1
ATOM 2602 C C . ILE A 1 335 ? -47.514 31.835 19.248 1.00 24.75 335 ILE A C 1
ATOM 2604 O O . ILE A 1 335 ? -46.702 31.367 20.029 1.00 24.75 335 ILE A O 1
ATOM 2608 N N . GLY A 1 336 ? -47.367 31.420 17.995 1.00 23.80 336 GLY A N 1
ATOM 2609 C C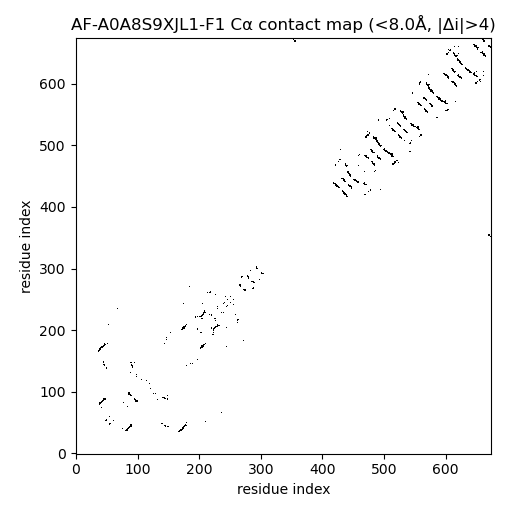A . GLY A 1 336 ? -47.970 31.681 16.696 1.00 23.80 336 GLY A CA 1
ATOM 2610 C C . GLY A 1 336 ? -47.092 30.901 15.696 1.00 23.80 336 GLY A C 1
ATOM 2611 O O . GLY A 1 336 ? -45.880 30.807 15.873 1.00 23.80 336 GLY A O 1
ATOM 2612 N N . ARG A 1 337 ? -47.700 30.258 14.695 1.00 24.30 337 ARG A N 1
ATOM 2613 C CA . ARG A 1 337 ? -47.018 29.430 13.681 1.00 24.30 337 ARG A CA 1
ATOM 2614 C C . ARG A 1 337 ? -45.897 30.202 12.970 1.00 24.30 337 ARG A C 1
ATOM 2616 O O . ARG A 1 337 ? -46.124 31.323 12.526 1.00 24.30 337 ARG A O 1
ATOM 2623 N N . SER A 1 338 ? -44.756 29.557 12.719 1.00 21.28 338 SER A N 1
ATOM 2624 C CA . SER A 1 338 ? -43.877 29.907 11.595 1.00 21.28 338 SER A CA 1
ATOM 2625 C C . SER A 1 338 ? -43.148 28.679 11.044 1.00 21.28 338 SER A C 1
ATOM 2627 O O . SER A 1 338 ? -42.712 27.797 11.774 1.00 21.28 338 SER A O 1
ATOM 2629 N N . ARG A 1 339 ? -43.151 28.625 9.713 1.00 21.02 339 ARG A N 1
ATOM 2630 C CA . ARG A 1 339 ? -42.863 27.516 8.795 1.00 21.02 339 ARG A CA 1
ATOM 2631 C C . ARG A 1 339 ? -41.519 26.812 9.029 1.00 21.02 339 ARG A C 1
ATOM 2633 O O . ARG A 1 339 ? -40.473 27.451 9.022 1.00 21.02 339 ARG A O 1
ATOM 2640 N N . ALA A 1 340 ? -41.563 25.480 9.079 1.00 20.56 340 ALA A N 1
ATOM 2641 C CA . ALA A 1 340 ? -40.411 24.624 8.820 1.00 20.56 340 ALA A CA 1
ATOM 2642 C C . ALA A 1 340 ? -40.054 24.692 7.326 1.00 20.56 340 ALA A C 1
ATOM 2644 O O . ALA A 1 340 ? -40.885 24.393 6.467 1.00 20.56 340 ALA A O 1
ATOM 2645 N N . VAL A 1 341 ? -38.826 25.102 7.019 1.00 21.89 341 VAL A N 1
ATOM 2646 C CA . VAL A 1 341 ? -38.240 24.994 5.681 1.00 21.89 341 VAL A CA 1
ATOM 2647 C C . VAL A 1 341 ? -37.453 23.689 5.650 1.00 21.89 341 VAL A C 1
ATOM 2649 O O . VAL A 1 341 ? -36.413 23.567 6.296 1.00 21.89 341 VAL A O 1
ATOM 2652 N N . LEU A 1 342 ? -37.994 22.704 4.928 1.00 20.69 342 LEU A N 1
ATOM 2653 C CA . LEU A 1 342 ? -37.283 21.496 4.521 1.00 20.69 342 LEU A CA 1
ATOM 2654 C C . LEU A 1 342 ? -36.022 21.880 3.738 1.00 20.69 342 LEU A C 1
ATOM 2656 O O . LEU A 1 342 ? -36.104 22.640 2.775 1.00 20.69 342 LEU A O 1
ATOM 2660 N N . TRP A 1 343 ? -34.893 21.258 4.070 1.00 21.28 343 TRP A N 1
ATOM 2661 C CA . TRP A 1 343 ? -33.806 21.071 3.114 1.00 21.28 343 TRP A CA 1
ATOM 2662 C C . TRP A 1 343 ? -33.815 19.612 2.663 1.00 21.28 343 TRP A C 1
ATOM 2664 O O . TRP A 1 343 ? -33.403 18.712 3.392 1.00 21.28 343 TRP A O 1
ATOM 2674 N N . ASN A 1 344 ? -34.334 19.397 1.453 1.00 19.09 344 ASN A N 1
ATOM 2675 C CA . ASN A 1 344 ? -34.208 18.152 0.706 1.00 19.09 344 ASN A CA 1
ATOM 2676 C C . ASN A 1 344 ? -32.727 17.879 0.408 1.00 19.09 344 ASN A C 1
ATOM 2678 O O . ASN A 1 344 ? -32.047 18.733 -0.158 1.00 19.09 344 ASN A O 1
ATOM 2682 N N . TRP A 1 345 ? -32.264 16.661 0.689 1.00 22.33 345 TRP A N 1
ATOM 2683 C CA . TRP A 1 345 ? -31.164 16.060 -0.061 1.00 22.33 345 TRP A CA 1
ATOM 2684 C C . TRP A 1 345 ? -31.760 15.076 -1.062 1.00 22.33 345 TRP A C 1
ATOM 2686 O O . TRP A 1 345 ? -32.475 14.144 -0.697 1.00 22.33 345 TRP A O 1
ATOM 2696 N N . VAL A 1 346 ? -31.489 15.328 -2.341 1.00 20.61 346 VAL A N 1
ATOM 2697 C CA . VAL A 1 346 ? -31.834 14.446 -3.456 1.00 20.61 346 VAL A CA 1
ATOM 2698 C C . VAL A 1 346 ? -31.017 13.162 -3.309 1.00 20.61 346 VAL A C 1
ATOM 2700 O O . VAL A 1 346 ? -29.799 13.166 -3.465 1.00 20.61 346 VAL A O 1
ATOM 2703 N N . VAL A 1 347 ? -31.697 12.063 -2.985 1.00 22.14 347 VAL A N 1
ATOM 2704 C CA . VAL A 1 347 ? -31.137 10.709 -2.995 1.00 22.14 347 VAL A CA 1
ATOM 2705 C C . VAL A 1 347 ? -31.283 10.155 -4.410 1.00 22.14 347 VAL A C 1
ATOM 2707 O O . VAL A 1 347 ? -32.384 9.798 -4.827 1.00 22.14 347 VAL A O 1
ATOM 2710 N N . SER A 1 348 ? -30.178 10.055 -5.149 1.00 21.03 348 SER A N 1
ATOM 2711 C CA . SER A 1 348 ? -30.129 9.180 -6.325 1.00 21.03 348 SER A CA 1
ATOM 2712 C C . SER A 1 348 ? -30.013 7.730 -5.858 1.00 21.03 348 SER A C 1
ATOM 2714 O O . SER A 1 348 ? -29.070 7.362 -5.160 1.00 21.03 348 SER A O 1
ATOM 2716 N N . ARG A 1 349 ? -30.995 6.907 -6.241 1.00 21.94 349 ARG A N 1
ATOM 2717 C CA . ARG A 1 349 ? -30.972 5.444 -6.109 1.00 21.94 349 ARG A CA 1
ATOM 2718 C C . ARG A 1 349 ? -29.756 4.864 -6.841 1.00 21.94 349 ARG A C 1
ATOM 2720 O O . ARG A 1 349 ? -29.617 5.085 -8.038 1.00 21.94 349 ARG A O 1
ATOM 2727 N N . ALA A 1 350 ? -28.968 4.036 -6.159 1.00 22.69 350 ALA A N 1
ATOM 2728 C CA . ALA A 1 350 ? -28.148 2.997 -6.780 1.00 22.69 350 ALA A CA 1
ATOM 2729 C C . ALA A 1 350 ? -27.943 1.846 -5.781 1.00 22.69 350 ALA A C 1
ATOM 2731 O O . ALA A 1 350 ? -27.466 2.042 -4.667 1.00 22.69 350 ALA A O 1
ATOM 2732 N N . THR A 1 351 ? -28.377 0.654 -6.172 1.00 23.55 351 THR A N 1
ATOM 2733 C CA . THR A 1 351 ? -28.212 -0.627 -5.477 1.00 23.55 351 THR A CA 1
ATOM 2734 C C . THR A 1 351 ? -26.771 -1.134 -5.594 1.00 23.55 351 THR A C 1
ATOM 2736 O O . THR A 1 351 ? -26.230 -1.132 -6.697 1.00 23.55 351 THR A O 1
ATOM 2739 N N . GLY A 1 352 ? -26.188 -1.639 -4.502 1.00 24.62 352 GLY A N 1
ATOM 2740 C CA . GLY A 1 352 ? -24.908 -2.370 -4.500 1.00 24.62 352 GLY A CA 1
ATOM 2741 C C . GLY A 1 352 ? -23.920 -1.854 -3.449 1.00 24.62 352 GLY A C 1
ATOM 2742 O O . GLY A 1 352 ? -23.695 -0.651 -3.359 1.00 24.62 352 GLY A O 1
ATOM 2743 N N . GLY A 1 353 ? -23.369 -2.762 -2.633 1.00 27.22 353 GLY A N 1
ATOM 2744 C CA . GLY A 1 353 ? -22.474 -2.455 -1.509 1.00 27.22 353 GLY A CA 1
ATOM 2745 C C . GLY A 1 353 ? -21.295 -1.562 -1.902 1.00 27.22 353 GLY A C 1
ATOM 2746 O O . GLY A 1 353 ? -20.611 -1.825 -2.888 1.00 27.22 353 GLY A O 1
ATOM 2747 N N . GLN A 1 354 ? -21.073 -0.497 -1.129 1.00 28.75 354 GLN A N 1
ATOM 2748 C CA . GLN A 1 354 ? -20.017 0.482 -1.380 1.00 28.75 354 GLN A CA 1
ATOM 2749 C C . GLN A 1 354 ? -18.868 0.320 -0.381 1.00 28.75 354 GLN A C 1
ATOM 2751 O O . GLN A 1 354 ? -19.045 0.453 0.827 1.00 28.75 354 GLN A O 1
ATOM 2756 N N . THR A 1 355 ? -17.666 0.104 -0.907 1.00 24.88 355 THR A N 1
ATOM 2757 C CA . THR A 1 355 ? -16.395 0.339 -0.216 1.00 24.88 355 THR A CA 1
ATOM 2758 C C . THR A 1 355 ? -16.175 1.847 -0.087 1.00 24.88 355 THR A C 1
ATOM 2760 O O . THR A 1 355 ? -16.027 2.537 -1.098 1.00 24.88 355 THR A O 1
ATOM 2763 N N . VAL A 1 356 ? -16.153 2.378 1.136 1.00 24.38 356 VAL A N 1
ATOM 2764 C CA . VAL A 1 356 ? -15.905 3.805 1.378 1.00 24.38 356 VAL A CA 1
ATOM 2765 C C . VAL A 1 356 ? -14.411 4.015 1.610 1.00 24.38 356 VAL A C 1
ATOM 2767 O O . VAL A 1 356 ? -13.858 3.600 2.624 1.00 24.38 356 VAL A O 1
ATOM 2770 N N . ARG A 1 357 ? -13.742 4.680 0.665 1.00 23.14 357 ARG A N 1
ATOM 2771 C CA . ARG A 1 357 ? -12.375 5.184 0.843 1.00 23.14 357 ARG A CA 1
ATOM 2772 C C . ARG A 1 357 ? -12.467 6.470 1.665 1.00 23.14 357 ARG A C 1
ATOM 2774 O O . ARG A 1 357 ? -13.012 7.459 1.179 1.00 23.14 357 ARG A O 1
ATOM 2781 N N . LEU A 1 358 ? -11.977 6.466 2.904 1.00 22.19 358 LEU A N 1
ATOM 2782 C CA . LEU A 1 358 ? -11.882 7.690 3.701 1.00 22.19 358 LEU A CA 1
ATOM 2783 C C . LEU A 1 358 ? -10.858 8.628 3.049 1.00 22.19 358 LEU A C 1
ATOM 2785 O O . LEU A 1 358 ? -9.655 8.385 3.080 1.00 22.19 358 LEU A O 1
ATOM 2789 N N . VAL A 1 359 ? -11.356 9.696 2.430 1.00 20.28 359 VAL A N 1
ATOM 2790 C CA . VAL A 1 359 ? -10.573 10.889 2.100 1.00 20.28 359 VAL A CA 1
ATOM 2791 C C . VAL A 1 359 ? -10.714 11.831 3.298 1.00 20.28 359 VAL A C 1
ATOM 2793 O O . VAL A 1 359 ? -11.853 12.119 3.677 1.00 20.28 359 VAL A O 1
ATOM 2796 N N . PRO A 1 360 ? -9.624 12.314 3.920 1.00 22.38 360 PRO A N 1
ATOM 2797 C CA . PRO A 1 360 ? -9.733 13.308 4.979 1.00 22.38 360 PRO A CA 1
ATOM 2798 C C . PRO A 1 360 ? -10.450 14.551 4.441 1.00 22.38 360 PRO A C 1
ATOM 2800 O O . PRO A 1 360 ? -10.143 15.051 3.354 1.00 22.38 360 PRO A O 1
ATOM 2803 N N . GLY A 1 361 ? -11.455 15.013 5.186 1.00 22.14 361 GLY A N 1
ATOM 2804 C CA . GLY A 1 361 ? -12.261 16.171 4.823 1.00 22.14 361 GLY A CA 1
ATOM 2805 C C . GLY A 1 361 ? -11.385 17.396 4.566 1.00 22.14 361 GLY A C 1
ATOM 2806 O O . GLY A 1 361 ? -10.557 17.773 5.393 1.00 22.14 361 GLY A O 1
ATOM 2807 N N . LYS A 1 362 ? -11.581 18.026 3.405 1.00 21.61 362 LYS A N 1
ATOM 2808 C CA . LYS A 1 362 ? -10.974 19.312 3.058 1.00 21.61 362 LYS A CA 1
ATOM 2809 C C . LYS A 1 362 ? -11.424 20.386 4.053 1.00 21.61 362 LYS A C 1
ATOM 2811 O O . LYS A 1 362 ? -12.556 20.862 3.982 1.00 21.61 362 LYS A O 1
ATOM 2816 N N . CYS A 1 363 ? -10.510 20.808 4.918 1.00 21.28 363 CYS A N 1
ATOM 2817 C CA . CYS A 1 363 ? -10.473 22.168 5.441 1.00 21.28 363 CYS A CA 1
ATOM 2818 C C . CYS A 1 363 ? -9.520 22.962 4.537 1.00 21.28 363 CYS A C 1
ATOM 2820 O O . CYS A 1 363 ? -8.332 22.655 4.456 1.00 21.28 363 CYS A O 1
ATOM 2822 N N . ASP A 1 364 ? -10.048 23.934 3.794 1.00 21.66 364 ASP A N 1
ATOM 2823 C CA . ASP A 1 364 ? -9.245 24.769 2.902 1.00 21.66 364 ASP A CA 1
ATOM 2824 C C . ASP A 1 364 ? -8.361 25.756 3.688 1.00 21.66 364 ASP A C 1
ATOM 2826 O O . ASP A 1 364 ? -8.841 26.546 4.502 1.00 21.66 364 ASP A O 1
ATOM 2830 N N . SER A 1 365 ? -7.084 25.777 3.289 1.00 23.39 365 SER A N 1
ATOM 2831 C CA . SER A 1 365 ? -6.060 26.826 3.445 1.00 23.39 365 SER A CA 1
ATOM 2832 C C . SER A 1 365 ? -5.277 26.939 4.768 1.00 23.39 365 SER A C 1
ATOM 2834 O O . SER A 1 365 ? -5.568 27.768 5.623 1.00 23.39 365 SER A O 1
ATOM 2836 N N . ARG A 1 366 ? -4.165 26.191 4.849 1.00 22.22 366 ARG A N 1
ATOM 2837 C CA . ARG A 1 366 ? -2.759 26.680 4.841 1.00 22.22 366 ARG A CA 1
ATOM 2838 C C . ARG A 1 366 ? -1.842 25.522 5.266 1.00 22.22 366 ARG A C 1
ATOM 2840 O O . ARG A 1 366 ? -1.742 25.215 6.445 1.00 22.22 366 ARG A O 1
ATOM 2847 N N . ARG A 1 367 ? -1.187 24.872 4.298 1.00 23.81 367 ARG A N 1
ATOM 2848 C CA . ARG A 1 367 ? -0.103 23.914 4.566 1.00 23.81 367 ARG A CA 1
ATOM 2849 C C . ARG A 1 367 ? 1.184 24.687 4.835 1.00 23.81 367 ARG A C 1
ATOM 2851 O O . ARG A 1 367 ? 1.652 25.410 3.960 1.00 23.81 367 ARG A O 1
ATOM 2858 N N . ILE A 1 368 ? 1.730 24.509 6.030 1.00 21.81 368 ILE A N 1
ATOM 2859 C CA . ILE A 1 368 ? 3.149 24.683 6.332 1.00 21.81 368 ILE A CA 1
ATOM 2860 C C . ILE A 1 368 ? 3.630 23.271 6.667 1.00 21.81 368 ILE A C 1
ATOM 2862 O O . ILE A 1 368 ? 3.448 22.808 7.786 1.00 21.81 368 ILE A O 1
ATOM 2866 N N . ASP A 1 369 ? 4.172 22.565 5.675 1.00 24.28 369 ASP A N 1
ATOM 2867 C CA . ASP A 1 369 ? 4.885 21.309 5.900 1.00 24.28 369 ASP A CA 1
ATOM 2868 C C . ASP A 1 369 ? 6.348 21.667 6.200 1.00 24.28 369 ASP A C 1
ATOM 2870 O O . ASP A 1 369 ? 7.147 21.913 5.298 1.00 24.28 369 ASP A O 1
ATOM 2874 N N . GLY A 1 370 ? 6.684 21.765 7.487 1.00 24.34 370 GLY A N 1
ATOM 2875 C CA . GLY A 1 370 ? 8.060 21.843 7.971 1.00 24.34 370 GLY A CA 1
ATOM 2876 C C . GLY A 1 370 ? 8.533 20.460 8.402 1.00 24.34 370 GLY A C 1
ATOM 2877 O O . GLY A 1 370 ? 8.272 20.040 9.525 1.00 24.34 370 GLY A O 1
ATOM 2878 N N . LEU A 1 371 ? 9.232 19.750 7.515 1.00 24.98 371 LEU A N 1
ATOM 2879 C CA . LEU A 1 371 ? 9.995 18.554 7.868 1.00 24.98 371 LEU A CA 1
ATOM 2880 C C . LEU A 1 371 ? 11.336 19.008 8.472 1.00 24.98 371 LEU A C 1
ATOM 2882 O O . LEU A 1 371 ? 12.175 19.581 7.779 1.00 24.98 371 LEU A O 1
ATOM 2886 N N . LEU A 1 372 ? 11.536 18.768 9.769 1.00 21.16 372 LEU A N 1
ATOM 2887 C CA . LEU A 1 372 ? 12.824 18.933 10.447 1.00 21.16 372 LEU A CA 1
ATOM 2888 C C . LEU A 1 372 ? 13.800 17.842 9.976 1.00 21.16 372 LEU A C 1
ATOM 2890 O O . LEU A 1 372 ? 13.864 16.753 10.540 1.00 21.16 372 LEU A O 1
ATOM 2894 N N . THR A 1 373 ? 14.593 18.156 8.957 1.00 21.59 373 THR A N 1
ATOM 2895 C CA . THR A 1 373 ? 15.917 17.561 8.732 1.00 21.59 373 THR A CA 1
ATOM 2896 C C . THR A 1 373 ? 16.947 18.668 8.910 1.00 21.59 373 THR A C 1
ATOM 2898 O O . THR A 1 373 ? 17.116 19.505 8.027 1.00 21.59 373 THR A O 1
ATOM 2901 N N . VAL A 1 374 ? 17.613 18.699 10.064 1.00 22.28 374 VAL A N 1
ATOM 2902 C CA . VAL A 1 374 ? 18.789 19.548 10.283 1.00 22.28 374 VAL A CA 1
ATOM 2903 C C . VAL A 1 374 ? 20.020 18.664 10.131 1.00 22.28 374 VAL A C 1
ATOM 2905 O O . VAL A 1 374 ? 20.318 17.851 11.001 1.00 22.28 374 VAL A O 1
ATOM 2908 N N . THR A 1 375 ? 20.734 18.826 9.021 1.00 22.09 375 THR A N 1
ATOM 2909 C CA . THR A 1 375 ? 22.168 18.517 8.926 1.00 22.09 375 THR A CA 1
ATOM 2910 C C . THR A 1 375 ? 22.937 19.837 8.811 1.00 22.09 375 THR A C 1
ATOM 2912 O O . THR A 1 375 ? 22.423 20.775 8.199 1.00 22.09 375 THR A O 1
ATOM 2915 N N . PRO A 1 376 ? 24.123 19.948 9.433 1.00 23.03 376 PRO A N 1
ATOM 2916 C CA . PRO A 1 376 ? 24.735 21.226 9.789 1.00 23.03 376 PRO A CA 1
ATOM 2917 C C . PRO A 1 376 ? 25.589 21.818 8.655 1.00 23.03 376 PRO A C 1
ATOM 2919 O O . PRO A 1 376 ? 26.080 21.069 7.808 1.00 23.03 376 PRO A O 1
ATOM 2922 N N . PRO A 1 377 ? 25.855 23.137 8.658 1.00 23.61 377 PRO A N 1
ATOM 2923 C CA . PRO A 1 377 ? 26.936 23.715 7.876 1.00 23.61 377 PRO A CA 1
ATOM 2924 C C . PRO A 1 377 ? 28.267 23.670 8.648 1.00 23.61 377 PRO A C 1
ATOM 2926 O O . PRO A 1 377 ? 28.336 23.960 9.842 1.00 23.61 377 PRO A O 1
ATOM 2929 N N . HIS A 1 378 ? 29.338 23.332 7.931 1.00 22.36 378 HIS A N 1
ATOM 2930 C CA . HIS A 1 378 ? 30.726 23.539 8.339 1.00 22.36 378 HIS A CA 1
ATOM 2931 C C . HIS A 1 378 ? 31.049 25.039 8.455 1.00 22.36 378 HIS A C 1
ATOM 2933 O O . HIS A 1 378 ? 30.894 25.756 7.468 1.00 22.36 378 HIS A O 1
ATOM 2939 N N . SER A 1 379 ? 31.614 25.477 9.586 1.00 21.89 379 SER A N 1
ATOM 2940 C CA . SER A 1 379 ? 32.767 26.399 9.638 1.00 21.89 379 SER A CA 1
ATOM 2941 C C . SER A 1 379 ? 33.289 26.617 11.073 1.00 21.89 379 SER A C 1
ATOM 2943 O O . SER A 1 379 ? 32.525 26.645 12.029 1.00 21.89 379 SER A O 1
ATOM 2945 N N . ALA A 1 380 ? 34.615 26.801 11.163 1.00 23.95 380 ALA A N 1
ATOM 2946 C CA . ALA A 1 380 ? 35.402 27.408 12.251 1.00 23.95 380 ALA A CA 1
ATOM 2947 C C . ALA A 1 380 ? 35.739 26.590 13.529 1.00 23.95 380 ALA A C 1
ATOM 2949 O O . ALA A 1 380 ? 35.066 26.630 14.550 1.00 23.95 380 ALA A O 1
ATOM 2950 N N . GLN A 1 381 ? 36.858 25.861 13.419 1.00 21.48 381 GLN A N 1
ATOM 2951 C CA . GLN A 1 381 ? 38.067 25.863 14.271 1.00 21.48 381 GLN A CA 1
ATOM 2952 C C . GLN A 1 381 ? 38.087 26.477 15.697 1.00 21.48 381 GLN A C 1
ATOM 2954 O O . GLN A 1 381 ? 37.735 27.634 15.886 1.00 21.48 381 GLN A O 1
ATOM 2959 N N . GLN A 1 382 ? 38.808 25.730 16.564 1.00 21.38 382 GLN A N 1
ATOM 2960 C CA . GLN A 1 382 ? 39.648 26.134 17.723 1.00 21.38 382 GLN A CA 1
ATOM 2961 C C . GLN A 1 382 ? 38.906 26.551 19.015 1.00 21.38 382 GLN A C 1
ATOM 2963 O O . GLN A 1 382 ? 37.946 27.295 18.958 1.00 21.38 382 GLN A O 1
ATOM 2968 N N . SER A 1 383 ? 39.286 26.160 20.239 1.00 20.81 383 SER A N 1
ATOM 2969 C CA . SER A 1 383 ? 40.457 25.456 20.789 1.00 20.81 383 SER A CA 1
ATOM 2970 C C . SER A 1 383 ? 40.249 25.210 22.308 1.00 20.81 383 SER A C 1
ATOM 2972 O O . SER A 1 383 ? 39.491 25.948 22.919 1.00 20.81 383 SER A O 1
ATOM 2974 N N . HIS A 1 384 ? 40.974 24.226 22.887 1.00 21.06 384 HIS A N 1
ATOM 2975 C CA . HIS A 1 384 ? 41.491 24.156 24.284 1.00 21.06 384 HIS A CA 1
ATOM 2976 C C . HIS A 1 384 ? 40.497 24.228 25.492 1.00 21.06 384 HIS A C 1
ATOM 2978 O O . HIS A 1 384 ? 39.531 24.961 25.466 1.00 21.06 384 HIS A O 1
ATOM 2984 N N . VAL A 1 385 ? 40.654 23.608 26.675 1.00 21.75 385 VAL A N 1
ATOM 2985 C CA . VAL A 1 385 ? 41.510 22.574 27.295 1.00 21.75 385 VAL A CA 1
ATOM 2986 C C . VAL A 1 385 ? 41.030 22.415 28.772 1.00 21.75 385 VAL A C 1
ATOM 2988 O O . VAL A 1 385 ? 40.589 23.398 29.356 1.00 21.75 385 VAL A O 1
ATOM 2991 N N . ARG A 1 386 ? 41.219 21.218 29.367 1.00 21.45 386 ARG A N 1
ATOM 2992 C CA . ARG A 1 386 ? 41.361 20.855 30.815 1.00 21.45 386 ARG A CA 1
ATOM 2993 C C . ARG A 1 386 ? 40.169 20.788 31.803 1.00 21.45 386 ARG A C 1
ATOM 2995 O O . ARG A 1 386 ? 39.613 21.786 32.234 1.00 21.45 386 ARG A O 1
ATOM 3002 N N . GLU A 1 387 ? 39.923 19.542 32.230 1.00 21.14 387 GLU A N 1
ATOM 3003 C CA . GLU A 1 387 ? 39.934 18.963 33.600 1.00 21.14 387 GLU A CA 1
ATOM 3004 C C . GLU A 1 387 ? 39.942 19.860 34.861 1.00 21.14 387 GLU A C 1
ATOM 3006 O O . GLU A 1 387 ? 40.850 20.672 35.035 1.00 21.14 387 GLU A O 1
ATOM 3011 N N . ARG A 1 388 ? 39.051 19.538 35.822 1.00 21.62 388 ARG A N 1
ATOM 3012 C CA . ARG A 1 388 ? 39.295 19.023 37.210 1.00 21.62 388 ARG A CA 1
ATOM 3013 C C . ARG A 1 388 ? 37.985 19.110 38.033 1.00 21.62 388 ARG A C 1
ATOM 3015 O O . ARG A 1 388 ? 37.267 20.090 37.900 1.00 21.62 388 ARG A O 1
ATOM 3022 N N . GLN A 1 389 ? 37.482 18.031 38.648 1.00 20.72 389 GLN A N 1
ATOM 3023 C CA . GLN A 1 389 ? 37.807 17.463 39.981 1.00 20.72 389 GLN A CA 1
ATOM 3024 C C . GLN A 1 389 ? 37.482 18.395 41.174 1.00 20.72 389 GLN A C 1
ATOM 3026 O O . GLN A 1 389 ? 38.180 19.382 41.368 1.00 20.72 389 GLN A O 1
ATOM 3031 N N . ASP A 1 390 ? 36.423 18.076 41.946 1.00 21.44 390 ASP A N 1
ATOM 3032 C CA . ASP A 1 390 ? 36.497 17.617 43.359 1.00 21.44 390 ASP A CA 1
ATOM 3033 C C . ASP A 1 390 ? 35.320 18.006 44.302 1.00 21.44 390 ASP A C 1
ATOM 3035 O O . ASP A 1 390 ? 34.899 19.153 44.387 1.00 21.44 390 ASP A O 1
ATOM 3039 N N . PHE A 1 391 ? 34.864 16.967 45.026 1.00 21.47 391 PHE A N 1
ATOM 3040 C CA . PHE A 1 391 ? 34.468 16.828 46.449 1.00 21.47 391 PHE A CA 1
ATOM 3041 C C . PHE A 1 391 ? 33.368 17.653 47.173 1.00 21.47 391 PHE A C 1
ATOM 3043 O O . PHE A 1 391 ? 33.499 18.852 47.367 1.00 21.47 391 PHE A O 1
ATOM 3050 N N . ALA A 1 392 ? 32.449 16.870 47.796 1.00 21.92 392 ALA A N 1
ATOM 3051 C CA . ALA A 1 392 ? 31.865 16.965 49.164 1.00 21.92 392 ALA A CA 1
ATOM 3052 C C . ALA A 1 392 ? 31.016 18.209 49.544 1.00 21.92 392 ALA A C 1
ATOM 3054 O O . ALA A 1 392 ? 31.268 19.306 49.090 1.00 21.92 392 ALA A O 1
ATOM 3055 N N . SER A 1 393 ? 30.009 18.213 50.430 1.00 22.09 393 SER A N 1
ATOM 3056 C CA . SER A 1 393 ? 29.356 17.273 51.361 1.00 22.09 393 SER A CA 1
ATOM 3057 C C . SER A 1 393 ? 28.167 18.014 52.021 1.00 22.09 393 SER A C 1
ATOM 3059 O O . SER A 1 393 ? 28.191 19.241 52.067 1.00 22.09 393 SER A O 1
ATOM 3061 N N . SER A 1 394 ? 27.222 17.274 52.633 1.00 23.84 394 SER A N 1
ATOM 3062 C CA . SER A 1 394 ? 26.152 17.726 53.569 1.00 23.84 394 SER A CA 1
ATOM 3063 C C . SER A 1 394 ? 25.033 18.602 52.966 1.00 23.84 394 SER A C 1
ATOM 3065 O O . SER A 1 394 ? 25.283 19.421 52.103 1.00 23.84 394 SER A O 1
ATOM 3067 N N . GLY A 1 395 ? 23.749 18.531 53.316 1.00 21.31 395 GLY A N 1
ATOM 3068 C CA . GLY A 1 395 ? 22.978 17.806 54.319 1.00 21.31 395 GLY A CA 1
ATOM 3069 C C . GLY A 1 395 ? 21.624 18.532 54.461 1.00 21.31 395 GLY A C 1
ATOM 3070 O O . GLY A 1 395 ? 21.602 19.745 54.607 1.00 21.31 395 GLY A O 1
ATOM 3071 N N . ASN A 1 396 ? 20.525 17.768 54.449 1.00 21.67 396 ASN A N 1
ATOM 3072 C CA . ASN A 1 396 ? 19.127 18.124 54.766 1.00 21.67 396 ASN A CA 1
ATOM 3073 C C . ASN A 1 396 ? 18.206 18.819 53.731 1.00 21.67 396 ASN A C 1
ATOM 3075 O O . ASN A 1 396 ? 18.282 20.009 53.468 1.00 21.67 396 ASN A O 1
ATOM 3079 N N . ARG A 1 397 ? 17.211 18.010 53.314 1.00 24.70 397 ARG A N 1
ATOM 3080 C CA . ARG A 1 397 ? 15.756 18.268 53.217 1.00 24.70 397 ARG A CA 1
ATOM 3081 C C . ARG A 1 397 ? 15.299 19.591 52.593 1.00 24.70 397 ARG A C 1
ATOM 3083 O O . ARG A 1 397 ? 15.280 20.597 53.281 1.00 24.70 397 ARG A O 1
ATOM 3090 N N . LEU A 1 398 ? 14.724 19.507 51.389 1.00 22.38 398 LEU A N 1
ATOM 3091 C CA . LEU A 1 398 ? 13.382 20.004 51.019 1.00 22.38 398 LEU A CA 1
ATOM 3092 C C . LEU A 1 398 ? 13.181 19.853 49.497 1.00 22.38 398 LEU A C 1
ATOM 3094 O O . LEU A 1 398 ? 14.041 20.239 48.720 1.00 22.38 398 LEU A O 1
ATOM 3098 N N . CYS A 1 399 ? 12.045 19.264 49.110 1.00 27.61 399 CYS A N 1
ATOM 3099 C CA . CYS A 1 399 ? 11.346 19.392 47.822 1.00 27.61 399 CYS A CA 1
ATOM 3100 C C . CYS A 1 399 ? 12.190 19.568 46.533 1.00 27.61 399 CYS A C 1
ATOM 3102 O O . CYS A 1 399 ? 12.549 20.682 46.160 1.00 27.61 399 CYS A O 1
ATOM 3104 N N . SER A 1 400 ? 12.401 18.488 45.771 1.00 22.72 400 SER A N 1
ATOM 3105 C CA . SER A 1 400 ? 12.966 18.566 44.412 1.00 22.72 400 SER A CA 1
ATOM 3106 C C . SER A 1 400 ? 12.336 17.558 43.438 1.00 22.72 400 SER A C 1
ATOM 3108 O O . SER A 1 400 ? 13.011 16.751 42.810 1.00 22.72 400 SER A O 1
ATOM 3110 N N . SER A 1 401 ? 11.016 17.632 43.243 1.00 27.56 401 SER A N 1
ATOM 3111 C CA . SER A 1 401 ? 10.313 16.930 42.151 1.00 27.56 401 SER A CA 1
ATOM 3112 C C . SER A 1 401 ? 10.097 17.802 40.901 1.00 27.56 401 SER A C 1
ATOM 3114 O O . SER A 1 401 ? 9.188 17.545 40.117 1.00 27.56 401 SER A O 1
ATOM 3116 N N . GLN A 1 402 ? 10.925 18.834 40.687 1.00 28.81 402 GLN A N 1
ATOM 3117 C CA . GLN A 1 402 ? 10.804 19.762 39.547 1.00 28.81 402 GLN A CA 1
ATOM 3118 C C . GLN A 1 402 ? 12.050 19.878 38.648 1.00 28.81 402 GLN A C 1
ATOM 3120 O O . GLN A 1 402 ? 12.078 20.726 37.761 1.00 28.81 402 GLN A O 1
ATOM 3125 N N . GLN A 1 403 ? 13.058 19.009 38.790 1.00 24.20 403 GLN A N 1
ATOM 3126 C CA . GLN A 1 403 ? 14.290 19.098 37.981 1.00 24.20 403 GLN A CA 1
ATOM 3127 C C . GLN A 1 403 ? 14.653 17.865 37.138 1.00 24.20 403 GLN A C 1
ATOM 3129 O O . GLN A 1 403 ? 15.733 17.834 36.563 1.00 24.20 403 GLN A O 1
ATOM 3134 N N . SER A 1 404 ? 13.744 16.905 36.934 1.00 25.59 404 SER A N 1
ATOM 3135 C CA . SER A 1 404 ? 13.944 15.815 35.953 1.00 25.59 404 SER A CA 1
ATOM 3136 C C . SER A 1 404 ? 13.264 16.051 34.591 1.00 25.59 404 SER A C 1
ATOM 3138 O O . SER A 1 404 ? 13.372 15.229 33.685 1.00 25.59 404 SER A O 1
ATOM 3140 N N . PHE A 1 405 ? 12.604 17.197 34.390 1.00 27.38 405 PHE A N 1
ATOM 3141 C CA . PHE A 1 405 ? 11.741 17.458 33.226 1.00 27.38 405 PHE A CA 1
ATOM 3142 C C . PHE A 1 405 ? 12.450 17.928 31.939 1.00 27.38 405 PHE A C 1
ATOM 3144 O O . PHE A 1 405 ? 11.788 18.331 30.984 1.00 27.38 405 PHE A O 1
ATOM 3151 N N . ARG A 1 406 ? 13.786 17.858 31.862 1.00 25.45 406 ARG A N 1
ATOM 3152 C CA . ARG A 1 406 ? 14.536 18.211 30.636 1.00 25.45 406 ARG A CA 1
ATOM 3153 C C . ARG A 1 406 ? 15.474 17.134 30.088 1.00 25.45 406 ARG A C 1
ATOM 3155 O O . ARG A 1 406 ? 15.981 17.314 28.983 1.00 25.45 406 ARG A O 1
ATOM 3162 N N . GLU A 1 407 ? 15.646 16.003 30.770 1.00 24.20 407 GLU A N 1
ATOM 3163 C CA . GLU A 1 407 ? 16.583 14.951 30.330 1.00 24.20 407 GLU A CA 1
ATOM 3164 C C . GLU A 1 407 ? 15.915 13.713 29.710 1.00 24.20 407 GLU A C 1
ATOM 3166 O O . GLU A 1 407 ? 16.562 12.957 28.988 1.00 24.20 407 GLU A O 1
ATOM 3171 N N . THR A 1 408 ? 14.597 13.546 29.831 1.00 29.08 408 THR A N 1
ATOM 3172 C CA . THR A 1 408 ? 13.866 12.429 29.196 1.00 29.08 408 THR A CA 1
ATOM 3173 C C . THR A 1 408 ? 13.561 12.629 27.707 1.00 29.08 408 THR A C 1
ATOM 3175 O O . THR A 1 408 ? 13.254 11.659 27.019 1.00 29.08 408 THR A O 1
ATOM 3178 N N . ALA A 1 409 ? 13.741 13.836 27.158 1.00 28.53 409 ALA A N 1
ATOM 3179 C CA . ALA A 1 409 ? 13.580 14.098 25.720 1.00 28.53 409 ALA A CA 1
ATOM 3180 C C . ALA A 1 409 ? 14.825 13.746 24.872 1.00 28.53 409 ALA A C 1
ATOM 3182 O O . ALA A 1 409 ? 14.754 13.768 23.646 1.00 28.53 409 ALA A O 1
ATOM 3183 N N . ARG A 1 410 ? 15.967 13.405 25.496 1.00 27.31 410 ARG A N 1
ATOM 3184 C CA . ARG A 1 410 ? 17.226 13.067 24.794 1.00 27.31 410 ARG A CA 1
ATOM 3185 C C . ARG A 1 410 ? 17.651 11.596 24.894 1.00 27.31 410 ARG A C 1
ATOM 3187 O O . ARG A 1 410 ? 18.624 11.217 24.256 1.00 27.31 410 ARG A O 1
ATOM 3194 N N . SER A 1 411 ? 16.904 10.752 25.609 1.00 26.27 411 SER A N 1
ATOM 3195 C CA . SER A 1 411 ? 17.235 9.322 25.788 1.00 26.27 411 SER A CA 1
ATOM 3196 C C . SER A 1 411 ? 16.594 8.378 24.746 1.00 26.27 411 SER A C 1
ATOM 3198 O O . SER A 1 411 ? 16.896 7.188 24.684 1.00 26.27 411 SER A O 1
ATOM 3200 N N . CYS A 1 412 ? 15.760 8.880 23.830 1.00 31.94 412 CYS A N 1
ATOM 3201 C CA . CYS A 1 412 ? 15.123 8.050 22.795 1.00 31.94 412 CYS A CA 1
ATOM 3202 C C . CYS A 1 412 ? 15.995 7.873 21.531 1.00 31.94 412 CYS A C 1
ATOM 3204 O O . CYS A 1 412 ? 15.515 8.037 20.413 1.00 31.94 412 CYS A O 1
ATOM 3206 N N . GLN A 1 413 ? 17.284 7.549 21.691 1.00 27.05 413 GLN A N 1
ATOM 3207 C CA . GLN A 1 413 ? 18.180 7.173 20.580 1.00 27.05 413 GLN A CA 1
ATOM 3208 C C . GLN A 1 413 ? 18.291 5.655 20.358 1.00 27.05 413 GLN A C 1
ATOM 3210 O O . GLN A 1 413 ? 18.920 5.223 19.396 1.00 27.05 413 GLN A O 1
ATOM 3215 N N . ASN A 1 414 ? 17.590 4.841 21.152 1.00 26.12 414 ASN A N 1
ATOM 3216 C CA . ASN A 1 414 ? 17.335 3.441 20.819 1.00 26.12 414 ASN A CA 1
ATOM 3217 C C . ASN A 1 414 ? 15.983 3.324 20.106 1.00 26.12 414 ASN A C 1
ATOM 3219 O O . ASN A 1 414 ? 14.933 3.404 20.742 1.00 26.12 414 ASN A O 1
ATOM 3223 N N . ARG A 1 415 ? 16.000 3.116 18.781 1.00 35.03 415 ARG A N 1
ATOM 3224 C CA . ARG A 1 415 ? 14.818 2.746 17.980 1.00 35.03 415 ARG A CA 1
ATOM 3225 C C . ARG A 1 415 ? 14.324 1.350 18.391 1.00 35.03 415 ARG A C 1
ATOM 3227 O O . ARG A 1 415 ? 14.531 0.376 17.675 1.00 35.03 415 ARG A O 1
ATOM 3234 N N . ARG A 1 416 ? 13.668 1.237 19.547 1.00 44.47 416 ARG A N 1
ATOM 3235 C CA . ARG A 1 416 ? 12.746 0.125 19.805 1.00 44.47 416 ARG A CA 1
ATOM 3236 C C . ARG A 1 416 ? 11.466 0.422 19.030 1.00 44.47 416 ARG A C 1
ATOM 3238 O O . ARG A 1 416 ? 10.957 1.539 19.088 1.00 44.47 416 ARG A O 1
ATOM 3245 N N . VAL A 1 417 ? 10.984 -0.551 18.266 1.00 45.03 417 VAL A N 1
ATOM 3246 C CA . VAL A 1 417 ? 9.711 -0.450 17.544 1.00 45.03 417 VAL A CA 1
ATOM 3247 C C . VAL A 1 417 ? 8.600 -0.251 18.580 1.00 45.03 417 VAL A C 1
ATOM 3249 O O . VAL A 1 417 ? 8.363 -1.120 19.415 1.00 45.03 417 VAL A O 1
ATOM 3252 N N . THR A 1 418 ? 7.959 0.916 18.580 1.00 68.25 418 THR A N 1
ATOM 3253 C CA . THR A 1 418 ? 6.836 1.213 19.477 1.00 68.25 418 THR A CA 1
ATOM 3254 C C . THR A 1 418 ? 5.567 0.597 18.900 1.00 68.25 418 THR A C 1
ATOM 3256 O O . THR A 1 418 ? 5.107 1.031 17.842 1.00 68.25 418 THR A O 1
ATOM 3259 N N . SER A 1 419 ? 5.006 -0.413 19.564 1.00 81.44 419 SER A N 1
ATOM 3260 C CA . SER A 1 419 ? 3.733 -1.020 19.177 1.00 81.44 419 SER A CA 1
ATOM 3261 C C . SER A 1 419 ? 2.583 -0.302 19.881 1.00 81.44 419 SER A C 1
ATOM 3263 O O . SER A 1 419 ? 2.614 -0.074 21.092 1.00 81.44 419 SER A O 1
ATOM 3265 N N . VAL A 1 420 ? 1.569 0.081 19.106 1.00 88.06 420 VAL A N 1
ATOM 3266 C CA . VAL A 1 420 ? 0.316 0.640 19.624 1.00 88.06 420 VAL A CA 1
ATOM 3267 C C . VAL A 1 420 ? -0.668 -0.509 19.798 1.00 88.06 420 VAL A C 1
ATOM 3269 O O . VAL A 1 420 ? -0.931 -1.232 18.840 1.00 88.06 420 VAL A O 1
ATOM 3272 N N . MET A 1 421 ? -1.198 -0.673 21.009 1.00 87.38 421 MET A N 1
ATOM 3273 C CA . MET A 1 421 ? -2.141 -1.746 21.338 1.00 87.38 421 MET A CA 1
ATOM 3274 C C . MET A 1 421 ? -3.590 -1.284 21.191 1.00 87.38 421 MET A C 1
ATOM 3276 O O . MET A 1 421 ? -4.420 -2.007 20.648 1.00 87.38 421 MET A O 1
ATOM 3280 N N . GLN A 1 422 ? -3.907 -0.076 21.667 1.00 88.50 422 GLN A N 1
ATOM 3281 C CA . GLN A 1 422 ? -5.266 0.462 21.636 1.00 88.50 422 GLN A CA 1
ATOM 3282 C C . GLN A 1 422 ? -5.253 1.990 21.589 1.00 88.50 422 GLN A C 1
ATOM 3284 O O . GLN A 1 422 ? -4.367 2.640 22.143 1.00 88.50 422 GLN A O 1
ATOM 3289 N N . VAL A 1 423 ? -6.263 2.561 20.934 1.00 90.44 423 VAL A N 1
ATOM 3290 C CA . VAL A 1 423 ? -6.454 4.008 20.815 1.00 90.44 423 VAL A CA 1
ATOM 3291 C C . VAL A 1 423 ? -7.909 4.349 21.109 1.00 90.44 423 VAL A C 1
ATOM 3293 O O . VAL A 1 423 ? -8.816 3.630 20.685 1.00 90.44 423 VAL A O 1
ATOM 3296 N N . MET A 1 424 ? -8.137 5.449 21.821 1.00 88.62 424 MET A N 1
ATOM 3297 C CA . MET A 1 424 ? -9.468 5.944 22.154 1.00 88.62 424 MET A CA 1
ATOM 3298 C C . MET A 1 424 ? -9.506 7.469 22.069 1.00 88.62 424 MET A C 1
ATOM 3300 O O . MET A 1 424 ? -8.627 8.154 22.582 1.00 88.62 424 MET A O 1
ATOM 3304 N N . TRP A 1 425 ? -10.563 7.997 21.457 1.00 87.56 425 TRP A N 1
ATOM 3305 C CA . TRP A 1 425 ? -10.912 9.410 21.563 1.00 87.56 425 TRP A CA 1
ATOM 3306 C C . TRP A 1 425 ? -11.759 9.619 22.812 1.00 87.56 425 TRP A C 1
ATOM 3308 O O . TRP A 1 425 ? -12.766 8.927 22.985 1.00 87.56 425 TRP A O 1
ATOM 3318 N N . CYS A 1 426 ? -11.382 10.568 23.663 1.00 84.75 426 CYS A N 1
ATOM 3319 C CA . CYS A 1 426 ? -12.184 10.933 24.823 1.00 84.75 426 CYS A CA 1
ATOM 3320 C C . CYS A 1 426 ? -12.217 12.443 25.047 1.00 84.75 426 CYS A C 1
ATOM 3322 O O . CYS A 1 426 ? -11.462 13.202 24.441 1.00 84.75 426 CYS A O 1
ATOM 3324 N N . TYR A 1 427 ? -13.149 12.865 25.897 1.00 84.38 427 TYR A N 1
ATOM 3325 C CA . TYR A 1 427 ? -13.246 14.244 26.347 1.00 84.38 427 TYR A CA 1
ATOM 3326 C C . TYR A 1 427 ? -12.620 14.349 27.733 1.00 84.38 427 TYR A C 1
ATOM 3328 O O . TYR A 1 427 ? -13.007 13.602 28.626 1.00 84.38 427 TYR A O 1
ATOM 3336 N N . VAL A 1 428 ? -11.668 15.257 27.903 1.00 81.06 428 VAL A N 1
ATOM 3337 C CA . VAL A 1 428 ? -11.067 15.585 29.200 1.00 81.06 428 VAL A CA 1
ATOM 3338 C C . VAL A 1 428 ? -11.156 17.097 29.356 1.00 81.06 428 VAL A C 1
ATOM 3340 O O . VAL A 1 428 ? -10.688 17.820 28.478 1.00 81.06 428 VAL A O 1
ATOM 3343 N N . ASN A 1 429 ? -11.794 17.590 30.420 1.00 78.62 429 ASN A N 1
ATOM 3344 C CA . ASN A 1 429 ? -12.084 19.015 30.631 1.00 78.62 429 ASN A CA 1
ATOM 3345 C C . ASN A 1 429 ? -12.763 19.693 29.434 1.00 78.62 429 ASN A C 1
ATOM 3347 O O . ASN A 1 429 ? -12.394 20.800 29.042 1.00 78.62 429 ASN A O 1
ATOM 3351 N N . PHE A 1 430 ? -13.744 19.033 28.818 1.00 76.88 430 PHE A N 1
ATOM 3352 C CA . PHE A 1 430 ? -14.433 19.530 27.616 1.00 76.88 430 PHE A CA 1
ATOM 3353 C C . PHE A 1 430 ? -13.557 19.673 26.356 1.00 76.88 430 PHE A C 1
ATOM 3355 O O . PHE A 1 430 ? -14.050 20.151 25.331 1.00 76.88 430 PHE A O 1
ATOM 3362 N N . GLU A 1 431 ? -12.306 19.215 26.379 1.00 82.00 431 GLU A N 1
ATOM 3363 C CA . GLU A 1 431 ? -11.432 19.154 25.209 1.00 82.00 431 GLU A CA 1
ATOM 3364 C C . GLU A 1 431 ? -11.349 17.728 24.665 1.00 82.00 431 GLU A C 1
ATOM 3366 O O . GLU A 1 431 ? -11.368 16.753 25.416 1.00 82.00 431 GLU A O 1
ATOM 3371 N N . VAL A 1 432 ? -11.282 17.598 23.339 1.00 86.12 432 VAL A N 1
ATOM 3372 C CA . VAL A 1 432 ? -11.126 16.299 22.677 1.00 86.12 432 VAL A CA 1
ATOM 3373 C C . VAL A 1 432 ? -9.654 15.923 22.713 1.00 86.12 432 VAL A C 1
ATOM 3375 O O . VAL A 1 432 ? -8.829 16.621 22.131 1.00 86.12 432 VAL A O 1
ATOM 3378 N N . VAL A 1 433 ? -9.335 14.800 23.341 1.00 88.00 433 VAL A N 1
ATOM 3379 C CA . VAL A 1 433 ? -7.975 14.264 23.408 1.00 88.00 433 VAL A CA 1
ATOM 3380 C C . VAL A 1 433 ? -7.916 12.862 22.816 1.00 88.00 433 VAL A C 1
ATOM 3382 O O . VAL A 1 433 ? -8.882 12.091 22.858 1.00 88.00 433 VAL A O 1
ATOM 3385 N N . LEU A 1 434 ? -6.754 12.537 22.254 1.00 91.00 434 LEU A N 1
ATOM 3386 C CA . LEU A 1 434 ? -6.447 11.213 21.739 1.00 91.00 434 LEU A CA 1
ATOM 3387 C C . LEU A 1 434 ? -5.605 10.456 22.761 1.00 91.00 434 LEU A C 1
ATOM 3389 O O . LEU A 1 434 ? -4.463 10.819 23.033 1.00 91.00 434 LEU A O 1
ATOM 3393 N N . VAL A 1 435 ? -6.154 9.375 23.299 1.00 90.00 435 VAL A N 1
ATOM 3394 C CA . VAL A 1 435 ? -5.469 8.512 24.260 1.00 90.00 435 VAL A CA 1
ATOM 3395 C C . VAL A 1 435 ? -4.929 7.288 23.535 1.00 90.00 435 VAL A C 1
ATOM 3397 O O . VAL A 1 435 ? -5.675 6.559 22.880 1.00 90.00 435 VAL A O 1
ATOM 3400 N N . VAL A 1 436 ? -3.628 7.060 23.664 1.00 90.94 436 VAL A N 1
ATOM 3401 C CA . VAL A 1 436 ? -2.889 5.971 23.027 1.00 90.94 436 VAL A CA 1
ATOM 3402 C C . VAL A 1 436 ? -2.271 5.096 24.112 1.00 90.94 436 VAL A C 1
ATOM 3404 O O . VAL A 1 436 ? -1.535 5.579 24.971 1.00 90.94 436 VAL A O 1
ATOM 3407 N N . ALA A 1 437 ? -2.563 3.799 24.058 1.00 90.75 437 ALA A N 1
ATOM 3408 C CA . ALA A 1 437 ? -1.950 2.776 24.893 1.00 90.75 437 ALA A CA 1
ATOM 3409 C C . ALA A 1 437 ? -1.047 1.885 24.031 1.00 90.75 437 ALA A C 1
ATOM 3411 O O . ALA A 1 437 ? -1.455 1.400 22.970 1.00 90.75 437 ALA A O 1
ATOM 3412 N N . GLY A 1 438 ? 0.191 1.671 24.473 1.00 89.25 438 GLY A N 1
ATOM 3413 C CA . GLY A 1 438 ? 1.167 0.875 23.733 1.00 89.25 438 GLY A CA 1
ATOM 3414 C C . GLY A 1 438 ? 2.324 0.382 24.592 1.00 89.25 438 GLY A C 1
ATOM 3415 O O . GLY A 1 438 ? 2.262 0.414 25.822 1.00 89.25 438 GLY A O 1
ATOM 3416 N N . SER A 1 439 ? 3.409 -0.040 23.939 1.00 86.75 439 SER A N 1
ATOM 3417 C CA . SER A 1 439 ? 4.619 -0.534 24.616 1.00 86.75 439 SER A CA 1
ATOM 3418 C C . SER A 1 439 ? 5.400 0.540 25.387 1.00 86.75 439 SER A C 1
ATOM 3420 O O . SER A 1 439 ? 6.233 0.235 26.237 1.00 86.75 439 SER A O 1
ATOM 3422 N N . VAL A 1 440 ? 5.126 1.818 25.113 1.00 83.88 440 VAL A N 1
ATOM 3423 C CA . VAL A 1 440 ? 5.700 2.955 25.853 1.00 83.88 440 VAL A CA 1
ATOM 3424 C C . VAL A 1 440 ? 4.907 3.254 27.134 1.00 83.88 440 VAL A C 1
ATOM 3426 O O . VAL A 1 440 ? 5.439 3.902 28.031 1.00 83.88 440 VAL A O 1
ATOM 3429 N N . GLY A 1 441 ? 3.665 2.767 27.239 1.00 86.19 441 GLY A N 1
ATOM 3430 C CA . GLY A 1 441 ? 2.717 3.087 28.305 1.00 86.19 441 GLY A CA 1
ATOM 3431 C C . GLY A 1 441 ? 1.504 3.864 27.784 1.00 86.19 441 GLY A C 1
ATOM 3432 O O . GLY A 1 441 ? 1.039 3.625 26.667 1.00 86.19 441 GLY A O 1
ATOM 3433 N N . LEU A 1 442 ? 0.991 4.779 28.607 1.00 89.62 442 LEU A N 1
ATOM 3434 C CA . LEU A 1 442 ? -0.107 5.687 28.281 1.00 89.62 442 LEU A CA 1
ATOM 3435 C C . LEU A 1 442 ? 0.435 7.009 27.733 1.00 89.62 442 LEU A C 1
ATOM 3437 O O . LEU A 1 442 ? 1.238 7.670 28.391 1.00 89.62 442 LEU A O 1
ATOM 3441 N N . GLN A 1 443 ? -0.066 7.434 26.580 1.00 90.31 443 GLN A N 1
ATOM 3442 C CA . GLN A 1 443 ? 0.208 8.742 25.991 1.00 90.31 443 GLN A CA 1
ATOM 3443 C C . GLN A 1 443 ? -1.107 9.441 25.653 1.00 90.31 443 GLN A C 1
ATOM 3445 O O . GLN A 1 443 ? -2.022 8.823 25.115 1.00 90.31 443 GLN A O 1
ATOM 3450 N N . VAL A 1 444 ? -1.210 10.728 25.969 1.00 88.75 444 VAL A N 1
ATOM 3451 C CA . VAL A 1 444 ? -2.382 11.556 25.671 1.00 88.75 444 VAL A CA 1
ATOM 3452 C C . VAL A 1 444 ? -1.945 12.713 24.792 1.00 88.75 444 VAL A C 1
ATOM 3454 O O . VAL A 1 444 ? -1.100 13.520 25.185 1.00 88.75 444 VAL A O 1
ATOM 3457 N N . PHE A 1 445 ? -2.529 12.778 23.605 1.00 88.56 445 PHE A N 1
ATOM 3458 C CA . PHE A 1 445 ? -2.279 13.799 22.603 1.00 88.56 445 PHE A CA 1
ATOM 3459 C C . PHE A 1 445 ? -3.462 14.761 22.503 1.00 88.56 445 PHE A C 1
ATOM 3461 O O . PHE A 1 445 ? -4.594 14.424 22.859 1.00 88.56 445 PHE A O 1
ATOM 3468 N N . ASP A 1 446 ? -3.191 15.958 21.994 1.00 82.69 446 ASP A N 1
ATOM 3469 C CA . ASP A 1 446 ? -4.238 16.918 21.645 1.00 82.69 446 ASP A CA 1
ATOM 3470 C C . ASP A 1 446 ? -5.113 16.422 20.474 1.00 82.69 446 ASP A C 1
ATOM 3472 O O . ASP A 1 446 ? -4.780 15.448 19.793 1.00 82.69 446 ASP A O 1
ATOM 3476 N N . CYS A 1 447 ? -6.214 17.121 20.197 1.00 78.75 447 CYS A N 1
ATOM 3477 C CA . CYS A 1 447 ? -7.130 16.844 19.092 1.00 78.75 447 CYS A CA 1
ATOM 3478 C C . CYS A 1 447 ? -6.429 16.771 17.725 1.00 78.75 447 CYS A C 1
ATOM 3480 O O . CYS A 1 447 ? -6.771 15.922 16.900 1.00 78.75 447 CYS A O 1
ATOM 3482 N N . ASP A 1 448 ? -5.400 17.595 17.518 1.00 75.31 448 ASP A N 1
ATOM 3483 C CA . ASP A 1 448 ? -4.601 17.617 16.291 1.00 75.31 448 ASP A CA 1
ATOM 3484 C C . ASP A 1 448 ? -3.528 16.512 16.247 1.00 75.31 448 ASP A C 1
ATOM 3486 O O . ASP A 1 448 ? -2.864 16.338 15.229 1.00 75.31 448 ASP A O 1
ATOM 3490 N N . SER A 1 449 ? -3.356 15.736 17.326 1.00 73.94 449 SER A N 1
ATOM 3491 C CA . SER A 1 449 ? -2.369 14.646 17.454 1.00 73.94 449 SER A CA 1
ATOM 3492 C C . SER A 1 449 ? -0.902 15.058 17.236 1.00 73.94 449 SER A C 1
ATOM 3494 O O . SER A 1 449 ? -0.040 14.203 17.045 1.00 73.94 449 SER A O 1
ATOM 3496 N N . LEU A 1 450 ? -0.607 16.361 17.258 1.00 72.25 450 LEU A N 1
ATOM 3497 C CA . LEU A 1 450 ? 0.738 16.910 17.053 1.00 72.25 450 LEU A CA 1
ATOM 3498 C C . LEU A 1 450 ? 1.499 17.115 18.367 1.00 72.25 450 LEU A C 1
ATOM 3500 O O . LEU A 1 450 ? 2.720 16.975 18.396 1.00 72.25 450 LEU A O 1
ATOM 3504 N N . GLU A 1 451 ? 0.785 17.424 19.451 1.00 76.56 451 GLU A N 1
ATOM 3505 C CA . GLU A 1 451 ? 1.375 17.716 20.756 1.00 76.56 451 GLU A CA 1
ATOM 3506 C C . GLU A 1 451 ? 1.009 16.641 21.782 1.00 76.56 451 GLU A C 1
ATOM 3508 O O . GLU A 1 451 ? -0.159 16.281 21.955 1.00 76.56 451 GLU A O 1
ATOM 3513 N N . LEU A 1 452 ? 2.032 16.127 22.467 1.00 83.31 452 LEU A N 1
ATOM 3514 C CA . LEU A 1 452 ? 1.897 15.210 23.594 1.00 83.31 452 LEU A CA 1
ATOM 3515 C C . LEU A 1 452 ? 1.626 16.026 24.863 1.00 83.31 452 LEU A C 1
ATOM 3517 O O . LEU A 1 452 ? 2.502 16.755 25.326 1.00 83.31 452 LEU A O 1
ATOM 3521 N N . ARG A 1 453 ? 0.435 15.877 25.445 1.00 82.50 453 ARG A N 1
ATOM 3522 C CA . ARG A 1 453 ? 0.036 16.580 26.674 1.00 82.50 453 ARG A CA 1
ATOM 3523 C C . ARG A 1 453 ? 0.462 15.850 27.935 1.00 82.50 453 ARG A C 1
ATOM 3525 O O . ARG A 1 453 ? 0.885 16.470 28.905 1.00 82.50 453 ARG A O 1
ATOM 3532 N N . PHE A 1 454 ? 0.324 14.530 27.933 1.00 84.94 454 PHE A N 1
ATOM 3533 C CA . PHE A 1 454 ? 0.614 13.704 29.096 1.00 84.94 454 PHE A CA 1
ATOM 3534 C C . PHE A 1 454 ? 1.194 12.365 28.658 1.00 84.94 454 PHE A C 1
ATOM 3536 O O . PHE A 1 454 ? 0.771 11.789 27.658 1.00 84.94 454 PHE A O 1
ATOM 3543 N N . SER A 1 455 ? 2.165 11.858 29.411 1.00 87.69 455 SER A N 1
ATOM 3544 C CA . SER A 1 455 ? 2.753 10.544 29.176 1.00 87.69 455 SER A CA 1
ATOM 3545 C C . SER A 1 455 ? 3.072 9.884 30.503 1.00 87.69 455 SER A C 1
ATOM 3547 O O . SER A 1 455 ? 3.731 10.477 31.356 1.00 87.69 455 SER A O 1
ATOM 3549 N N . HIS A 1 456 ? 2.651 8.634 30.652 1.00 87.69 456 HIS A N 1
ATOM 3550 C CA . HIS A 1 456 ? 2.946 7.819 31.817 1.00 87.69 456 HIS A CA 1
ATOM 3551 C C . HIS A 1 456 ? 3.429 6.431 31.374 1.00 87.69 456 HIS A C 1
ATOM 3553 O O . HIS A 1 456 ? 2.733 5.761 30.614 1.00 87.69 456 HIS A O 1
ATOM 3559 N N . PRO A 1 457 ? 4.601 5.962 31.841 1.00 80.44 457 PRO A N 1
ATOM 3560 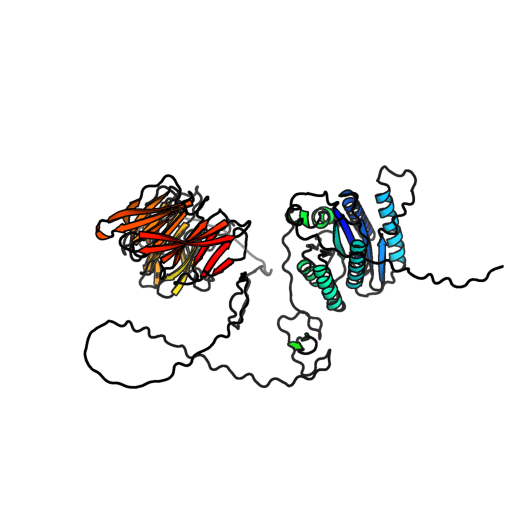C CA . PRO A 1 457 ? 5.218 4.746 31.318 1.00 80.44 457 PRO A CA 1
ATOM 3561 C C . PRO A 1 457 ? 4.542 3.443 31.775 1.00 80.44 457 PRO A C 1
ATOM 3563 O O . PRO A 1 457 ? 4.870 2.387 31.249 1.00 80.44 457 PRO A O 1
ATOM 3566 N N . CYS A 1 458 ? 3.626 3.492 32.752 1.00 82.12 458 CYS A N 1
ATOM 3567 C CA . CYS A 1 458 ? 2.891 2.330 33.276 1.00 82.12 458 CYS A CA 1
ATOM 3568 C C . CYS A 1 458 ? 3.786 1.112 33.621 1.00 82.12 458 CYS A C 1
ATOM 3570 O O . CYS A 1 458 ? 3.374 -0.027 33.425 1.00 82.12 458 CYS A O 1
ATOM 3572 N N . ARG A 1 459 ? 5.017 1.313 34.111 1.00 79.25 459 ARG A N 1
ATOM 3573 C CA . ARG A 1 459 ? 5.930 0.206 34.458 1.00 79.25 459 ARG A CA 1
ATOM 3574 C C . ARG A 1 459 ? 5.740 -0.223 35.909 1.00 79.25 459 ARG A C 1
ATOM 3576 O O . ARG A 1 459 ? 5.753 0.625 36.796 1.00 79.25 459 ARG A O 1
ATOM 3583 N N . ASP A 1 460 ? 5.594 -1.529 36.127 1.00 71.94 460 ASP A N 1
ATOM 3584 C CA . ASP A 1 460 ? 5.396 -2.125 37.460 1.00 71.94 460 ASP A CA 1
ATOM 3585 C C . ASP A 1 460 ? 6.440 -3.184 37.835 1.00 71.94 460 ASP A C 1
ATOM 3587 O O . ASP A 1 460 ? 6.655 -3.424 39.019 1.00 71.94 460 ASP A O 1
ATOM 3591 N N . VAL A 1 461 ? 7.096 -3.817 36.855 1.00 66.12 461 VAL A N 1
ATOM 3592 C CA . VAL A 1 461 ? 8.095 -4.878 37.087 1.00 66.12 461 VAL A CA 1
ATOM 3593 C C . VAL A 1 461 ? 9.474 -4.343 36.687 1.00 66.12 461 VAL A C 1
ATOM 3595 O O . VAL A 1 461 ? 9.550 -3.593 35.714 1.00 66.12 461 VAL A O 1
ATOM 3598 N N . PRO A 1 462 ? 10.556 -4.671 37.414 1.00 62.50 462 PRO A N 1
ATOM 3599 C CA . PRO A 1 462 ? 11.908 -4.296 37.008 1.00 62.50 462 PRO A CA 1
ATOM 3600 C C . PRO A 1 462 ? 12.286 -4.879 35.628 1.00 62.50 462 PRO A C 1
ATOM 3602 O O . PRO A 1 462 ? 12.016 -6.045 35.350 1.00 62.50 462 PRO A O 1
ATOM 3605 N N . ASP A 1 463 ? 12.879 -3.998 34.814 1.00 57.50 463 ASP A N 1
ATOM 3606 C CA . ASP A 1 463 ? 13.295 -3.949 33.389 1.00 57.50 463 ASP A CA 1
ATOM 3607 C C . ASP A 1 463 ? 13.473 -5.199 32.473 1.00 57.50 463 ASP A C 1
ATOM 3609 O O . ASP A 1 463 ? 13.854 -5.007 31.317 1.00 57.50 463 ASP A O 1
ATOM 3613 N N . ASP A 1 464 ? 13.142 -6.435 32.861 1.00 52.50 464 ASP A N 1
ATOM 3614 C CA . ASP A 1 464 ? 13.409 -7.633 32.027 1.00 52.50 464 ASP A CA 1
ATOM 3615 C C . ASP A 1 464 ? 12.199 -8.203 31.263 1.00 52.50 464 ASP A C 1
ATOM 3617 O O . ASP A 1 464 ? 12.359 -9.084 30.415 1.00 52.50 464 ASP A O 1
ATOM 3621 N N . ARG A 1 465 ? 10.975 -7.722 31.518 1.00 63.66 465 ARG A N 1
ATOM 3622 C CA . ARG A 1 465 ? 9.776 -8.160 30.777 1.00 63.66 465 ARG A CA 1
ATOM 3623 C C . ARG A 1 465 ? 9.252 -7.053 29.879 1.00 63.66 465 ARG A C 1
ATOM 3625 O O . ARG A 1 465 ? 9.285 -5.879 30.231 1.00 63.66 465 ARG A O 1
ATOM 3632 N N . GLU A 1 466 ? 8.741 -7.435 28.710 1.00 66.00 466 GLU A N 1
ATOM 3633 C CA . GLU A 1 466 ? 8.029 -6.498 27.846 1.00 66.00 466 GLU A CA 1
ATOM 3634 C C . GLU A 1 466 ? 6.870 -5.872 28.623 1.00 66.00 466 GLU A C 1
ATOM 3636 O O . GLU A 1 466 ? 6.134 -6.567 29.319 1.00 66.00 466 GLU A O 1
ATOM 3641 N N . HIS A 1 467 ? 6.721 -4.554 28.518 1.00 78.38 467 HIS A N 1
ATOM 3642 C CA . HIS A 1 467 ? 5.643 -3.798 29.140 1.00 78.38 467 HIS A CA 1
ATOM 3643 C C . HIS A 1 467 ? 4.755 -3.233 28.048 1.00 78.38 467 HIS A C 1
ATOM 3645 O O . HIS A 1 467 ? 5.254 -2.647 27.087 1.00 78.38 467 HIS A O 1
ATOM 3651 N N . PHE A 1 468 ? 3.445 -3.390 28.196 1.00 85.94 468 PHE A N 1
ATOM 3652 C CA . PHE A 1 468 ? 2.486 -2.723 27.332 1.00 85.94 468 PHE A CA 1
ATOM 3653 C C . PHE A 1 468 ? 1.217 -2.391 28.106 1.00 85.94 468 PHE A C 1
ATOM 3655 O O . PHE A 1 468 ? 0.711 -3.200 28.885 1.00 85.94 468 PHE A O 1
ATOM 3662 N N . ALA A 1 469 ? 0.698 -1.192 27.858 1.00 88.44 469 ALA A N 1
ATOM 3663 C CA . ALA A 1 469 ? -0.617 -0.793 28.325 1.00 88.44 469 ALA A CA 1
ATOM 3664 C C . ALA A 1 469 ? -1.685 -1.288 27.338 1.00 88.44 469 ALA A C 1
ATOM 3666 O O . ALA A 1 469 ? -1.521 -1.161 26.121 1.00 88.44 469 ALA A O 1
ATOM 3667 N N . ARG A 1 470 ? -2.780 -1.840 27.863 1.00 88.75 470 ARG A N 1
ATOM 3668 C CA . ARG A 1 470 ? -3.926 -2.337 27.091 1.00 88.75 470 ARG A CA 1
ATOM 3669 C C . ARG A 1 470 ? -5.209 -2.187 27.908 1.00 88.75 470 ARG A C 1
ATOM 3671 O O . ARG A 1 470 ? -5.175 -2.258 29.132 1.00 88.75 470 ARG A O 1
ATOM 3678 N N . GLY A 1 471 ? -6.333 -1.973 27.230 1.00 87.81 471 GLY A N 1
ATOM 3679 C CA . GLY A 1 471 ? -7.604 -1.644 27.862 1.00 87.81 471 GLY A CA 1
ATOM 3680 C C . GLY A 1 471 ? -7.654 -0.154 28.178 1.00 87.81 471 GLY A C 1
ATOM 3681 O O . GLY A 1 471 ? -6.862 0.354 28.974 1.00 87.81 471 GLY A O 1
ATOM 3682 N N . LEU A 1 472 ? -8.588 0.550 27.546 1.00 91.62 472 LEU A N 1
ATOM 3683 C CA . LEU A 1 472 ? -8.853 1.964 27.787 1.00 91.62 472 LEU A CA 1
ATOM 3684 C C . LEU A 1 472 ? -10.335 2.145 28.090 1.00 91.62 472 LEU A C 1
ATOM 3686 O O . LEU A 1 472 ? -11.185 1.733 27.302 1.00 91.62 472 LEU A O 1
ATOM 3690 N N . ALA A 1 473 ? -10.636 2.809 29.202 1.00 89.88 473 ALA A N 1
ATOM 3691 C CA . ALA A 1 473 ? -11.988 3.240 29.521 1.00 89.88 473 ALA A CA 1
ATOM 3692 C C . ALA A 1 473 ? -11.999 4.711 29.928 1.00 89.88 473 ALA A C 1
ATOM 3694 O O . ALA A 1 473 ? -11.086 5.201 30.591 1.00 89.88 473 ALA A O 1
ATOM 3695 N N . HIS A 1 474 ? -13.054 5.406 29.517 1.00 87.44 474 HIS A N 1
ATOM 3696 C CA . HIS A 1 474 ? -13.346 6.778 29.915 1.00 87.44 474 HIS A CA 1
ATOM 3697 C C . HIS A 1 474 ? -14.650 6.793 30.698 1.00 87.44 474 HIS A C 1
ATOM 3699 O O . HIS A 1 474 ? -15.605 6.111 30.311 1.00 87.44 474 HIS A O 1
ATOM 3705 N N . THR A 1 475 ? -14.681 7.548 31.793 1.00 79.62 475 THR A N 1
ATOM 3706 C CA . THR A 1 475 ? -15.878 7.689 32.623 1.00 79.62 475 THR A CA 1
ATOM 3707 C C . THR A 1 475 ? -16.413 9.119 32.590 1.00 79.62 475 THR A C 1
ATOM 3709 O O . THR A 1 475 ? -15.654 10.076 32.411 1.00 79.62 475 THR A O 1
ATOM 3712 N N . PRO A 1 476 ? -17.731 9.307 32.783 1.00 64.81 476 PRO A N 1
ATOM 3713 C CA . PRO A 1 476 ? -18.297 10.630 33.018 1.00 64.81 476 PRO A CA 1
ATOM 3714 C C . PRO A 1 476 ? -17.725 11.191 34.331 1.00 64.81 476 PRO A C 1
ATOM 3716 O O . PRO A 1 476 ? -18.081 10.714 35.403 1.00 64.81 476 PRO A O 1
ATOM 3719 N N . GLY A 1 477 ? -16.813 12.161 34.238 1.00 66.62 477 GLY A N 1
ATOM 3720 C CA . GLY A 1 477 ? -16.044 12.684 35.380 1.00 66.62 477 GLY A CA 1
ATOM 3721 C C . GLY A 1 477 ? -14.580 13.021 35.071 1.00 66.62 477 GLY A C 1
ATOM 3722 O O . GLY A 1 477 ? -13.815 13.258 35.995 1.00 66.62 477 GLY A O 1
ATOM 3723 N N . ASP A 1 478 ? -14.184 13.028 33.792 1.00 79.31 478 ASP A N 1
ATOM 3724 C CA . ASP A 1 478 ? -12.811 13.292 33.337 1.00 79.31 478 ASP A CA 1
ATOM 3725 C C . ASP A 1 478 ? -11.763 12.331 33.927 1.00 79.31 478 ASP A C 1
ATOM 3727 O O . ASP A 1 478 ? -10.594 12.692 34.096 1.00 79.31 478 ASP A O 1
ATOM 3731 N N . TYR A 1 479 ? -12.172 11.085 34.197 1.00 87.94 479 TYR A N 1
ATOM 3732 C CA . TYR A 1 479 ? -11.257 10.007 34.556 1.00 87.94 479 TYR A CA 1
ATOM 3733 C C . TYR A 1 479 ? -10.967 9.089 33.367 1.00 87.94 479 TYR A C 1
ATOM 3735 O O . TYR A 1 479 ? -11.835 8.761 32.550 1.00 87.94 479 TYR A O 1
ATOM 3743 N N . ILE A 1 480 ? -9.717 8.639 33.301 1.00 90.44 480 ILE A N 1
ATOM 3744 C CA . ILE A 1 480 ? -9.221 7.673 32.327 1.00 90.44 480 ILE A CA 1
ATOM 3745 C C . ILE A 1 480 ? -8.673 6.477 33.094 1.00 90.44 480 ILE A C 1
ATOM 3747 O O . ILE A 1 480 ? -7.799 6.617 33.951 1.00 90.44 480 ILE A O 1
ATOM 3751 N N . CYS A 1 481 ? -9.153 5.287 32.750 1.00 91.00 481 CYS A N 1
ATOM 3752 C CA . CYS A 1 481 ? -8.653 4.036 33.301 1.00 91.00 481 CYS A CA 1
ATOM 3753 C C . CYS A 1 481 ? -7.816 3.299 32.259 1.00 91.00 481 CYS A C 1
ATOM 3755 O O . CYS A 1 481 ? -8.210 3.202 31.092 1.00 91.00 481 CYS A O 1
ATOM 3757 N N . VAL A 1 482 ? -6.677 2.761 32.693 1.00 92.25 482 VAL A N 1
ATOM 3758 C CA . VAL A 1 482 ? -5.729 2.059 31.819 1.00 92.25 482 VAL A CA 1
ATOM 3759 C C . VAL A 1 482 ? -5.278 0.760 32.460 1.00 92.25 482 VAL A C 1
ATOM 3761 O O . VAL A 1 482 ? -4.872 0.751 33.623 1.00 92.25 482 VAL A O 1
ATOM 3764 N N . GLY A 1 483 ? -5.326 -0.325 31.694 1.00 92.12 483 GLY A N 1
ATOM 3765 C CA . GLY A 1 483 ? -4.821 -1.630 32.100 1.00 92.12 483 GLY A CA 1
ATOM 3766 C C . GLY A 1 483 ? -3.365 -1.844 31.691 1.00 92.12 483 GLY A C 1
ATOM 3767 O O . GLY A 1 483 ? -2.848 -1.223 30.757 1.00 92.12 483 GLY A O 1
ATOM 3768 N N . ASN A 1 484 ? -2.694 -2.737 32.410 1.00 90.06 484 ASN A N 1
ATOM 3769 C CA . ASN A 1 484 ? -1.326 -3.153 32.131 1.00 90.06 484 ASN A CA 1
ATOM 3770 C C . ASN A 1 484 ? -1.243 -4.664 31.892 1.00 90.06 484 ASN A C 1
ATOM 3772 O O . ASN A 1 484 ? -2.128 -5.429 32.284 1.00 90.06 484 ASN A O 1
ATOM 3776 N N . ASN A 1 485 ? -0.129 -5.112 31.321 1.00 88.50 485 ASN A N 1
ATOM 3777 C CA . ASN A 1 485 ? 0.139 -6.532 31.113 1.00 88.50 485 ASN A CA 1
ATOM 3778 C C . ASN A 1 485 ? 0.316 -7.340 32.414 1.00 88.50 485 ASN A C 1
ATOM 3780 O O . ASN A 1 485 ? 0.102 -8.545 32.420 1.00 88.50 485 ASN A O 1
ATOM 3784 N N . SER A 1 486 ? 0.659 -6.690 33.526 1.00 87.19 486 SER A N 1
ATOM 3785 C CA . SER A 1 486 ? 0.735 -7.334 34.846 1.00 87.19 486 SER A CA 1
ATOM 3786 C C . SER A 1 486 ? -0.626 -7.516 35.539 1.00 87.19 486 SER A C 1
ATOM 3788 O O . SER A 1 486 ? -0.653 -7.940 36.691 1.00 87.19 486 SER A O 1
ATOM 3790 N N . GLY A 1 487 ? -1.744 -7.137 34.903 1.00 87.81 487 GLY A N 1
ATOM 3791 C CA . GLY A 1 487 ? -3.080 -7.219 35.514 1.00 87.81 487 GLY A CA 1
ATOM 3792 C C . GLY A 1 487 ? -3.437 -6.053 36.449 1.00 87.81 487 GLY A C 1
ATOM 3793 O O . GLY A 1 487 ? -4.423 -6.101 37.188 1.00 87.81 48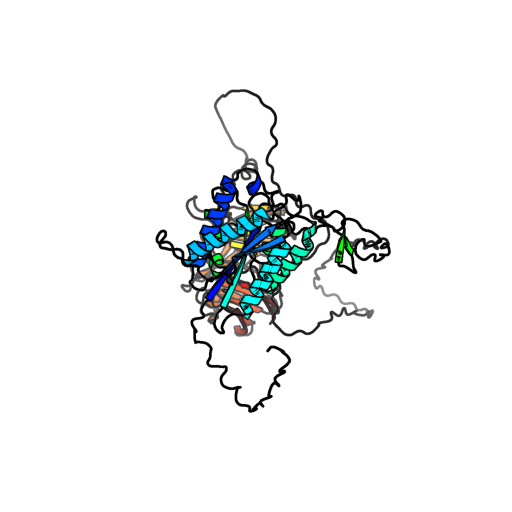7 GLY A O 1
ATOM 3794 N N . ILE A 1 488 ? -2.629 -4.989 36.423 1.00 91.12 488 ILE A N 1
ATOM 3795 C CA . ILE A 1 488 ? -2.837 -3.763 37.203 1.00 91.12 488 ILE A CA 1
ATOM 3796 C C . ILE A 1 488 ? -3.683 -2.783 36.394 1.00 91.12 488 ILE A C 1
ATOM 3798 O O . ILE A 1 488 ? -3.386 -2.518 35.227 1.00 91.12 488 ILE A O 1
ATOM 3802 N N . VAL A 1 489 ? -4.694 -2.203 37.037 1.00 92.31 489 VAL A N 1
ATOM 3803 C CA . VAL A 1 489 ? -5.506 -1.112 36.493 1.00 92.31 489 VAL A CA 1
ATOM 3804 C C . VAL A 1 489 ? -5.124 0.185 37.202 1.00 92.31 489 VAL A C 1
ATOM 3806 O O . VAL A 1 489 ? -4.993 0.234 38.427 1.00 92.31 489 VAL A O 1
ATOM 3809 N N . ARG A 1 490 ? -4.910 1.239 36.417 1.00 91.25 490 ARG A N 1
ATOM 3810 C CA . ARG A 1 490 ? -4.569 2.583 36.890 1.00 91.25 490 ARG A CA 1
ATOM 3811 C C . ARG A 1 490 ? -5.702 3.554 36.621 1.00 91.25 490 ARG A C 1
ATOM 3813 O O . ARG A 1 490 ? -6.313 3.496 35.553 1.00 91.25 490 ARG A O 1
ATOM 3820 N N . LEU A 1 491 ? -5.903 4.473 37.558 1.00 90.88 491 LEU A N 1
ATOM 3821 C CA . LEU A 1 491 ? -6.823 5.594 37.440 1.00 90.88 491 LEU A CA 1
ATOM 3822 C C . LEU A 1 491 ? -6.037 6.892 37.252 1.00 90.88 491 LEU A C 1
ATOM 3824 O O . LEU A 1 491 ? -5.185 7.250 38.069 1.00 90.88 491 LEU A O 1
ATOM 3828 N N . PHE A 1 492 ? -6.358 7.603 36.181 1.00 90.12 492 PHE A N 1
ATOM 3829 C CA . PHE A 1 492 ? -5.935 8.974 35.951 1.00 90.12 492 PHE A CA 1
ATOM 3830 C C . PHE A 1 492 ? -7.161 9.863 36.051 1.00 90.12 492 PHE A C 1
ATOM 3832 O O . PHE A 1 492 ? -8.221 9.512 35.538 1.00 90.12 492 PHE A O 1
ATOM 3839 N N . GLY A 1 493 ? -7.020 11.009 36.694 1.00 86.25 493 GLY A N 1
ATOM 3840 C CA . GLY A 1 493 ? -8.065 12.021 36.733 1.00 86.25 493 GLY A CA 1
ATOM 3841 C C . GLY A 1 493 ? -7.485 13.387 36.473 1.00 86.25 493 GLY A C 1
ATOM 3842 O O . GLY A 1 493 ? -6.287 13.540 36.220 1.00 86.25 493 GLY A O 1
ATOM 3843 N N . THR A 1 494 ? -8.349 14.384 36.522 1.00 83.81 494 THR A N 1
ATOM 3844 C CA . THR A 1 494 ? -7.979 15.722 36.095 1.00 83.81 494 THR A CA 1
ATOM 3845 C C . THR A 1 494 ? -7.912 16.661 37.284 1.00 83.81 494 THR A C 1
ATOM 3847 O O . THR A 1 494 ? -8.821 16.700 38.107 1.00 83.81 494 THR A O 1
ATOM 3850 N N . SER A 1 495 ? -6.792 17.373 37.410 1.00 77.25 495 SER A N 1
ATOM 3851 C CA . SER A 1 495 ? -6.593 18.360 38.474 1.00 77.25 495 SER A CA 1
ATOM 3852 C C . SER A 1 495 ? -7.310 19.673 38.141 1.00 77.25 495 SER A C 1
ATOM 3854 O O . SER A 1 495 ? -7.600 19.945 36.976 1.00 77.25 495 SER A O 1
ATOM 3856 N N . GLU A 1 496 ? -7.521 20.533 39.141 1.00 69.94 496 GLU A N 1
ATOM 3857 C CA . GLU A 1 496 ? -8.126 21.868 38.990 1.00 69.94 496 GLU A CA 1
ATOM 3858 C C . GLU A 1 496 ? -7.400 22.747 37.948 1.00 69.94 496 GLU A C 1
ATOM 3860 O O . GLU A 1 496 ? -8.002 23.627 37.339 1.00 69.94 496 GLU A O 1
ATOM 3865 N N . GLY A 1 497 ? -6.111 22.479 37.693 1.00 62.53 497 GLY A N 1
ATOM 3866 C CA . GLY A 1 497 ? -5.297 23.139 36.662 1.00 62.53 497 GLY A CA 1
ATOM 3867 C C . GLY A 1 497 ? -5.454 22.583 35.240 1.00 62.53 497 GLY A C 1
ATOM 3868 O O . GLY A 1 497 ? -4.714 22.982 34.344 1.00 62.53 497 GLY A O 1
ATOM 3869 N N . GLY A 1 498 ? -6.365 21.635 35.024 1.00 69.06 498 GLY A N 1
ATOM 3870 C CA . GLY A 1 498 ? -6.667 21.054 33.718 1.00 69.06 498 GLY A CA 1
ATOM 3871 C C . GLY A 1 498 ? -5.670 20.001 33.208 1.00 69.06 498 GLY A C 1
ATOM 3872 O O . GLY A 1 498 ? -5.851 19.447 32.123 1.00 69.06 498 GLY A O 1
ATOM 3873 N N . SER A 1 499 ? -4.627 19.691 33.979 1.00 74.94 499 SER A N 1
ATOM 3874 C CA . SER A 1 499 ? -3.661 18.634 33.670 1.00 74.94 499 SER A CA 1
ATOM 3875 C C . SER A 1 499 ? -4.105 17.279 34.221 1.00 74.94 499 SER A C 1
ATOM 3877 O O . SER A 1 499 ? -4.593 17.190 35.352 1.00 74.94 499 SER A O 1
ATOM 3879 N N . LEU A 1 500 ? -3.861 16.216 33.454 1.00 84.00 500 LEU A N 1
ATOM 3880 C CA . LEU A 1 500 ? -4.052 14.838 33.905 1.00 84.00 500 LEU A CA 1
ATOM 3881 C C . LEU A 1 500 ? -3.027 14.470 34.982 1.00 84.00 500 LEU A C 1
ATOM 3883 O O . LEU A 1 500 ? -1.829 14.707 34.824 1.00 84.00 500 LEU A O 1
ATOM 3887 N N . MET A 1 501 ? -3.510 13.861 36.060 1.00 84.38 501 MET A N 1
ATOM 3888 C CA . MET A 1 501 ? -2.728 13.381 37.191 1.00 84.38 501 MET A CA 1
ATOM 3889 C C . MET A 1 501 ? -3.001 11.898 37.430 1.00 84.38 501 MET A C 1
ATOM 3891 O O . MET A 1 501 ? -4.098 11.391 37.195 1.00 84.38 501 MET A O 1
ATOM 3895 N N . PHE A 1 502 ? -1.980 11.199 37.912 1.00 87.56 502 PHE A N 1
ATOM 3896 C CA . PHE A 1 502 ? -2.121 9.838 38.415 1.00 87.56 502 PHE A CA 1
ATOM 3897 C C . PHE A 1 502 ? -2.795 9.871 39.795 1.00 87.56 502 PHE A C 1
ATOM 3899 O O . PHE A 1 502 ? -2.349 10.629 40.655 1.00 87.56 502 PHE A O 1
ATOM 3906 N N . ILE A 1 503 ? -3.843 9.062 39.985 1.00 86.81 503 ILE A N 1
ATOM 3907 C CA . ILE A 1 503 ? -4.594 8.971 41.247 1.00 86.81 503 ILE A CA 1
ATOM 3908 C C . ILE A 1 503 ? -4.233 7.676 41.970 1.00 86.81 503 ILE A C 1
ATOM 3910 O O . ILE A 1 503 ? -3.621 7.715 43.033 1.00 86.81 503 ILE A O 1
ATOM 3914 N N . ASP A 1 504 ? -4.566 6.529 41.373 1.00 87.38 504 ASP A N 1
ATOM 3915 C CA . ASP A 1 504 ? -4.501 5.237 42.059 1.00 87.38 504 ASP A CA 1
ATOM 3916 C C . ASP A 1 504 ? -4.028 4.102 41.136 1.00 87.38 504 ASP A C 1
ATOM 3918 O O . ASP A 1 504 ? -4.166 4.150 39.906 1.00 87.38 504 ASP A O 1
ATOM 3922 N N . ARG A 1 505 ? -3.463 3.059 41.751 1.00 89.81 505 ARG A N 1
ATOM 3923 C CA . ARG A 1 505 ? -3.075 1.795 41.115 1.00 89.81 505 ARG A CA 1
ATOM 3924 C C . ARG A 1 505 ? -3.596 0.629 41.948 1.00 89.81 505 ARG A C 1
ATOM 3926 O O . ARG A 1 505 ? -3.269 0.517 43.127 1.00 89.81 505 ARG A O 1
ATOM 3933 N N . LYS A 1 506 ? -4.316 -0.301 41.320 1.00 90.19 506 LYS A N 1
ATOM 3934 C CA . LYS A 1 506 ? -4.741 -1.540 41.985 1.00 90.19 506 LYS A CA 1
ATOM 3935 C C . LYS A 1 506 ? -4.565 -2.757 41.091 1.00 90.19 506 LYS A C 1
ATOM 3937 O O . LYS A 1 506 ? -4.797 -2.714 39.883 1.00 90.19 506 LYS A O 1
ATOM 3942 N N . GLN A 1 507 ? -4.100 -3.841 41.705 1.00 89.38 507 GLN A N 1
ATOM 3943 C CA . GLN A 1 507 ? -3.933 -5.128 41.048 1.00 89.38 507 GLN A CA 1
ATOM 3944 C C . GLN A 1 507 ? -5.218 -5.934 41.218 1.00 89.38 507 GLN A C 1
ATOM 3946 O O . GLN A 1 507 ? -5.485 -6.445 42.301 1.00 89.38 507 GLN A O 1
ATOM 3951 N N . PHE A 1 508 ? -6.013 -6.008 40.152 1.00 86.44 508 PHE A N 1
ATOM 3952 C CA . PHE A 1 508 ? -7.245 -6.800 40.133 1.00 86.44 508 PHE A CA 1
ATOM 3953 C C . PHE A 1 508 ? -7.032 -8.183 39.523 1.00 86.44 508 PHE A C 1
ATOM 3955 O O . PHE A 1 508 ? -7.695 -9.132 39.925 1.00 86.44 508 PHE A O 1
ATOM 3962 N N . HIS A 1 509 ? -6.096 -8.303 38.576 1.00 89.50 509 HIS A N 1
ATOM 3963 C CA . HIS A 1 509 ? -5.893 -9.521 37.795 1.00 89.50 509 HIS A CA 1
ATOM 3964 C C . HIS A 1 509 ? -4.486 -10.087 37.981 1.00 89.50 509 HIS A C 1
ATOM 3966 O O . HIS A 1 509 ? -3.524 -9.355 38.223 1.00 89.50 509 HIS A O 1
ATOM 3972 N N . GLY A 1 510 ? -4.366 -11.409 37.838 1.00 85.94 510 GLY A N 1
ATOM 3973 C CA . GLY A 1 510 ? -3.077 -12.109 37.770 1.00 85.94 510 GLY A CA 1
ATOM 3974 C C . GLY A 1 510 ? -2.529 -12.261 36.345 1.00 85.94 510 GLY A C 1
ATOM 3975 O O . GLY A 1 510 ? -1.384 -12.667 36.172 1.00 85.94 510 GLY A O 1
ATOM 3976 N N . SER A 1 511 ? -3.346 -11.950 35.336 1.00 89.38 511 SER A N 1
ATOM 3977 C CA . SER A 1 511 ? -3.030 -12.038 33.904 1.00 89.38 511 SER A CA 1
ATOM 3978 C C . SER A 1 511 ? -3.174 -10.666 33.224 1.00 89.38 511 SER A C 1
ATOM 3980 O O . SER A 1 511 ? -3.762 -9.759 33.821 1.00 89.38 511 SER A O 1
ATOM 3982 N N . PRO A 1 512 ? -2.652 -10.483 31.994 1.00 90.31 512 PRO A N 1
ATOM 3983 C CA . PRO A 1 512 ? -2.783 -9.231 31.255 1.00 90.31 512 PRO A CA 1
ATOM 3984 C C . PRO A 1 512 ? -4.235 -8.792 31.081 1.00 90.31 512 PRO A C 1
ATOM 3986 O O . PRO A 1 512 ? -5.110 -9.615 30.814 1.00 90.31 512 PRO A O 1
ATOM 3989 N N . VAL A 1 513 ? -4.474 -7.483 31.203 1.00 92.75 513 VAL A N 1
ATOM 3990 C CA . VAL A 1 513 ? -5.794 -6.888 30.960 1.00 92.75 513 VAL A CA 1
ATOM 3991 C C . VAL A 1 513 ? -6.072 -6.846 29.455 1.00 92.75 513 VAL A C 1
ATOM 3993 O O . VAL A 1 513 ? -5.282 -6.287 28.688 1.00 92.75 513 VAL A O 1
ATOM 3996 N N . ALA A 1 514 ? -7.205 -7.407 29.030 1.00 91.50 514 ALA A N 1
ATOM 3997 C CA . ALA A 1 514 ? -7.575 -7.513 27.618 1.00 91.50 514 ALA A CA 1
ATOM 3998 C C . ALA A 1 514 ? -8.354 -6.286 27.110 1.00 91.50 514 ALA A C 1
ATOM 4000 O O . ALA A 1 514 ? -8.020 -5.730 26.058 1.00 91.50 514 ALA A O 1
ATOM 4001 N N . ASP A 1 515 ? -9.371 -5.851 27.858 1.00 92.06 515 ASP A N 1
ATOM 4002 C CA . ASP A 1 515 ? -10.220 -4.691 27.565 1.00 92.06 515 ASP A CA 1
ATOM 4003 C C . ASP A 1 515 ? -10.767 -4.083 28.871 1.00 92.06 515 ASP A C 1
ATOM 4005 O O . ASP A 1 515 ? -10.826 -4.725 29.925 1.00 92.06 515 ASP A O 1
ATOM 4009 N N . LEU A 1 516 ? -11.170 -2.816 28.797 1.00 93.25 516 LEU A N 1
ATOM 4010 C CA . LEU A 1 516 ? -11.782 -2.076 29.896 1.00 93.25 516 LEU A CA 1
ATOM 4011 C C . LEU A 1 516 ? -13.015 -1.344 29.371 1.00 93.25 516 LEU A C 1
ATOM 4013 O O . LEU A 1 516 ? -13.033 -0.811 28.262 1.00 93.25 516 LEU A O 1
ATOM 4017 N N . THR A 1 517 ? -14.064 -1.274 30.177 1.00 92.81 517 THR A N 1
ATOM 4018 C CA . THR A 1 517 ? -15.228 -0.444 29.865 1.00 92.81 517 THR A CA 1
ATOM 4019 C C . THR A 1 517 ? -15.772 0.168 31.136 1.00 92.81 517 THR A C 1
ATOM 4021 O O . THR A 1 517 ? -15.698 -0.437 32.200 1.00 92.81 517 THR A O 1
ATOM 4024 N N . ALA A 1 518 ? -16.328 1.367 31.031 1.00 89.94 518 ALA A N 1
ATOM 4025 C CA . ALA A 1 518 ? -16.910 2.058 32.160 1.00 89.94 518 ALA A CA 1
ATOM 4026 C C . ALA A 1 518 ? -18.313 2.557 31.838 1.00 89.94 518 ALA A C 1
ATOM 4028 O O . ALA A 1 518 ? -18.635 2.891 30.697 1.00 89.94 518 ALA A O 1
ATOM 4029 N N . ASN A 1 519 ? -19.148 2.599 32.866 1.00 86.69 519 ASN A N 1
ATOM 4030 C CA . ASN A 1 519 ? -20.481 3.158 32.821 1.00 86.69 519 ASN A CA 1
ATOM 4031 C C . ASN A 1 519 ? -20.718 3.913 34.128 1.00 86.69 519 ASN A C 1
ATOM 4033 O O . ASN A 1 519 ? -20.899 3.299 35.179 1.00 86.69 519 ASN A O 1
ATOM 4037 N N . LYS A 1 520 ? -20.728 5.248 34.049 1.00 84.94 520 LYS A N 1
ATOM 4038 C CA . LYS A 1 520 ? -20.746 6.134 35.222 1.00 84.94 520 LYS A CA 1
ATOM 4039 C C . LYS A 1 520 ? -19.557 5.823 36.144 1.00 84.94 520 LYS A C 1
ATOM 4041 O O . LYS A 1 520 ? -18.421 5.895 35.692 1.00 84.94 520 LYS A O 1
ATOM 4046 N N . GLU A 1 521 ? -19.828 5.463 37.393 1.00 86.19 521 GLU A N 1
ATOM 4047 C CA . GLU A 1 521 ? -18.834 5.127 38.414 1.00 86.19 521 GLU A CA 1
ATOM 4048 C C . GLU A 1 521 ? -18.442 3.646 38.392 1.00 86.19 521 GLU A C 1
ATOM 4050 O O . GLU A 1 521 ? -17.484 3.257 39.047 1.00 86.19 521 GLU A O 1
ATOM 4055 N N . LEU A 1 522 ? -19.145 2.797 37.636 1.00 90.19 522 LEU A N 1
ATOM 4056 C CA . LEU A 1 522 ? -18.804 1.384 37.538 1.00 90.19 522 LEU A CA 1
ATOM 4057 C C . LEU A 1 522 ? -17.800 1.165 36.402 1.00 90.19 522 LEU A C 1
ATOM 4059 O O . LEU A 1 522 ? -18.008 1.617 35.275 1.00 90.19 522 LEU A O 1
ATOM 4063 N N . LEU A 1 523 ? -16.733 0.430 36.688 1.00 92.12 523 LEU A N 1
ATOM 4064 C CA . LEU A 1 523 ? -15.699 0.001 35.754 1.00 92.12 523 LEU A CA 1
ATOM 4065 C C . LEU A 1 523 ? -15.700 -1.524 35.683 1.00 92.12 523 LEU A C 1
ATOM 4067 O O . LEU A 1 523 ? -15.769 -2.198 36.705 1.00 92.12 523 LEU A O 1
ATOM 4071 N N . ALA A 1 524 ? -15.598 -2.064 34.477 1.00 93.31 524 ALA A N 1
ATOM 4072 C CA . ALA A 1 524 ? -15.445 -3.485 34.226 1.00 93.31 524 ALA A CA 1
ATOM 4073 C C . ALA A 1 524 ? -14.117 -3.743 33.521 1.00 93.31 524 ALA A C 1
ATOM 4075 O O . ALA A 1 524 ? -13.788 -3.077 32.537 1.00 93.31 524 ALA A O 1
ATOM 4076 N N . SER A 1 525 ? -13.382 -4.728 34.023 1.00 94.19 525 SER A N 1
ATOM 4077 C CA . SER A 1 525 ? -12.062 -5.121 33.540 1.00 94.19 525 SER A CA 1
ATOM 4078 C C . SER A 1 525 ? -12.029 -6.616 33.246 1.00 94.19 525 SER A C 1
ATOM 4080 O O . SER A 1 525 ? -12.486 -7.396 34.079 1.00 94.19 525 SER A O 1
ATOM 4082 N N . CYS A 1 526 ? -11.505 -7.016 32.084 1.00 93.81 526 CYS A N 1
ATOM 4083 C CA . CYS A 1 526 ? -11.222 -8.423 31.779 1.00 93.81 526 CYS A CA 1
ATOM 4084 C C . CYS A 1 526 ? -9.736 -8.717 31.726 1.00 93.81 526 CYS A C 1
ATOM 4086 O O . CYS A 1 526 ? -8.936 -7.869 31.324 1.00 93.81 526 CYS A O 1
ATOM 4088 N N . ASP A 1 527 ? -9.410 -9.971 32.014 1.00 91.81 527 ASP A N 1
ATOM 4089 C CA . ASP A 1 527 ? -8.104 -10.548 31.750 1.00 91.81 527 ASP A CA 1
ATOM 4090 C C . ASP A 1 527 ? -8.119 -11.591 30.614 1.00 91.81 527 ASP A C 1
ATOM 4092 O O . ASP A 1 527 ? -9.160 -12.100 30.175 1.00 91.81 527 ASP A O 1
ATOM 4096 N N . ASP A 1 528 ? -6.914 -11.937 30.160 1.00 90.81 528 ASP A N 1
ATOM 4097 C CA . ASP A 1 528 ? -6.678 -13.014 29.194 1.00 90.81 528 ASP A CA 1
ATOM 4098 C C . ASP A 1 528 ? -6.996 -14.416 29.761 1.00 90.81 528 ASP A C 1
ATOM 4100 O O . ASP A 1 528 ? -7.124 -15.372 28.998 1.00 90.81 528 ASP A O 1
ATOM 4104 N N . ALA A 1 529 ? -7.151 -14.576 31.081 1.00 90.69 529 ALA A N 1
ATOM 4105 C CA . ALA A 1 529 ? -7.549 -15.848 31.694 1.00 90.69 529 ALA A CA 1
ATOM 4106 C C . ALA A 1 529 ? -9.077 -16.065 31.674 1.00 90.69 529 ALA A C 1
ATOM 4108 O O . ALA A 1 529 ? -9.545 -17.193 31.838 1.00 90.69 529 ALA A O 1
ATOM 4109 N N . GLY A 1 530 ? -9.859 -15.007 31.438 1.00 88.94 530 GLY A N 1
ATOM 4110 C CA . GLY A 1 530 ? -11.318 -15.026 31.397 1.00 88.94 530 GLY A CA 1
ATOM 4111 C C . GLY A 1 530 ? -12.019 -14.552 32.670 1.00 88.94 530 GLY A C 1
ATOM 4112 O O . GLY A 1 530 ? -13.248 -14.631 32.720 1.00 88.94 530 GLY A O 1
ATOM 4113 N N . ASN A 1 531 ? -11.285 -14.092 33.682 1.00 92.12 531 ASN A N 1
ATOM 4114 C CA . ASN A 1 531 ? -11.843 -13.437 34.855 1.00 92.12 531 ASN A CA 1
ATOM 4115 C C . ASN A 1 531 ? -12.283 -12.017 34.499 1.00 92.12 531 ASN A C 1
ATOM 4117 O O . ASN A 1 531 ? -11.652 -11.303 33.712 1.00 92.12 531 ASN A O 1
ATOM 4121 N N . ILE A 1 532 ? -13.383 -11.598 35.113 1.00 93.50 532 ILE A N 1
ATOM 4122 C CA . ILE A 1 532 ? -13.912 -10.251 34.946 1.00 93.50 532 ILE A CA 1
ATOM 4123 C C . ILE A 1 532 ? -14.080 -9.648 36.328 1.00 93.50 532 ILE A C 1
ATOM 4125 O O . ILE A 1 532 ? -14.773 -10.206 37.173 1.00 93.50 532 ILE A O 1
ATOM 4129 N N . VAL A 1 533 ? -13.457 -8.498 36.556 1.00 93.06 533 VAL A N 1
ATOM 4130 C CA . VAL A 1 533 ? -13.558 -7.775 37.822 1.00 93.06 533 VAL A CA 1
ATOM 4131 C C . VAL A 1 533 ? -14.291 -6.468 37.576 1.00 93.06 533 VAL A C 1
ATOM 4133 O O . VAL A 1 533 ? -13.900 -5.661 36.725 1.00 93.06 533 VAL A O 1
ATOM 4136 N N . LEU A 1 534 ? -15.372 -6.276 38.327 1.00 92.81 534 LEU A N 1
ATOM 4137 C CA . LEU A 1 534 ? -16.086 -5.018 38.438 1.00 92.81 534 LEU A CA 1
ATOM 4138 C C . LEU A 1 534 ? -15.504 -4.220 39.601 1.00 92.81 534 LEU A C 1
ATOM 4140 O O . LEU A 1 534 ? -15.327 -4.740 40.703 1.00 92.81 534 LEU A O 1
ATOM 4144 N N . SER A 1 535 ? -15.250 -2.943 39.367 1.00 91.69 535 SER A N 1
ATOM 4145 C CA . SER A 1 535 ? -14.735 -2.002 40.356 1.00 91.69 535 SER A CA 1
ATOM 4146 C C . SER A 1 535 ? -15.540 -0.709 40.324 1.00 91.69 535 SER A C 1
ATOM 4148 O O . SER A 1 535 ? -15.905 -0.232 39.254 1.00 91.69 535 SER A O 1
ATOM 4150 N N . SER A 1 536 ? -15.798 -0.131 41.489 1.00 89.81 536 SER A N 1
ATOM 4151 C CA . SER A 1 536 ? -16.359 1.209 41.627 1.00 89.81 536 SER A CA 1
ATOM 4152 C C . SER A 1 536 ? -15.228 2.231 41.613 1.00 89.81 536 SER A C 1
ATOM 4154 O O . SER A 1 536 ? -14.235 2.073 42.321 1.00 89.81 536 SER A O 1
ATOM 4156 N N . ILE A 1 537 ? -15.383 3.286 40.829 1.00 87.50 537 ILE A N 1
ATOM 4157 C CA . ILE A 1 537 ? -14.466 4.418 40.780 1.00 87.50 537 ILE A CA 1
ATOM 4158 C C . ILE A 1 537 ? -14.940 5.432 41.809 1.00 87.50 537 ILE A C 1
ATOM 4160 O O . ILE A 1 537 ? -16.049 5.952 41.695 1.00 87.50 537 ILE A O 1
ATOM 4164 N N . THR A 1 538 ? -14.105 5.717 42.801 1.00 84.25 538 THR A N 1
ATOM 4165 C CA . THR A 1 538 ? -14.262 6.898 43.649 1.00 84.25 538 THR A CA 1
ATOM 4166 C C . THR A 1 538 ? -13.209 7.939 43.250 1.00 84.25 538 THR A C 1
ATOM 4168 O O . THR A 1 538 ? -12.241 7.601 42.563 1.00 84.25 538 THR A O 1
ATOM 4171 N N . PRO A 1 539 ? -13.374 9.216 43.637 1.00 77.75 539 PRO A N 1
ATOM 4172 C CA . PRO A 1 539 ? -12.400 10.257 43.306 1.00 77.75 539 PRO A CA 1
ATOM 4173 C C . PRO A 1 539 ? -10.981 9.978 43.820 1.00 77.75 539 PRO A C 1
ATOM 4175 O O . PRO A 1 539 ? -10.022 10.481 43.240 1.00 77.75 539 PRO A O 1
ATOM 4178 N N . GLU A 1 540 ? -10.853 9.197 44.895 1.00 78.69 540 GLU A N 1
ATOM 4179 C CA . GLU A 1 540 ? -9.579 8.927 45.567 1.00 78.69 540 GLU A CA 1
ATOM 4180 C C . GLU A 1 540 ? -9.038 7.522 45.278 1.00 78.69 540 GLU A C 1
ATOM 4182 O O . GLU A 1 540 ? -7.823 7.335 45.259 1.00 78.69 540 GLU A O 1
ATOM 4187 N N . GLU A 1 541 ? -9.902 6.530 45.032 1.00 85.50 541 GLU A N 1
ATOM 4188 C CA . GLU A 1 541 ? -9.468 5.144 44.872 1.00 85.50 541 GLU A CA 1
ATOM 4189 C C . GLU A 1 541 ? -10.374 4.283 43.976 1.00 85.50 541 GLU A C 1
ATOM 4191 O O . GLU A 1 541 ? -11.556 4.545 43.756 1.00 85.50 541 GLU A O 1
ATOM 4196 N N . LEU A 1 542 ? -9.821 3.176 43.481 1.00 87.56 542 LEU A N 1
ATOM 4197 C CA . LEU A 1 542 ? -10.582 2.150 42.766 1.00 87.56 542 LEU A CA 1
ATOM 4198 C C . LEU A 1 542 ? -11.056 1.054 43.731 1.00 87.56 542 LEU A C 1
ATOM 4200 O O . LEU A 1 542 ? -10.270 0.244 44.194 1.00 87.56 542 LEU A O 1
ATOM 4204 N N . VAL A 1 543 ? -12.332 0.941 44.067 1.00 88.94 543 VAL A N 1
ATOM 4205 C CA . VAL A 1 543 ? -12.784 -0.107 45.005 1.00 88.94 543 VAL A CA 1
ATOM 4206 C C . VAL A 1 543 ? -13.246 -1.340 44.234 1.00 88.94 543 VAL A C 1
ATOM 4208 O O . VAL A 1 543 ? -14.075 -1.228 43.337 1.00 88.94 543 VAL A O 1
ATOM 4211 N N . GLN A 1 544 ? -12.750 -2.532 44.575 1.00 86.44 544 GLN A N 1
ATOM 4212 C CA . GLN A 1 544 ? -13.275 -3.774 43.996 1.00 86.44 544 GLN A CA 1
ATOM 4213 C C . GLN A 1 544 ? -14.742 -3.960 44.406 1.00 86.44 544 GLN A C 1
ATOM 4215 O O . GLN A 1 544 ? -15.082 -3.843 45.582 1.00 86.44 544 GLN A O 1
ATOM 4220 N N . TRP A 1 545 ? -15.610 -4.235 43.433 1.00 87.00 545 TRP A N 1
ATOM 4221 C CA . TRP A 1 545 ? -17.056 -4.328 43.630 1.00 87.00 545 TRP A CA 1
ATOM 4222 C C . TRP A 1 545 ? -17.564 -5.769 43.556 1.00 87.00 545 TRP A C 1
ATOM 4224 O O . TRP A 1 545 ? -18.250 -6.206 44.475 1.00 87.00 545 TRP A O 1
ATOM 4234 N N . ALA A 1 546 ? -17.210 -6.501 42.497 1.00 87.62 546 ALA A N 1
ATOM 4235 C CA . ALA A 1 546 ? -17.514 -7.924 42.348 1.00 87.62 546 ALA A CA 1
ATOM 4236 C C . ALA A 1 546 ? -16.519 -8.598 41.399 1.00 87.62 546 ALA A C 1
ATOM 4238 O O . ALA A 1 546 ? -15.946 -7.951 40.520 1.00 87.62 546 ALA A O 1
ATOM 4239 N N . ASP A 1 547 ? -16.352 -9.903 41.551 1.00 89.38 547 ASP A N 1
ATOM 4240 C CA . ASP A 1 547 ? -15.555 -10.765 40.693 1.00 89.38 547 ASP A CA 1
ATOM 4241 C C . ASP A 1 547 ? -16.433 -11.818 40.006 1.00 89.38 547 ASP A C 1
ATOM 4243 O O . ASP A 1 547 ? -17.373 -12.368 40.576 1.00 89.38 547 ASP A O 1
ATOM 4247 N N . ILE A 1 548 ? -16.134 -12.082 38.738 1.00 89.12 548 ILE A N 1
ATOM 4248 C CA . ILE A 1 548 ? -16.731 -13.153 37.948 1.00 89.12 548 ILE A CA 1
ATOM 4249 C C . ILE A 1 548 ? -15.590 -14.090 37.583 1.00 89.12 548 ILE A C 1
ATOM 4251 O O . ILE A 1 548 ? -14.653 -13.699 36.875 1.00 89.12 548 ILE A O 1
ATOM 4255 N N . SER A 1 549 ? -15.666 -15.320 38.082 1.00 84.56 549 SER A N 1
ATOM 4256 C CA . SER A 1 549 ? -14.658 -16.341 37.826 1.00 84.56 549 SER A CA 1
ATOM 4257 C C . SER A 1 549 ? -14.622 -16.748 36.353 1.00 84.56 549 SER A C 1
ATOM 4259 O O . SER A 1 549 ? -15.627 -16.716 35.636 1.00 84.56 549 SER A O 1
ATOM 4261 N N . SER A 1 550 ? -13.428 -17.124 35.891 1.00 81.00 550 SER A N 1
ATOM 4262 C CA . SER A 1 550 ? -13.227 -17.564 34.515 1.00 81.00 550 SER A CA 1
ATOM 4263 C C . SER A 1 550 ? -14.021 -18.827 34.172 1.00 81.00 550 SER A C 1
ATOM 4265 O O . SER A 1 550 ? -14.139 -19.773 34.948 1.00 81.00 550 SER A O 1
ATOM 4267 N N . TYR A 1 551 ? -14.497 -18.870 32.930 1.00 80.00 551 TYR A N 1
ATOM 4268 C CA . TYR A 1 551 ? -15.112 -20.051 32.315 1.00 80.00 551 TYR A CA 1
ATOM 4269 C C . TYR A 1 551 ? -14.082 -20.882 31.525 1.00 80.00 551 TYR A C 1
ATOM 4271 O O . TYR A 1 551 ? -14.427 -21.525 30.535 1.00 80.00 551 TYR A O 1
ATOM 4279 N N . GLY A 1 552 ? -12.798 -20.803 31.899 1.00 81.25 552 GLY A N 1
ATOM 4280 C CA . GLY A 1 552 ? -11.696 -21.513 31.237 1.00 81.25 552 GLY A CA 1
ATOM 4281 C C . GLY A 1 552 ? -11.347 -21.023 29.824 1.00 81.25 552 GLY A C 1
ATOM 4282 O O . GLY A 1 552 ? -10.675 -21.732 29.083 1.00 81.25 552 GLY A O 1
ATOM 4283 N N . CYS A 1 553 ? -11.817 -19.841 29.420 1.00 88.56 553 CYS A N 1
ATOM 4284 C CA . CYS A 1 553 ? -11.538 -19.233 28.116 1.00 88.56 553 CYS A CA 1
ATOM 4285 C C . CYS A 1 553 ? -11.212 -17.749 28.293 1.00 88.56 553 CYS A C 1
ATOM 4287 O O . CYS A 1 553 ? -11.891 -17.077 29.066 1.00 88.56 553 CYS A O 1
ATOM 4289 N N . ALA A 1 554 ? -10.262 -17.228 27.512 1.00 90.00 554 ALA A N 1
ATOM 4290 C CA . ALA A 1 554 ? -9.891 -15.814 27.520 1.00 90.00 554 ALA A CA 1
ATOM 4291 C C . ALA A 1 554 ? -11.082 -14.898 27.203 1.00 90.00 554 ALA A C 1
ATOM 4293 O O . ALA A 1 554 ? -11.863 -15.188 26.286 1.00 90.00 554 ALA A O 1
ATOM 4294 N N . CYS A 1 555 ? -11.207 -13.784 27.927 1.00 92.00 555 CYS A N 1
ATOM 4295 C CA . CYS A 1 555 ? -12.194 -12.753 27.625 1.00 92.00 555 CYS A CA 1
ATOM 4296 C C . CYS A 1 555 ? -11.551 -11.681 26.740 1.00 92.00 555 CYS A C 1
ATOM 4298 O O . CYS A 1 555 ? -10.583 -11.040 27.129 1.00 92.00 555 CYS A O 1
ATOM 4300 N N . THR A 1 556 ? -12.074 -11.495 25.529 1.00 91.75 556 THR A N 1
ATOM 4301 C CA . THR A 1 556 ? -11.422 -10.666 24.506 1.00 91.75 556 THR A CA 1
ATOM 4302 C C . THR A 1 556 ? -11.880 -9.213 24.527 1.00 91.75 556 THR A C 1
ATOM 4304 O O . THR A 1 556 ? -11.066 -8.314 24.327 1.00 91.75 556 THR A O 1
ATOM 4307 N N . SER A 1 557 ? -13.171 -8.964 24.755 1.00 92.06 557 SER A N 1
ATOM 4308 C CA . SER A 1 557 ? -13.736 -7.613 24.816 1.00 92.06 557 SER A CA 1
ATOM 4309 C C . SER A 1 557 ? -14.953 -7.561 25.729 1.00 92.06 557 SER A C 1
ATOM 4311 O O . SER A 1 557 ? -15.719 -8.526 25.826 1.00 92.06 557 SER A O 1
ATOM 4313 N N . ILE A 1 558 ? -15.140 -6.410 26.377 1.00 94.38 558 ILE A N 1
ATOM 4314 C CA . ILE A 1 558 ? -16.261 -6.146 27.278 1.00 94.38 558 ILE A CA 1
ATOM 4315 C C . ILE A 1 558 ? -16.915 -4.808 26.935 1.00 94.38 558 ILE A C 1
ATOM 4317 O O . ILE A 1 558 ? -16.244 -3.815 26.632 1.00 94.38 558 ILE A O 1
ATOM 4321 N N . LYS A 1 559 ? -18.249 -4.764 27.017 1.00 93.88 559 LYS A N 1
ATOM 4322 C CA . LYS A 1 559 ? -19.043 -3.532 26.934 1.00 93.88 559 LYS A CA 1
ATOM 4323 C C . LYS A 1 559 ? -20.184 -3.543 27.950 1.00 93.88 559 LYS A C 1
ATOM 4325 O O . LYS A 1 559 ? -20.759 -4.588 28.237 1.00 93.88 559 LYS A O 1
ATOM 4330 N N . MET A 1 560 ? -20.527 -2.371 28.478 1.00 90.56 560 MET A N 1
ATOM 4331 C CA . MET A 1 560 ? -21.651 -2.196 29.403 1.00 90.56 560 MET A CA 1
ATOM 4332 C C . MET A 1 560 ? -22.812 -1.448 28.751 1.00 90.56 560 MET A C 1
ATOM 4334 O O . MET A 1 560 ? -22.611 -0.469 28.034 1.00 90.56 560 MET A O 1
ATOM 4338 N N . TRP A 1 561 ? -24.040 -1.881 29.036 1.00 89.19 561 TRP A N 1
ATOM 4339 C CA . TRP A 1 561 ? -25.255 -1.240 28.539 1.00 89.19 561 TRP A CA 1
ATOM 4340 C C . TRP A 1 561 ? -26.425 -1.392 29.511 1.00 89.19 561 TRP A C 1
ATOM 4342 O O . TRP A 1 561 ? -26.877 -2.499 29.776 1.00 89.19 561 TRP A O 1
ATOM 4352 N N . LYS A 1 562 ? -26.950 -0.271 30.029 1.00 84.88 562 LYS A N 1
ATOM 4353 C CA . LYS A 1 562 ? -28.172 -0.205 30.867 1.00 84.88 562 LYS A CA 1
ATOM 4354 C C . LYS A 1 562 ? -28.255 -1.272 31.985 1.00 84.88 562 LYS A C 1
ATOM 4356 O O . LYS A 1 562 ? -29.317 -1.855 32.208 1.00 84.88 562 LYS A O 1
ATOM 4361 N N . GLY A 1 563 ? -27.141 -1.506 32.685 1.00 85.38 563 GLY A N 1
ATOM 4362 C CA . GLY A 1 563 ? -27.037 -2.488 33.778 1.00 85.38 563 GLY A CA 1
ATOM 4363 C C . GLY A 1 563 ? -26.709 -3.918 33.331 1.00 85.38 563 GLY A C 1
ATOM 4364 O O . GLY A 1 563 ? -26.640 -4.815 34.162 1.00 85.38 563 GLY A O 1
ATOM 4365 N N . PHE A 1 564 ? -26.484 -4.140 32.036 1.00 90.00 564 PHE A N 1
ATOM 4366 C CA . PHE A 1 564 ? -25.943 -5.386 31.508 1.00 90.00 564 PHE A CA 1
ATOM 4367 C C . PHE A 1 564 ? -24.460 -5.251 31.196 1.00 90.00 564 PHE A C 1
ATOM 4369 O O . PHE A 1 564 ? -24.011 -4.235 30.658 1.00 90.00 564 PHE A O 1
ATOM 4376 N N . LEU A 1 565 ? -23.724 -6.316 31.483 1.00 92.88 565 LEU A N 1
ATOM 4377 C CA . LEU A 1 565 ? -22.350 -6.516 31.065 1.00 92.88 565 LEU A CA 1
ATOM 4378 C C . LEU A 1 565 ? -22.328 -7.534 29.933 1.00 92.88 565 LEU A C 1
ATOM 4380 O O . LEU A 1 565 ? -22.813 -8.652 30.092 1.00 92.88 565 LEU A O 1
ATOM 4384 N N . VAL A 1 566 ? -21.767 -7.151 28.796 1.00 94.31 566 VAL A N 1
ATOM 4385 C CA . VAL A 1 566 ? -21.590 -8.026 27.639 1.00 94.31 566 VAL A CA 1
ATOM 4386 C C . VAL A 1 566 ? -20.123 -8.394 27.554 1.00 94.31 566 VAL A C 1
ATOM 4388 O O . VAL A 1 566 ? -19.282 -7.507 27.413 1.00 94.31 566 VAL A O 1
ATOM 4391 N N . ALA A 1 567 ? -19.828 -9.687 27.619 1.00 94.31 567 ALA A N 1
ATOM 4392 C CA . ALA A 1 567 ? -18.478 -10.217 27.506 1.00 94.31 567 ALA A CA 1
ATOM 4393 C C . ALA A 1 567 ? -18.368 -11.148 26.297 1.00 94.31 567 ALA A C 1
ATOM 4395 O O . ALA A 1 567 ? -19.196 -12.042 26.101 1.00 94.31 567 ALA A O 1
ATOM 4396 N N . GLY A 1 568 ? -17.334 -10.930 25.490 1.00 94.38 568 GLY A N 1
ATOM 4397 C CA . GLY A 1 568 ? -16.943 -11.803 24.389 1.00 94.38 568 GLY A CA 1
ATOM 4398 C C . GLY A 1 568 ? -15.808 -12.709 24.826 1.00 94.38 568 GLY A C 1
ATOM 4399 O O . GLY A 1 568 ? -14.850 -12.246 25.448 1.00 94.38 568 GLY A O 1
ATOM 4400 N N . TYR A 1 569 ? -15.915 -13.994 24.506 1.00 94.19 569 TYR A N 1
ATOM 4401 C CA . TYR A 1 569 ? -14.890 -14.980 24.827 1.00 94.19 569 TYR A CA 1
ATOM 4402 C C . TYR A 1 569 ? -14.195 -15.496 23.566 1.00 94.19 569 TYR A C 1
ATOM 4404 O O . TYR A 1 569 ? -14.779 -15.554 22.479 1.00 94.19 569 TYR A O 1
ATOM 4412 N N . GLY A 1 570 ? -12.952 -15.951 23.732 1.00 91.88 570 GLY A N 1
ATOM 4413 C CA . GLY A 1 570 ? -12.199 -16.651 22.689 1.00 91.88 570 GLY A CA 1
ATOM 4414 C C . GLY A 1 570 ? -12.899 -17.927 22.204 1.00 91.88 570 GLY A C 1
ATOM 4415 O O . GLY A 1 570 ? -12.750 -18.324 21.061 1.00 91.88 570 GLY A O 1
ATOM 4416 N N . SER A 1 571 ? -13.770 -18.537 23.002 1.00 92.19 571 SER A N 1
ATOM 4417 C CA . SER A 1 571 ? -14.556 -19.699 22.569 1.00 92.19 571 SER A CA 1
ATOM 4418 C C . SER A 1 571 ? -15.631 -19.395 21.513 1.00 92.19 571 SER A C 1
ATOM 4420 O O . SER A 1 571 ? -16.278 -20.320 21.038 1.00 92.19 571 SER A O 1
ATOM 4422 N N . GLY A 1 572 ? -15.852 -18.125 21.150 1.00 91.88 572 GLY A N 1
ATOM 4423 C CA . GLY A 1 572 ? -16.917 -17.725 20.222 1.00 91.88 572 GLY A CA 1
ATOM 4424 C C . GLY A 1 572 ? -18.268 -17.475 20.901 1.00 91.88 572 GLY A C 1
ATOM 4425 O O . GLY A 1 572 ? -19.246 -17.116 20.238 1.00 91.88 572 GLY A O 1
ATOM 4426 N N . HIS A 1 573 ? -18.325 -17.622 22.228 1.00 94.62 573 HIS A N 1
ATOM 4427 C CA . HIS A 1 573 ? -19.507 -17.335 23.033 1.00 94.62 573 HIS A CA 1
ATOM 4428 C C . HIS A 1 573 ? -19.569 -15.861 23.456 1.00 94.62 573 HIS A C 1
ATOM 4430 O O . HIS A 1 573 ? -18.567 -15.263 23.857 1.00 94.62 573 HIS A O 1
ATOM 4436 N N . ILE A 1 574 ? -20.774 -15.293 23.412 1.00 94.81 574 ILE A N 1
ATOM 4437 C CA . ILE A 1 574 ? -21.116 -14.010 24.031 1.00 94.81 574 ILE A CA 1
ATOM 4438 C C . ILE A 1 574 ? -21.921 -14.316 25.287 1.00 94.81 574 ILE A C 1
ATOM 4440 O O . ILE A 1 574 ? -22.927 -15.024 25.217 1.00 94.81 574 ILE A O 1
ATOM 4444 N N . ARG A 1 575 ? -21.505 -13.765 26.426 1.00 93.00 575 ARG A N 1
ATOM 4445 C CA . ARG A 1 575 ? -22.248 -13.876 27.684 1.00 93.00 575 ARG A CA 1
ATOM 4446 C C . ARG A 1 575 ? -22.741 -12.513 28.135 1.00 93.00 575 ARG A C 1
ATOM 4448 O O . ARG A 1 575 ? -22.030 -11.514 28.036 1.00 93.00 575 ARG A O 1
ATOM 4455 N N . LEU A 1 576 ? -23.975 -12.496 28.618 1.00 93.50 576 LEU A N 1
ATOM 4456 C CA . LEU A 1 576 ? -24.658 -11.329 29.151 1.00 93.50 576 LEU A CA 1
ATOM 4457 C C . LEU A 1 576 ? -24.868 -11.526 30.642 1.00 93.50 576 LEU A C 1
ATOM 4459 O O . LEU A 1 576 ? -25.575 -12.448 31.057 1.00 93.50 576 LEU A O 1
ATOM 4463 N N . PHE A 1 577 ? -24.307 -10.633 31.441 1.00 92.06 577 PHE A N 1
ATOM 4464 C CA . PHE A 1 577 ? -24.500 -10.628 32.880 1.00 92.06 577 PHE A CA 1
ATOM 4465 C C . PHE A 1 577 ? -25.399 -9.467 33.292 1.00 92.06 577 PHE A C 1
ATOM 4467 O O . PHE A 1 577 ? -25.210 -8.339 32.835 1.00 92.06 577 PHE A O 1
ATOM 4474 N N . SER A 1 578 ? -26.372 -9.735 34.160 1.00 90.06 578 SER A N 1
ATOM 4475 C CA . SER A 1 578 ? -27.150 -8.683 34.812 1.00 90.06 578 SER A CA 1
ATOM 4476 C C . SER A 1 578 ? -26.403 -8.219 36.049 1.00 90.06 578 SER A C 1
ATOM 4478 O O . SER A 1 578 ? -26.074 -9.030 36.920 1.00 90.06 578 SER A O 1
ATOM 4480 N N . ILE A 1 579 ? -26.155 -6.915 36.123 1.00 89.00 579 ILE A N 1
ATOM 4481 C CA . ILE A 1 579 ? -25.526 -6.267 37.267 1.00 89.00 579 ILE A CA 1
ATOM 4482 C C . ILE A 1 579 ? -26.639 -5.735 38.166 1.00 89.00 579 ILE A C 1
ATOM 4484 O O . ILE A 1 579 ? -27.373 -4.820 37.789 1.00 89.00 579 ILE A O 1
ATOM 4488 N N . ASN A 1 580 ? -26.758 -6.300 39.368 1.00 84.81 580 ASN A N 1
ATOM 4489 C CA . ASN A 1 580 ? -27.679 -5.803 40.383 1.00 84.81 580 ASN A CA 1
ATOM 4490 C C . ASN A 1 580 ? -26.920 -4.911 41.370 1.00 84.81 580 ASN A C 1
ATOM 4492 O O . ASN A 1 580 ? -26.338 -5.404 42.338 1.00 84.81 580 ASN A O 1
ATOM 4496 N N . GLU A 1 581 ? -26.965 -3.593 41.147 1.00 78.19 581 GLU A N 1
ATOM 4497 C CA . GLU A 1 581 ? -26.245 -2.591 41.956 1.00 78.19 581 GLU A CA 1
ATOM 4498 C C . GLU A 1 581 ? -26.527 -2.728 43.467 1.00 78.19 581 GLU A C 1
ATOM 4500 O O . GLU A 1 581 ? -25.608 -2.674 44.281 1.00 78.19 581 GLU A O 1
ATOM 4505 N N . ASN A 1 582 ? -27.782 -3.009 43.841 1.00 77.50 582 ASN A N 1
ATOM 4506 C CA . ASN A 1 582 ? -28.216 -3.086 45.241 1.00 77.50 582 ASN A CA 1
ATOM 4507 C C . ASN A 1 582 ? -27.655 -4.291 46.010 1.00 77.50 582 ASN A C 1
ATOM 4509 O O . ASN A 1 582 ? -27.418 -4.189 47.210 1.00 77.50 582 ASN A O 1
ATOM 4513 N N . ARG A 1 583 ? -27.498 -5.445 45.346 1.00 75.44 583 ARG A N 1
ATOM 4514 C CA . ARG A 1 583 ? -27.051 -6.694 45.992 1.00 75.44 583 ARG A CA 1
ATOM 4515 C C . ARG A 1 583 ? -25.561 -6.963 45.824 1.00 75.44 583 ARG A C 1
ATOM 4517 O O . ARG A 1 583 ? -25.059 -7.892 46.435 1.00 75.44 583 ARG A O 1
ATOM 4524 N N . ARG A 1 584 ? -24.863 -6.158 45.015 1.00 76.06 584 ARG A N 1
ATOM 4525 C CA . ARG A 1 584 ? -23.470 -6.412 44.612 1.00 76.06 584 ARG A CA 1
ATOM 4526 C C . ARG A 1 584 ? -23.243 -7.797 44.014 1.00 76.06 584 ARG A C 1
ATOM 4528 O O . ARG A 1 584 ? -22.175 -8.378 44.137 1.00 76.06 584 ARG A O 1
ATOM 4535 N N . GLU A 1 585 ? -24.266 -8.304 43.338 1.00 82.19 585 GLU A N 1
ATOM 4536 C CA . GLU A 1 585 ? -24.249 -9.614 42.706 1.00 82.19 585 GLU A CA 1
ATOM 4537 C C . GLU A 1 585 ? -24.304 -9.455 41.192 1.00 82.19 585 GLU A C 1
ATOM 4539 O O . GLU A 1 585 ? -25.077 -8.651 40.648 1.00 82.19 585 GLU A O 1
ATOM 4544 N N . VAL A 1 586 ? -23.497 -10.267 40.517 1.00 86.75 586 VAL A N 1
ATOM 4545 C CA . VAL A 1 586 ? -23.509 -10.406 39.068 1.00 86.75 586 VAL A CA 1
ATOM 4546 C C . VAL A 1 586 ? -23.996 -11.802 38.734 1.00 86.75 586 VAL A C 1
ATOM 4548 O O . VAL A 1 586 ? -23.441 -12.791 39.201 1.00 86.75 586 VAL A O 1
ATOM 4551 N N . SER A 1 587 ? -25.043 -11.883 37.920 1.00 88.56 587 SER A N 1
ATOM 4552 C CA . SER A 1 587 ? -25.621 -13.161 37.501 1.00 88.56 587 SER A CA 1
ATOM 4553 C C . SER A 1 587 ? -25.572 -13.294 35.987 1.00 88.56 587 SER A C 1
ATOM 4555 O O . SER A 1 587 ? -25.844 -12.338 35.256 1.00 88.56 587 SER A O 1
ATOM 4557 N N . LEU A 1 588 ? -25.214 -14.484 35.506 1.00 89.25 588 LEU A N 1
ATOM 4558 C CA . LEU A 1 588 ? -25.287 -14.816 34.088 1.00 89.25 588 LEU A CA 1
ATOM 4559 C C . LEU A 1 588 ? -26.760 -14.907 33.678 1.00 89.25 588 LEU A C 1
ATOM 4561 O O . LEU A 1 588 ? -27.513 -15.698 34.238 1.00 89.25 588 LEU A O 1
ATOM 4565 N N . THR A 1 589 ? -27.163 -14.102 32.698 1.00 89.06 589 THR A N 1
ATOM 4566 C CA . THR A 1 589 ? -28.542 -14.094 32.182 1.00 89.06 589 THR A CA 1
ATOM 4567 C C . THR A 1 589 ? -28.688 -14.884 30.897 1.00 89.06 589 THR A C 1
ATOM 4569 O O . THR A 1 589 ? -29.640 -15.644 30.751 1.00 89.06 589 THR A O 1
ATOM 4572 N N . VAL A 1 590 ? -27.763 -14.699 29.954 1.00 89.81 590 VAL A N 1
ATOM 4573 C CA . VAL A 1 590 ? -27.834 -15.321 28.631 1.00 89.81 590 VAL A CA 1
ATOM 4574 C C . VAL A 1 590 ? -26.435 -15.691 28.167 1.00 89.81 590 VAL A C 1
ATOM 4576 O O . VAL A 1 590 ? -25.494 -14.906 28.294 1.00 89.81 590 VAL A O 1
ATOM 4579 N N . GLU A 1 591 ? -26.322 -16.872 27.571 1.00 92.19 591 GLU A N 1
ATOM 4580 C CA . GLU A 1 591 ? -25.149 -17.323 26.836 1.00 92.19 591 GLU A CA 1
ATOM 4581 C C . GLU A 1 591 ? -25.540 -17.599 25.383 1.00 92.19 591 GLU A C 1
ATOM 4583 O O . GLU A 1 591 ? -26.508 -18.305 25.103 1.00 92.19 591 GLU A O 1
ATOM 4588 N N . VAL A 1 592 ? -24.794 -17.012 24.449 1.00 93.25 592 VAL A N 1
ATOM 4589 C CA . VAL A 1 592 ? -25.035 -17.125 23.010 1.00 93.25 592 VAL A CA 1
ATOM 4590 C C . VAL A 1 592 ? -23.795 -17.705 22.346 1.00 93.25 592 VAL A C 1
ATOM 4592 O O . VAL A 1 592 ? -22.725 -17.103 22.394 1.00 93.25 592 VAL A O 1
ATOM 4595 N N . ALA A 1 593 ? -23.935 -18.851 21.680 1.00 93.38 593 ALA A N 1
ATOM 4596 C CA . ALA A 1 593 ? -22.919 -19.387 20.772 1.00 93.38 593 ALA A CA 1
ATOM 4597 C C . ALA A 1 593 ? -22.926 -18.584 19.460 1.00 93.38 593 ALA A C 1
ATOM 4599 O O . ALA A 1 593 ? -23.600 -18.935 18.491 1.00 93.38 593 ALA A O 1
ATOM 4600 N N . ALA A 1 594 ? -22.244 -17.440 19.464 1.00 92.75 594 ALA A N 1
ATOM 4601 C CA . ALA A 1 594 ? -22.323 -16.466 18.384 1.00 92.75 594 ALA A CA 1
ATOM 4602 C C . ALA A 1 594 ? -21.455 -16.852 17.180 1.00 92.75 594 ALA A C 1
ATOM 4604 O O . ALA A 1 594 ? -21.892 -16.690 16.036 1.00 92.75 594 ALA A O 1
ATOM 4605 N N . HIS A 1 595 ? -20.248 -17.363 17.424 1.00 94.69 595 HIS A N 1
ATOM 4606 C CA . HIS A 1 595 ? -19.224 -17.609 16.409 1.00 94.69 595 HIS A CA 1
ATOM 4607 C C . HIS A 1 595 ? -18.529 -18.957 16.609 1.00 94.69 595 HIS A C 1
ATOM 4609 O O . HIS A 1 595 ? -18.556 -19.520 17.699 1.00 94.69 595 HIS A O 1
ATOM 4615 N N . ALA A 1 596 ? -17.914 -19.474 15.542 1.00 92.50 596 ALA A N 1
ATOM 4616 C CA . ALA A 1 596 ? -17.144 -20.723 15.592 1.00 92.50 596 ALA A CA 1
ATOM 4617 C C . ALA A 1 596 ? -15.678 -20.507 16.016 1.00 92.50 596 ALA A C 1
ATOM 4619 O O . ALA A 1 596 ? -14.978 -21.462 16.344 1.00 92.50 596 ALA A O 1
ATOM 4620 N N . LYS A 1 597 ? -15.209 -19.256 15.973 1.00 92.62 597 LYS A N 1
ATOM 4621 C CA . LYS A 1 597 ? -13.855 -18.834 16.340 1.00 92.62 597 LYS A CA 1
ATOM 4622 C C . LYS A 1 597 ? -13.895 -17.671 17.333 1.00 92.62 597 LYS A C 1
ATOM 4624 O O . LYS A 1 597 ? -14.960 -17.197 17.727 1.00 92.62 597 LYS A O 1
ATOM 4629 N N . TRP A 1 598 ? -12.709 -17.192 17.699 1.00 92.25 598 TRP A N 1
ATOM 4630 C CA . TRP A 1 598 ? -12.489 -16.111 18.647 1.00 92.25 598 TRP A CA 1
ATOM 4631 C C . TRP A 1 598 ? -13.216 -14.835 18.220 1.00 92.25 598 TRP A C 1
ATOM 4633 O O . TRP A 1 598 ? -13.206 -14.453 17.045 1.00 92.25 598 TRP A O 1
ATOM 4643 N N . ILE A 1 599 ? -13.862 -14.179 19.184 1.00 94.94 599 ILE A N 1
ATOM 4644 C CA . ILE A 1 599 ? -14.476 -12.865 18.990 1.00 94.94 599 ILE A CA 1
ATOM 4645 C C . ILE A 1 599 ? -13.369 -11.826 19.128 1.00 94.94 599 ILE A C 1
ATOM 4647 O O . ILE A 1 599 ? -12.763 -11.711 20.190 1.00 94.94 599 ILE A O 1
ATOM 4651 N N . THR A 1 600 ? -13.096 -11.079 18.065 1.00 93.44 600 THR A N 1
ATOM 4652 C CA . THR A 1 600 ? -12.002 -10.101 18.025 1.00 93.44 600 THR A CA 1
ATOM 4653 C C . THR A 1 600 ? -12.425 -8.742 18.568 1.00 93.44 600 THR A C 1
ATOM 4655 O O . THR A 1 600 ? -11.626 -8.070 19.214 1.00 93.44 600 THR A O 1
ATOM 4658 N N . ALA A 1 601 ? -13.688 -8.351 18.375 1.00 92.56 601 ALA A N 1
ATOM 4659 C CA . ALA A 1 601 ? -14.229 -7.108 18.914 1.00 92.56 601 ALA A CA 1
ATOM 4660 C C . ALA A 1 601 ? -15.732 -7.194 19.203 1.00 92.56 601 ALA A C 1
ATOM 4662 O O . ALA A 1 601 ? -16.490 -7.863 18.491 1.00 92.56 601 ALA A O 1
ATOM 4663 N N . LEU A 1 602 ? -16.153 -6.449 20.227 1.00 94.75 602 LEU A N 1
ATOM 4664 C CA . LEU A 1 602 ? -17.549 -6.193 20.560 1.00 94.75 602 LEU A CA 1
ATOM 4665 C C . LEU A 1 602 ? -17.815 -4.690 20.638 1.00 94.75 602 LEU A C 1
ATOM 4667 O O . LEU A 1 602 ? -17.011 -3.926 21.175 1.00 94.75 602 LEU A O 1
ATOM 4671 N N . ASP A 1 603 ? -18.984 -4.273 20.162 1.00 94.56 603 ASP A N 1
ATOM 4672 C CA . ASP A 1 603 ? -19.467 -2.903 20.335 1.00 94.56 603 ASP A CA 1
ATOM 4673 C C . ASP A 1 603 ? -20.981 -2.871 20.548 1.00 94.56 603 ASP A C 1
ATOM 4675 O O . ASP A 1 603 ? -21.695 -3.797 20.157 1.00 94.56 603 ASP A O 1
ATOM 4679 N N . ILE A 1 604 ? -21.479 -1.810 21.185 1.00 93.12 604 ILE A N 1
ATOM 4680 C CA . ILE A 1 604 ? -22.901 -1.667 21.513 1.00 93.12 604 ILE A CA 1
ATOM 4681 C C . ILE A 1 604 ? -23.425 -0.320 21.023 1.00 93.12 604 ILE A C 1
ATOM 4683 O O . ILE A 1 604 ? -22.832 0.724 21.288 1.00 93.12 604 ILE A O 1
ATOM 4687 N N . ALA A 1 605 ? -24.585 -0.341 20.369 1.00 92.19 605 ALA A N 1
ATOM 4688 C CA . ALA A 1 605 ? -25.360 0.847 20.044 1.00 92.19 605 ALA A CA 1
ATOM 4689 C C . ALA A 1 605 ? -26.233 1.250 21.256 1.00 92.19 605 ALA A C 1
ATOM 4691 O O . ALA A 1 605 ? -27.158 0.513 21.622 1.00 92.19 605 ALA A O 1
ATOM 4692 N N . PRO A 1 606 ? -25.970 2.397 21.912 1.00 85.25 606 PRO A N 1
ATOM 4693 C CA . PRO A 1 606 ? -26.569 2.717 23.208 1.00 85.25 606 PRO A CA 1
ATOM 4694 C C . PRO A 1 606 ? -28.077 3.002 23.150 1.00 85.25 606 PRO A C 1
ATOM 4696 O O . PRO A 1 606 ? -28.785 2.685 24.111 1.00 85.25 606 PRO A O 1
ATOM 4699 N N . GLU A 1 607 ? -28.588 3.563 22.049 1.00 87.19 607 GLU A N 1
ATOM 4700 C CA . GLU A 1 607 ? -30.014 3.897 21.921 1.00 87.19 607 GLU A CA 1
ATOM 4701 C C . GLU A 1 607 ? -30.866 2.657 21.641 1.00 87.19 607 GLU A C 1
ATOM 4703 O O . GLU A 1 607 ? -31.898 2.460 22.285 1.00 87.19 607 GLU A O 1
ATOM 4708 N N . SER A 1 608 ? -30.418 1.809 20.712 1.00 86.31 608 SER A N 1
ATOM 4709 C CA . SER A 1 608 ? -31.179 0.660 20.210 1.00 86.31 608 SER A CA 1
ATOM 4710 C C . SER A 1 608 ? -30.931 -0.647 20.957 1.00 86.31 608 SER A C 1
ATOM 4712 O O . SER A 1 608 ? -31.746 -1.557 20.846 1.00 86.31 608 SER A O 1
ATOM 4714 N N . GLY A 1 609 ? -29.838 -0.768 21.716 1.00 87.50 609 GLY A N 1
ATOM 4715 C CA . GLY A 1 609 ? -29.480 -2.035 22.363 1.00 87.50 609 GLY A CA 1
ATOM 4716 C C . GLY A 1 609 ? -29.029 -3.108 21.370 1.00 87.50 609 GLY A C 1
ATOM 4717 O O . GLY A 1 609 ? -29.212 -4.304 21.613 1.00 87.50 609 GLY A O 1
ATOM 4718 N N . PHE A 1 610 ? -28.469 -2.693 20.229 1.00 93.69 610 PHE A N 1
ATOM 4719 C CA . PHE A 1 610 ? -27.804 -3.611 19.311 1.00 93.69 610 PHE A CA 1
ATOM 4720 C C . PHE A 1 610 ? -26.377 -3.895 19.771 1.00 93.69 610 PHE A C 1
ATOM 4722 O O . PHE A 1 610 ? -25.632 -2.976 20.101 1.00 93.69 610 PHE A O 1
ATOM 4729 N N . ILE A 1 611 ? -25.994 -5.166 19.745 1.00 94.75 611 ILE A N 1
ATOM 4730 C CA . ILE A 1 611 ? -24.643 -5.649 20.021 1.00 94.75 611 ILE A CA 1
ATOM 4731 C C . ILE A 1 611 ? -24.049 -6.125 18.702 1.00 94.75 611 ILE A C 1
ATOM 4733 O O . ILE A 1 611 ? -24.620 -6.993 18.045 1.00 94.75 611 ILE A O 1
ATOM 4737 N N . LEU A 1 612 ? -22.902 -5.575 18.329 1.00 95.44 612 LEU A N 1
ATOM 4738 C CA . LEU A 1 612 ? -22.100 -6.019 17.199 1.00 95.44 612 LEU A CA 1
ATOM 4739 C C . LEU A 1 612 ? -21.036 -6.986 17.704 1.00 95.44 612 LEU A C 1
ATOM 4741 O O . LEU A 1 612 ? -20.264 -6.633 18.593 1.00 95.44 612 LEU A O 1
ATOM 4745 N N . SER A 1 613 ? -20.975 -8.171 17.103 1.00 95.75 613 SER A N 1
ATOM 4746 C CA . SER A 1 613 ? -19.891 -9.126 17.292 1.00 95.75 613 SER A CA 1
ATOM 4747 C C . SER A 1 613 ? -19.136 -9.357 15.997 1.00 95.75 613 SER A C 1
ATOM 4749 O O . SER A 1 613 ? -19.726 -9.581 14.937 1.00 95.75 613 SER A O 1
ATOM 4751 N N . VAL A 1 614 ? -17.813 -9.285 16.099 1.00 95.56 614 VAL A N 1
ATOM 4752 C CA . VAL A 1 614 ? -16.883 -9.525 15.001 1.00 95.56 614 VAL A CA 1
ATOM 4753 C C . VAL A 1 614 ? -15.947 -10.651 15.406 1.00 95.56 614 VAL A C 1
ATOM 4755 O O . VAL A 1 614 ? -15.458 -10.673 16.536 1.00 95.56 614 VAL A O 1
ATOM 4758 N N . SER A 1 615 ? -15.721 -11.597 14.499 1.00 94.88 615 SER A N 1
ATOM 4759 C CA . SER A 1 615 ? -14.905 -12.776 14.768 1.00 94.88 615 SER A CA 1
ATOM 4760 C C . SER A 1 615 ? -13.892 -13.045 13.661 1.00 94.88 615 SER A C 1
ATOM 4762 O O . SER A 1 615 ? -14.024 -12.608 12.516 1.00 94.88 615 SER A O 1
ATOM 4764 N N . GLU A 1 616 ? -12.874 -13.816 14.028 1.00 93.00 616 GLU A N 1
ATOM 4765 C CA . GLU A 1 616 ? -11.882 -14.391 13.125 1.00 93.00 616 GLU A CA 1
ATOM 4766 C C . GLU A 1 616 ? -12.493 -15.356 12.086 1.00 93.00 616 GLU A C 1
ATOM 4768 O O . GLU A 1 616 ? -11.849 -15.686 11.094 1.00 93.00 616 GLU A O 1
ATOM 4773 N N . ASP A 1 617 ? -13.741 -15.803 12.276 1.00 92.19 617 ASP A N 1
ATOM 4774 C CA . ASP A 1 617 ? -14.481 -16.637 11.314 1.00 92.19 617 ASP A CA 1
ATOM 4775 C C . ASP A 1 617 ? -14.973 -15.882 10.061 1.00 92.19 617 ASP A C 1
ATOM 4777 O O . ASP A 1 617 ? -15.713 -16.446 9.253 1.00 92.19 617 ASP A O 1
ATOM 4781 N N . SER A 1 618 ? -14.555 -14.623 9.889 1.00 91.62 618 SER A N 1
ATOM 4782 C CA . SER A 1 618 ? -14.935 -13.727 8.789 1.00 91.62 618 SER A CA 1
ATOM 4783 C C . SER A 1 618 ? -16.386 -13.226 8.825 1.00 91.62 618 SER A C 1
ATOM 4785 O O . SER A 1 618 ? -16.836 -12.579 7.870 1.00 91.62 618 SER A O 1
ATOM 4787 N N . PHE A 1 619 ? -17.128 -13.478 9.910 1.00 94.38 619 PHE A N 1
ATOM 4788 C CA . PHE A 1 619 ? -18.485 -12.968 10.088 1.00 94.38 619 PHE A CA 1
ATOM 4789 C C . PHE A 1 619 ? -18.536 -11.759 11.022 1.00 94.38 619 PHE A C 1
ATOM 4791 O O . PHE A 1 619 ? -17.914 -11.716 12.084 1.00 94.38 619 PHE A O 1
ATOM 4798 N N . ALA A 1 620 ? -19.387 -10.804 10.649 1.00 94.75 620 ALA A N 1
ATOM 4799 C CA . ALA A 1 620 ? -19.894 -9.780 11.548 1.00 94.75 620 ALA A CA 1
ATOM 4800 C C . ALA A 1 620 ? -21.394 -10.020 11.763 1.00 94.75 620 ALA A C 1
ATOM 4802 O O . ALA A 1 620 ? -22.170 -10.096 10.803 1.00 94.75 620 ALA A O 1
ATOM 4803 N N . LYS A 1 621 ? -21.800 -10.177 13.024 1.00 95.12 621 LYS A N 1
ATOM 4804 C CA . LYS A 1 621 ? -23.185 -10.452 13.422 1.00 95.12 621 LYS A CA 1
ATOM 4805 C C . LYS A 1 621 ? -23.692 -9.365 14.349 1.00 95.12 621 LYS A C 1
ATOM 4807 O O . LYS A 1 621 ? -22.941 -8.837 15.165 1.00 95.12 621 LYS A O 1
ATOM 4812 N N . VAL A 1 622 ? -24.977 -9.047 14.231 1.00 95.31 622 VAL A N 1
ATOM 4813 C CA . VAL A 1 622 ? -25.654 -8.106 15.118 1.00 95.31 622 VAL A CA 1
ATOM 4814 C C . VAL A 1 622 ? -26.825 -8.757 15.818 1.00 95.31 622 VAL A C 1
ATOM 4816 O O . VAL A 1 622 ? -27.712 -9.361 15.206 1.00 95.31 622 VAL A O 1
ATOM 4819 N N . TRP A 1 623 ? -26.819 -8.559 17.126 1.00 94.25 623 TRP A N 1
ATOM 4820 C CA . TRP A 1 623 ? -27.767 -9.086 18.082 1.00 94.25 623 TRP A CA 1
ATOM 4821 C C . TRP A 1 623 ? -28.576 -7.936 18.660 1.00 94.25 623 TRP A C 1
ATOM 4823 O O . TRP A 1 623 ? -28.050 -6.855 18.901 1.00 94.25 623 TRP A O 1
ATOM 4833 N N . HIS A 1 624 ? -29.858 -8.156 18.891 1.00 92.75 624 HIS A N 1
ATOM 4834 C CA . HIS A 1 624 ? -30.735 -7.199 19.543 1.00 92.75 624 HIS A CA 1
ATOM 4835 C C . HIS A 1 624 ? -31.138 -7.740 20.901 1.00 92.75 624 HIS A C 1
ATOM 4837 O O . HIS A 1 624 ? -31.720 -8.826 20.986 1.00 92.75 624 HIS A O 1
ATOM 4843 N N . VAL A 1 625 ? -30.814 -6.974 21.939 1.00 89.56 625 VAL A N 1
ATOM 4844 C CA . VAL A 1 625 ? -31.152 -7.303 23.320 1.00 89.56 625 VAL A CA 1
ATOM 4845 C C . VAL A 1 625 ? -32.403 -6.538 23.711 1.00 89.56 625 VAL A C 1
ATOM 4847 O O . VAL A 1 625 ? -32.394 -5.312 23.814 1.00 89.56 625 VAL A O 1
ATOM 4850 N N . VAL A 1 626 ? -33.485 -7.275 23.947 1.00 85.50 626 VAL A N 1
ATOM 4851 C CA . VAL A 1 626 ? -34.740 -6.707 24.439 1.00 85.50 626 VAL A CA 1
ATOM 4852 C C . VAL A 1 626 ? -34.850 -6.985 25.926 1.00 85.50 626 VAL A C 1
ATOM 4854 O O . VAL A 1 626 ? -34.835 -8.138 26.359 1.00 85.50 626 VAL A O 1
ATOM 4857 N N . LYS A 1 627 ? -34.978 -5.910 26.706 1.00 78.00 627 LYS A N 1
ATOM 4858 C CA . LYS A 1 627 ? -35.267 -5.986 28.137 1.00 78.00 627 LYS A CA 1
ATOM 4859 C C . LYS A 1 627 ? -36.785 -6.066 28.332 1.00 78.00 627 LYS A C 1
ATOM 4861 O O . LYS A 1 627 ? -37.463 -5.050 28.206 1.00 78.00 627 LYS A O 1
ATOM 4866 N N . GLY A 1 628 ? -37.297 -7.268 28.588 1.00 72.94 628 GLY A N 1
ATOM 4867 C CA . GLY A 1 628 ? -38.645 -7.512 29.117 1.00 72.94 628 GLY A CA 1
ATOM 4868 C C . GLY A 1 628 ? -38.570 -8.132 30.517 1.00 72.94 628 GLY A C 1
ATOM 4869 O O . GLY A 1 628 ? -37.562 -7.947 31.200 1.00 72.94 628 GLY A O 1
ATOM 4870 N N . ASP A 1 629 ? -39.588 -8.908 30.908 1.00 66.56 629 ASP A N 1
ATOM 4871 C CA . ASP A 1 629 ? -39.546 -9.739 32.130 1.00 66.56 629 ASP A CA 1
ATOM 4872 C C . ASP A 1 629 ? -38.418 -10.781 32.062 1.00 66.56 629 ASP A C 1
ATOM 4874 O O . ASP A 1 629 ? -37.738 -11.042 33.049 1.00 66.56 629 ASP A O 1
ATOM 4878 N N . ASN A 1 630 ? -38.165 -11.302 30.856 1.00 79.25 630 ASN A N 1
ATOM 4879 C CA . ASN A 1 630 ? -36.991 -12.098 30.520 1.00 79.25 630 ASN A CA 1
ATOM 4880 C C . ASN A 1 630 ? -36.130 -11.346 29.498 1.00 79.25 630 ASN A C 1
ATOM 4882 O O . ASN A 1 630 ? -36.645 -10.673 28.599 1.00 79.25 630 ASN A O 1
ATOM 4886 N N . VAL A 1 631 ? -34.809 -11.481 29.614 1.00 84.88 631 VAL A N 1
ATOM 4887 C CA . VAL A 1 631 ? -33.865 -10.932 28.634 1.00 84.88 631 VAL A CA 1
ATOM 4888 C C . VAL A 1 631 ? -33.861 -11.838 27.412 1.00 84.88 631 VAL A C 1
ATOM 4890 O O . VAL A 1 631 ? -33.444 -12.992 27.490 1.00 84.88 631 VAL A O 1
ATOM 4893 N N . VAL A 1 632 ? -34.317 -11.317 26.273 1.00 86.56 632 VAL A N 1
ATOM 4894 C CA . VAL A 1 632 ? -34.322 -12.061 25.009 1.00 86.56 632 VAL A CA 1
ATOM 4895 C C . VAL A 1 632 ? -33.293 -11.454 24.071 1.00 86.56 632 VAL A C 1
ATOM 4897 O O . VAL A 1 632 ? -33.319 -10.256 23.778 1.00 86.56 632 VAL A O 1
ATOM 4900 N N . VAL A 1 633 ? -32.395 -12.303 23.575 1.00 90.94 633 VAL A N 1
ATOM 4901 C CA . VAL A 1 633 ? -31.389 -11.936 22.580 1.00 90.94 633 VAL A CA 1
ATOM 4902 C C . VAL A 1 633 ? -31.809 -12.511 21.239 1.00 90.94 633 VAL A C 1
ATOM 4904 O O . VAL A 1 633 ? -31.971 -13.718 21.089 1.00 90.94 633 VAL A O 1
ATOM 4907 N N . THR A 1 634 ? -31.996 -11.639 20.252 1.00 91.31 634 THR A N 1
ATOM 4908 C CA . THR A 1 634 ? -32.415 -12.030 18.900 1.00 91.31 634 THR A CA 1
ATOM 4909 C C . THR A 1 634 ? -31.329 -11.700 17.889 1.00 91.31 634 THR A C 1
ATOM 4911 O O . THR A 1 634 ? -30.754 -10.614 17.912 1.00 91.31 634 THR A O 1
ATOM 4914 N N . HIS A 1 635 ? -31.041 -12.626 16.979 1.00 92.38 635 HIS A N 1
ATOM 4915 C CA . HIS A 1 635 ? -30.140 -12.366 15.862 1.00 92.38 635 HIS A CA 1
ATOM 4916 C C . HIS A 1 635 ? -30.859 -11.516 14.804 1.00 92.38 635 HIS A C 1
ATOM 4918 O O . HIS A 1 635 ? -31.905 -11.919 14.295 1.00 92.38 635 HIS A O 1
ATOM 4924 N N . ARG A 1 636 ? -30.317 -10.338 14.475 1.00 90.19 636 ARG A N 1
ATOM 4925 C CA . ARG A 1 636 ? -30.932 -9.397 13.522 1.00 90.19 636 ARG A CA 1
ATOM 4926 C C . ARG A 1 636 ? -30.273 -9.419 12.156 1.00 90.19 636 ARG A C 1
ATOM 4928 O O . ARG A 1 636 ? -30.973 -9.435 11.150 1.00 90.19 636 ARG A O 1
ATOM 4935 N N . PHE A 1 637 ? -28.947 -9.378 12.125 1.00 91.88 637 PHE A N 1
ATOM 4936 C CA . PHE A 1 637 ? -28.194 -9.172 10.895 1.00 91.88 637 PHE A CA 1
ATOM 4937 C C . PHE A 1 637 ? -26.904 -9.985 10.922 1.00 91.88 637 PHE A C 1
ATOM 4939 O O . PHE A 1 637 ? -26.218 -10.020 11.939 1.00 91.88 637 PHE A O 1
ATOM 4946 N N . SER A 1 638 ? -26.556 -10.608 9.799 1.00 93.88 638 SER A N 1
ATOM 4947 C CA . SER A 1 638 ? -25.269 -11.274 9.609 1.00 93.88 638 SER A CA 1
ATOM 4948 C C . SER A 1 638 ? -24.724 -10.926 8.237 1.00 93.88 638 SER A C 1
ATOM 4950 O O . SER A 1 638 ? -25.444 -10.995 7.242 1.00 93.88 638 SER A O 1
ATOM 4952 N N . THR A 1 639 ? -23.447 -10.566 8.196 1.00 92.75 639 THR A N 1
ATOM 4953 C CA . THR A 1 639 ? -22.699 -10.360 6.960 1.00 92.75 639 THR A CA 1
ATOM 4954 C C . THR A 1 639 ? -21.384 -11.126 7.019 1.00 92.75 639 THR A C 1
ATOM 4956 O O . THR A 1 639 ? -20.805 -11.305 8.094 1.00 92.75 639 THR A O 1
ATOM 4959 N N . GLN A 1 640 ? -20.920 -11.577 5.857 1.00 92.62 640 GLN A N 1
ATOM 4960 C CA . GLN A 1 640 ? -19.655 -12.284 5.700 1.00 92.62 640 GLN A CA 1
ATOM 4961 C C . GLN A 1 640 ? -18.728 -11.476 4.798 1.00 92.62 640 GLN A C 1
ATOM 4963 O O . GLN A 1 640 ? -19.118 -11.083 3.696 1.00 92.62 640 GLN A O 1
ATOM 4968 N N . VAL A 1 641 ? -17.484 -11.291 5.234 1.00 88.69 641 VAL A N 1
ATOM 4969 C CA . VAL A 1 641 ? -16.420 -10.724 4.400 1.00 88.69 641 VAL A CA 1
ATOM 4970 C C . VAL A 1 641 ? -15.527 -11.864 3.932 1.00 88.69 641 VAL A C 1
ATOM 4972 O O . VAL A 1 641 ? -14.764 -12.418 4.713 1.00 88.69 641 VAL A O 1
ATOM 4975 N N . LYS A 1 642 ? -15.649 -12.257 2.663 1.00 84.88 642 LYS A N 1
ATOM 4976 C CA . LYS A 1 642 ? -14.932 -13.426 2.134 1.00 84.88 642 LYS A CA 1
ATOM 4977 C C . LYS A 1 642 ? -13.413 -13.253 2.233 1.00 84.88 642 LYS A C 1
ATOM 4979 O O . LYS A 1 642 ? -12.899 -12.169 1.964 1.00 84.88 642 LYS A O 1
ATOM 4984 N N . ASP A 1 643 ? -12.737 -14.341 2.597 1.00 83.12 643 ASP A N 1
ATOM 4985 C CA . ASP A 1 643 ? -11.275 -14.492 2.594 1.00 83.12 643 ASP A CA 1
ATOM 4986 C C . ASP A 1 643 ? -10.510 -13.442 3.424 1.00 83.12 643 ASP A C 1
ATOM 4988 O O . ASP A 1 643 ? -9.353 -13.137 3.145 1.00 83.12 643 ASP A O 1
ATOM 4992 N N . CYS A 1 644 ? -11.154 -12.874 4.450 1.00 86.19 644 CYS A N 1
ATOM 4993 C CA . CYS A 1 644 ? -10.598 -11.803 5.276 1.00 86.19 644 CYS A CA 1
ATOM 4994 C C . CYS A 1 644 ? -10.787 -12.093 6.770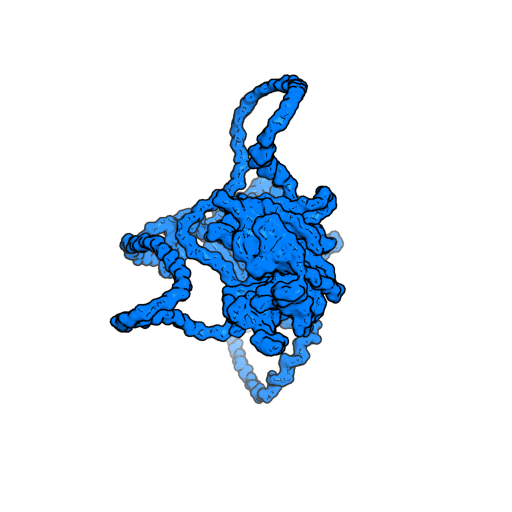 1.00 86.19 644 CYS A C 1
ATOM 4996 O O . CYS A 1 644 ? -11.892 -12.412 7.213 1.00 86.19 644 CYS A O 1
ATOM 4998 N N . MET A 1 645 ? -9.732 -11.914 7.565 1.00 89.38 645 MET A N 1
ATOM 4999 C CA . MET A 1 645 ? -9.821 -11.963 9.026 1.00 89.38 645 MET A CA 1
ATOM 5000 C C . MET A 1 645 ? -10.262 -10.598 9.560 1.00 89.38 645 MET A C 1
ATOM 5002 O O . MET A 1 645 ? -9.633 -9.580 9.265 1.00 89.38 645 MET A O 1
ATOM 5006 N N . LEU A 1 646 ? -11.345 -10.566 10.335 1.00 91.56 646 LEU A N 1
ATOM 5007 C CA . LEU A 1 646 ? -11.885 -9.327 10.890 1.00 91.56 646 LEU A CA 1
ATOM 5008 C C . LEU A 1 646 ? -11.276 -9.051 12.266 1.00 91.56 646 LEU A C 1
ATOM 5010 O O . LEU A 1 646 ? -11.302 -9.912 13.145 1.00 91.56 646 LEU A O 1
ATOM 5014 N N . VAL A 1 647 ? -10.741 -7.847 12.461 1.00 88.94 647 VAL A N 1
ATOM 5015 C CA . VAL A 1 647 ? -9.957 -7.497 13.664 1.00 88.94 647 VAL A CA 1
ATOM 5016 C C . VAL A 1 647 ? -10.711 -6.538 14.582 1.00 88.94 647 VAL A C 1
ATOM 5018 O O . VAL A 1 647 ? -10.506 -6.549 15.790 1.00 88.94 647 VAL A O 1
ATOM 5021 N N . GLY A 1 648 ? -11.596 -5.711 14.029 1.00 89.44 648 GLY A N 1
ATOM 5022 C CA . GLY A 1 648 ? -12.318 -4.698 14.787 1.00 89.44 648 GLY A CA 1
ATOM 5023 C C . GLY A 1 648 ? -13.681 -4.393 14.190 1.00 89.44 648 GLY A C 1
ATOM 5024 O O . GLY A 1 648 ? -13.887 -4.501 12.982 1.00 89.44 648 GLY A O 1
ATOM 5025 N N . GLY A 1 649 ? -14.618 -3.989 15.044 1.00 91.75 649 GLY A N 1
ATOM 5026 C CA . GLY A 1 649 ? -15.963 -3.584 14.655 1.00 91.75 649 GLY A CA 1
ATOM 5027 C C . GLY A 1 649 ? -16.476 -2.468 15.549 1.00 91.75 649 GLY A C 1
ATOM 5028 O O . GLY A 1 649 ? -16.269 -2.510 16.760 1.00 91.75 649 GLY A O 1
ATOM 5029 N N . ARG A 1 650 ? -17.135 -1.465 14.962 1.00 93.06 650 ARG A N 1
ATOM 5030 C CA . ARG A 1 650 ? -17.754 -0.367 15.716 1.00 93.06 650 ARG A CA 1
ATOM 5031 C C . ARG A 1 650 ? -18.998 0.172 15.020 1.00 93.06 650 ARG A C 1
ATOM 5033 O O . ARG A 1 650 ? -19.026 0.301 13.795 1.00 93.06 650 ARG A O 1
ATOM 5040 N N . PHE A 1 651 ? -20.012 0.540 15.791 1.00 93.81 651 PHE A N 1
ATOM 5041 C CA . PHE A 1 651 ? -21.151 1.302 15.298 1.00 93.81 651 PHE A CA 1
ATOM 5042 C C . PHE A 1 651 ? -20.755 2.755 15.019 1.00 93.81 651 PHE A C 1
ATOM 5044 O O . PHE A 1 651 ? -20.081 3.403 15.816 1.00 93.81 651 PHE A O 1
ATOM 5051 N N . LEU A 1 652 ? -21.210 3.289 13.883 1.00 90.44 652 LEU A N 1
ATOM 5052 C CA . LEU A 1 652 ? -21.001 4.698 13.526 1.00 90.44 652 LEU A CA 1
ATOM 5053 C C . LEU A 1 652 ? -22.151 5.593 14.003 1.00 90.44 652 LEU A C 1
ATOM 5055 O O . LEU A 1 652 ? -21.986 6.800 14.156 1.00 90.44 652 LEU A O 1
ATOM 5059 N N . THR A 1 653 ? -23.327 5.006 14.225 1.00 89.88 653 THR A N 1
ATOM 5060 C CA . THR A 1 653 ? -24.544 5.706 14.658 1.00 89.88 653 THR A CA 1
ATOM 5061 C C . THR A 1 653 ? -25.012 5.179 16.007 1.00 89.88 653 THR A C 1
ATOM 5063 O O . THR A 1 653 ? -25.031 3.964 16.192 1.00 89.88 653 THR A O 1
ATOM 5066 N N . LEU A 1 654 ? -25.492 6.057 16.895 1.00 87.06 654 LEU A N 1
ATOM 5067 C CA . LEU A 1 654 ? -26.038 5.676 18.210 1.00 87.06 654 LEU A CA 1
ATOM 5068 C C . LEU A 1 654 ? -27.261 4.745 18.115 1.00 87.06 654 LEU A C 1
ATOM 5070 O O . LEU A 1 654 ? -27.458 3.898 18.986 1.00 87.06 654 LEU A O 1
ATOM 5074 N N . SER A 1 655 ? -28.024 4.854 17.023 1.00 86.12 655 SER A N 1
ATOM 5075 C CA . SER A 1 655 ? -29.152 3.982 16.679 1.00 86.12 655 SER A CA 1
ATOM 5076 C C . SER A 1 655 ? -28.735 2.608 16.132 1.00 86.12 655 SER A C 1
ATOM 5078 O O . SER A 1 655 ? -29.558 1.699 16.045 1.00 86.12 655 SER A O 1
ATOM 5080 N N . GLY A 1 656 ? -27.463 2.435 15.758 1.00 86.62 656 GLY A N 1
ATOM 5081 C CA . GLY A 1 656 ? -26.907 1.187 15.223 1.00 86.62 656 GLY A CA 1
ATOM 5082 C C . GLY A 1 656 ? -27.266 0.859 13.765 1.00 86.62 656 GLY A C 1
ATOM 5083 O O . GLY A 1 656 ? -27.062 -0.267 13.331 1.00 86.62 656 GLY A O 1
ATOM 5084 N N . SER A 1 657 ? -27.770 1.825 12.991 1.00 88.56 657 SER A N 1
ATOM 5085 C CA . SER A 1 657 ? -28.108 1.635 11.566 1.00 88.56 657 SER A CA 1
ATOM 5086 C C . SER A 1 657 ? -26.906 1.349 10.655 1.00 88.56 657 SER A C 1
ATOM 5088 O O . SER A 1 657 ? -27.044 0.672 9.635 1.00 88.56 657 SER A O 1
ATOM 5090 N N . ILE A 1 658 ? -25.732 1.884 11.000 1.00 93.25 658 ILE A N 1
ATOM 5091 C CA . ILE A 1 658 ? -24.495 1.733 10.231 1.00 93.25 658 ILE A CA 1
ATOM 5092 C C . ILE A 1 658 ? -23.385 1.296 11.180 1.00 93.25 658 ILE A C 1
ATOM 5094 O O . ILE A 1 658 ? -23.202 1.881 12.254 1.00 93.25 658 ILE A O 1
ATOM 5098 N N . PHE A 1 659 ? -22.616 0.304 10.751 1.00 93.56 659 PHE A N 1
ATOM 5099 C CA . PHE A 1 659 ? -21.419 -0.148 11.442 1.00 93.56 659 PHE A CA 1
ATOM 5100 C C . PHE A 1 659 ? -20.259 -0.323 10.468 1.00 93.56 659 PHE A C 1
ATOM 5102 O O . PHE A 1 659 ? -20.446 -0.474 9.262 1.00 93.56 659 PHE A O 1
ATOM 5109 N N . ALA A 1 660 ? -19.051 -0.271 11.007 1.00 93.94 660 ALA A N 1
ATOM 5110 C CA . ALA A 1 660 ? -17.812 -0.407 10.270 1.00 93.94 660 ALA A CA 1
ATOM 5111 C C . ALA A 1 660 ? -16.994 -1.565 10.836 1.00 93.94 660 ALA A C 1
ATOM 5113 O O . ALA A 1 660 ? -17.007 -1.808 12.043 1.00 93.94 660 ALA A O 1
ATOM 5114 N N . VAL A 1 661 ? -16.284 -2.262 9.955 1.00 93.31 661 VAL A N 1
ATOM 5115 C CA . VAL A 1 661 ? -15.440 -3.407 10.286 1.00 93.31 661 VAL A CA 1
ATOM 5116 C C . VAL A 1 661 ? -14.055 -3.203 9.677 1.00 93.31 661 VAL A C 1
ATOM 5118 O O . VAL A 1 661 ? -13.933 -2.810 8.512 1.00 93.31 661 VAL A O 1
ATOM 5121 N N . SER A 1 662 ? -13.015 -3.463 10.467 1.00 92.19 662 SER A N 1
ATOM 5122 C CA . SER A 1 662 ? -11.625 -3.470 10.018 1.00 92.19 662 SER A CA 1
ATOM 5123 C C . SER A 1 662 ? -11.157 -4.886 9.690 1.00 92.19 662 SER A C 1
ATOM 5125 O O . SER A 1 662 ? -11.507 -5.865 10.356 1.00 92.19 662 SER A O 1
ATOM 5127 N N . ILE A 1 663 ? -10.348 -4.976 8.639 1.00 91.81 663 ILE A N 1
ATOM 5128 C CA . ILE A 1 663 ? -9.802 -6.225 8.115 1.00 91.81 663 ILE A CA 1
ATOM 5129 C C . ILE A 1 663 ? -8.305 -6.257 8.403 1.00 91.81 663 ILE A C 1
ATOM 5131 O O . ILE A 1 663 ? -7.625 -5.235 8.302 1.00 91.81 663 ILE A O 1
ATOM 5135 N N . TYR A 1 664 ? -7.800 -7.435 8.752 1.00 88.56 664 TYR A N 1
ATOM 5136 C CA . TYR A 1 664 ? -6.376 -7.660 8.946 1.00 88.56 664 TYR A CA 1
ATOM 5137 C C . TYR A 1 664 ? -5.587 -7.335 7.669 1.00 88.56 664 TYR A C 1
ATOM 5139 O O . TYR A 1 664 ? -5.982 -7.743 6.580 1.00 88.56 664 TYR A O 1
ATOM 5147 N N . ASP A 1 665 ? -4.484 -6.597 7.812 1.00 83.12 665 ASP A N 1
ATOM 5148 C CA . ASP A 1 665 ? -3.578 -6.202 6.717 1.00 83.12 665 ASP A CA 1
ATOM 5149 C C . ASP A 1 665 ? -4.219 -5.348 5.597 1.00 83.12 665 ASP A C 1
ATOM 5151 O O . ASP A 1 665 ? -3.662 -5.162 4.516 1.00 83.12 665 ASP A O 1
ATOM 5155 N N . SER A 1 666 ? -5.405 -4.778 5.844 1.00 82.50 666 SER A N 1
ATOM 5156 C CA . SER A 1 666 ? -6.064 -3.873 4.903 1.00 82.50 666 SER A CA 1
ATOM 5157 C C . SER A 1 666 ? -6.115 -2.447 5.435 1.00 82.50 666 SER A C 1
ATOM 5159 O O . SER A 1 666 ? -6.592 -2.187 6.536 1.00 82.50 666 SER A O 1
ATOM 5161 N N . ASN A 1 667 ? -5.734 -1.489 4.589 1.00 84.50 667 ASN A N 1
ATOM 5162 C CA . ASN A 1 667 ? -5.918 -0.059 4.860 1.00 84.50 667 ASN A CA 1
ATOM 5163 C C . ASN A 1 667 ? -7.369 0.412 4.631 1.00 84.50 667 ASN A C 1
ATOM 5165 O O . ASN A 1 667 ? -7.659 1.606 4.719 1.00 84.50 667 ASN A O 1
ATOM 5169 N N . LEU A 1 668 ? -8.273 -0.499 4.261 1.00 83.12 668 LEU A N 1
ATOM 5170 C CA . LEU A 1 668 ? -9.667 -0.199 3.964 1.00 83.12 668 LEU A CA 1
ATOM 5171 C C . LEU A 1 668 ? -10.566 -0.660 5.110 1.00 83.12 668 LEU A C 1
ATOM 5173 O O . LEU A 1 668 ? -10.458 -1.780 5.603 1.00 83.12 668 LEU A O 1
ATOM 5177 N N . ILE A 1 669 ? -11.506 0.206 5.481 1.00 88.81 669 ILE A N 1
ATOM 5178 C CA . ILE A 1 669 ? -12.575 -0.107 6.426 1.00 88.81 669 ILE A CA 1
ATOM 5179 C C . ILE A 1 669 ? -13.833 -0.394 5.612 1.00 88.81 669 ILE A C 1
ATOM 5181 O O . ILE A 1 669 ? -14.206 0.385 4.730 1.00 88.81 669 ILE A O 1
ATOM 5185 N N . GLN A 1 670 ? -14.490 -1.516 5.892 1.00 88.62 670 GLN A N 1
ATOM 5186 C CA . GLN A 1 670 ? -15.754 -1.854 5.250 1.00 88.62 670 GLN A CA 1
ATOM 5187 C C . GLN A 1 670 ? -16.916 -1.367 6.107 1.0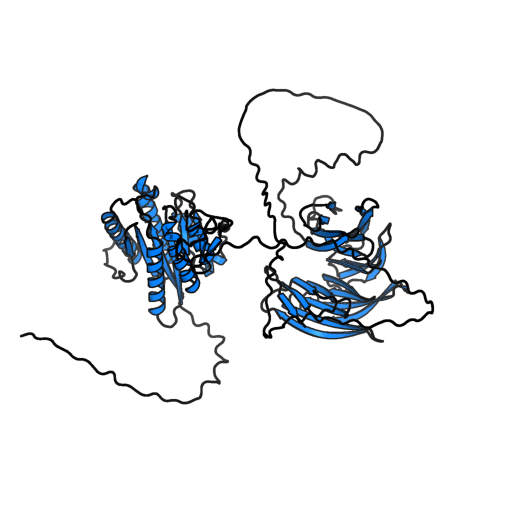0 88.62 670 GLN A C 1
ATOM 5189 O O . GLN A 1 670 ? -17.012 -1.700 7.285 1.00 88.62 670 GLN A O 1
ATOM 5194 N N . CYS A 1 671 ? -17.805 -0.579 5.506 1.00 91.75 671 CYS A N 1
ATOM 5195 C CA . CYS A 1 671 ? -18.997 -0.067 6.168 1.00 91.75 671 CYS A CA 1
ATOM 5196 C C . CYS A 1 671 ? -20.224 -0.844 5.695 1.00 91.75 671 CYS A C 1
ATOM 5198 O O . CYS A 1 671 ? -20.463 -0.977 4.495 1.00 91.75 671 CYS A O 1
ATOM 5200 N N . PHE A 1 672 ? -21.027 -1.300 6.645 1.00 90.25 672 PHE A N 1
ATOM 5201 C CA . PHE A 1 672 ? -22.277 -1.999 6.405 1.00 90.25 672 PHE A CA 1
ATOM 5202 C C . PHE A 1 672 ? -23.437 -1.176 6.947 1.00 90.25 672 PHE A C 1
ATOM 5204 O O . PHE A 1 672 ? -23.345 -0.533 7.995 1.00 90.25 672 PHE A O 1
ATOM 5211 N N . LYS A 1 673 ? -24.544 -1.212 6.213 1.00 88.75 673 LYS A N 1
ATOM 5212 C CA . LYS A 1 673 ? -25.816 -0.632 6.624 1.00 88.75 673 LYS A CA 1
ATOM 5213 C C . LYS A 1 673 ? -26.809 -1.771 6.819 1.00 88.75 673 LYS A C 1
ATOM 5215 O O . LYS A 1 673 ? -26.900 -2.625 5.935 1.00 88.75 673 LYS A O 1
ATOM 5220 N N . MET A 1 674 ? -27.486 -1.780 7.966 1.00 80.88 674 MET A N 1
ATOM 5221 C CA . MET A 1 674 ? -28.545 -2.748 8.275 1.00 80.88 674 MET A CA 1
ATOM 5222 C C . MET A 1 674 ? -29.843 -2.454 7.546 1.00 80.88 674 MET A C 1
ATOM 5224 O O . MET A 1 674 ? -30.119 -1.258 7.274 1.00 80.88 674 MET A O 1
#

Organism: Apolygus lucorum (NCBI:txid248454)

Secondary structure (DSSP, 8-state):
--------PPPPP---------SSSTTS-SS-----EEEEEEEEEEE--TTSHHHHS-HHHHHHHHHHHHHHHHHHHHH-TT-EEEEEEE-SS-EEEEE-GGG-------S-SSS-HHHHHHHHHHHHHHHHHHHT-----PPP-HHHHHHHHHHHHHHHHHHSPTTEEEEEEEEEEE-SPPPGGGHHHHHHHHHHHHHHT-EEEEEESSS--HHHHHHHHHHT--EEE-S-GGGHHHHIIIIISS-HHHHTTS-PPPPPPP--PEEPTTT--EESS-EE-TTT--EESS--SB-TTT-PBPPPPPPPPPPPP--------------------------------------S------PPP---S----------PPP-----------------------SSSTTTTTS-TTS-----EEEEEEEEETTEEEEEEEETTEEEEE-TTSSSEEEEE----S-SSS---EEEEEEETTTEEEEEETTSEEEEEEE-TTS-EEEEEEEE--SS-EEEEEEETTEEEEEETTS-EEEEEE-SS-EEEEEEE---SS-EEEEEEETTEEEEEETTSEEEEEEEETTTTEEEEEEEEE--SS-EEEEEEETTTTEEEEEETTSEEEEEEEEESSSEEEEEEEEEE-TT--EEEEEESSTTSSEEEEEETT-S-EEEEE-

Sequence (674 aa):
MQGCGNAASVHKLRNFPHSSVASAQKVKAANKVENVEEGSLLIVVLDLNPSQRAMSANPKGFNHTLEAIIAFANAHLMLRQNNKLAILACHAKSSEYIYSDRDSSIVPTGQNDAQYELFAHVERVVRVGLKRFISKIEPSTGDSLLAGSCSMALCYISRMQKEKPVGTTLNARILIITGSGDSASQYMNYMNVFFTAQREGVQIDVLSMEQDLGLLQQGCDITGGVYLKIPHQNGLLQYLLWVFLADPPVRKKLLLPPPVKVDYRAACFCHRQLIDIGYVCSVCLSVFCKFSPICTTCHALFKTPGPLPSKPKKKKLKWFYQYSYQLSFMGGRRIGRSRAVLWNWVVSRATGGQTVRLVPGKCDSRRIDGLLTVTPPHSAQQSHVRERQDFASSGNRLCSSQQSFRETARSCQNRRVTSVMQVMWCYVNFEVVLVVAGSVGLQVFDCDSLELRFSHPCRDVPDDREHFARGLAHTPGDYICVGNNSGIVRLFGTSEGGSLMFIDRKQFHGSPVADLTANKELLASCDDAGNIVLSSITPEELVQWADISSYGCACTSIKMWKGFLVAGYGSGHIRLFSINENRREVSLTVEVAAHAKWITALDIAPESGFILSVSEDSFAKVWHVVKGDNVVVTHRFSTQVKDCMLVGGRFLTLSGSIFAVSIYDSNLIQCFKM